Protein AF-0000000080796351 (afdb_homodimer)

Solvent-accessible surface area (backbone atoms only — not comparable to full-atom values): 33230 Å² total; per-residue (Å²): 133,60,68,50,71,65,59,64,61,52,52,50,47,47,69,71,67,59,52,73,26,35,26,33,40,30,39,73,92,37,47,67,60,48,51,49,50,48,68,71,47,96,45,51,55,34,35,42,48,46,90,59,93,48,41,41,56,72,74,74,82,49,80,51,60,25,35,40,36,43,63,26,56,79,32,71,89,37,76,74,90,51,58,66,46,62,38,52,50,53,64,79,61,82,59,53,71,70,65,50,65,87,70,63,47,72,46,41,29,39,40,34,15,30,79,92,43,44,76,52,49,60,57,48,40,54,51,37,43,74,73,66,32,46,62,41,68,31,67,41,94,73,42,53,71,16,33,38,50,78,71,42,54,79,26,65,68,83,92,59,57,29,38,40,30,36,36,77,68,59,64,52,36,50,48,44,9,53,54,68,69,38,61,28,35,27,33,20,52,75,77,40,44,69,46,77,43,68,30,63,67,60,49,52,54,52,53,49,44,28,55,55,51,52,76,53,53,37,34,31,42,35,30,28,45,76,51,21,42,43,68,70,58,50,52,52,50,46,52,53,38,42,75,71,67,30,48,73,46,48,30,36,22,87,63,81,47,70,69,52,63,73,55,46,90,44,52,28,38,31,36,53,38,53,34,49,42,24,57,71,75,39,48,80,50,79,90,44,44,52,27,21,49,15,30,46,51,21,20,72,69,66,48,94,52,90,38,59,44,97,132,59,67,49,71,66,59,65,59,53,52,51,48,45,70,70,68,59,50,72,24,36,26,31,39,31,39,73,94,36,48,66,61,48,49,50,50,46,68,71,45,94,44,51,53,35,35,42,49,47,91,61,92,48,42,40,56,72,74,74,83,48,80,51,61,25,35,40,36,43,62,27,56,78,32,70,90,37,76,74,90,51,58,66,46,62,37,52,50,53,65,81,60,81,60,54,71,69,67,49,65,86,70,63,48,72,47,40,28,38,40,34,15,30,77,93,43,44,77,52,48,60,57,48,40,54,52,36,43,72,74,67,34,46,61,41,68,30,66,40,94,74,40,54,72,17,34,36,49,76,69,43,54,78,27,64,68,83,91,60,58,29,39,40,29,37,35,78,68,59,64,52,37,48,50,44,8,54,54,67,71,39,62,28,37,28,32,19,51,75,77,41,45,70,47,78,43,69,31,63,67,61,49,52,53,51,50,51,45,28,56,55,49,52,76,53,53,37,35,31,42,34,31,27,47,75,50,22,42,44,68,71,59,50,54,52,51,47,52,54,36,43,75,70,66,30,49,74,46,48,30,37,22,87,64,80,47,70,69,51,64,72,55,46,90,43,52,28,37,32,34,53,37,53,35,50,41,24,58,73,76,38,49,80,50,80,90,44,44,51,27,22,49,16,32,46,51,21,19,70,69,66,48,94,53,88,39,58,44,97

Secondary structure (DSSP, 8-state):
--B---HHHHHHHHHHH--SEEEEE--GGGHHHHHHHHHH-SSEEEEE-S----TT---TTSS-SEEEEES-PPPTT---SS-EEEE---B-----GGGGGGG--SSEEEEEE-GGGTHHHHHHHHHHHHTT-EEE----TTS-TTB-BTTB-TTS-SS-SEEEEE-SSSHHHHHHHHHHTS-EEEEETTTTEEEEE--HHHHHHHHHHHHHHHT--EEEEEE-SGGG--HHHHHHHHHHHHHTT-EEEEEE-SS--HHHHHH-SSSEEEE-S-THIIIIISTT-SSSEEE-HHHHHHHHHT-SS-----/--B---HHHHHHHHHHH--SEEEEE--GGGHHHHHHHHHH-SSEEEEE-S----TT---TTSS-SEEEEES-PPPTT---SS-EEEE---B-----GGGGGGG--SSEEEEEE-GGGTTHHHHHHHHHHHTT-EEE----TTS-TTB-BTTB-TTS-SS-SEEEEE-SSSHHHHHHHHHHTS-EEEEETTTTEEEEE--HHHHHHHHHHHHHHTT--EEEEEE-SGGG--HHHHHHHHHHHHHTT-EEEEEE-SS--HHHHHH-SSSEEEE-S-THIIIIISTT-SSSEEE-HHHHHHHHHT-SS-----

Nearest PDB structures (foldseek):
  3lzd-assembly1_A  TM=8.946E-01  e=5.777E-24  Pyrococcus horikoshii
  6bxm-assembly1_B  TM=8.799E-01  e=9.761E-24  Candidatus Methanoperedens nitratireducens
  3lzc-assembly1_B  TM=8.877E-01  e=1.005E-22  Pyrococcus horikoshii
  3lzd-assembly1_B  TM=8.950E-01  e=3.042E-22  Pyrococcus horikoshii
  6bxn-assembly1_A  TM=8.535E-01  e=1.385E-21  Candidatus Methanoperedens nitratireducens

Radius of gyration: 27.87 Å; Cα contacts (8 Å, |Δi|>4): 1299; chains: 2; bounding box: 57×82×61 Å

InterPro domains:
  IPR016435 Diphthamide synthesis DPH1/DPH2 [PF01866] (39-300)
  IPR016435 Diphthamide synthesis DPH1/DPH2 [PTHR10762] (8-299)
  IPR016435 Diphthamide synthesis DPH1/DPH2 [SFLDS00032] (2-300)
  IPR016435 Diphthamide synthesis DPH1/DPH2 [TIGR00322] (3-299)
  IPR035435 Diphthamide synthesis DHP1/DPH2, eukaryotes and archaea [PIRSF004967] (1-307)
  IPR042263 Diphthamide synthesis DPH1/DPH2, domain 1 [G3DSA:3.40.50.11840] (14-89)
  IPR042264 Diphthamide synthesis DPH1/DPH2, domain 2 [G3DSA:3.40.50.11850] (92-197)
  IPR042265 Diphthamide synthesis DPH1/DPH2, domain 3 [G3DSA:3.40.50.11860] (199-296)

pLDDT: mean 93.18, std 5.9, range [47.53, 98.75]

Foldseek 3Di:
DDFDWPLVVLVVLCVVQVWQEEEEEDAPVCVVVQVVSCVSHPHHYDYDPDHDDEQQDDPLVDDIQEYEYEQYDHQLQFDDPRHYHYYNRDDDAAFDQVQCLVVDWDAEEEAAEAPVCPVCVVVNCVVSVVSRHHYDWADDVSDDTRYDDLAGDPRDDADTGAYEYEYADCRRLLQNCLQRVAWHWYAYRRVNDIDIDHCVVVNVLLLVLLQVLLPFAEEEEEAEDGSQGDVVLVVVLCVLNVVLRHHYDYHYDHDDAPVVVLPDPGQEYEYRRRQCCQPPVCVPPPSHRYGASQSNVCSSVVHSDGHPHD/DDFDWPLVVLVVLCVVQVWQEEEEEDAPVCVVVQVVSCVSHPHHYDYDPDHDDEQLDDPLVDDIQEYEYEQYDHQLQFDDPRHYHYYNRDDDAQFDQVQCLVVDWDAEEEAAEAPVCPVCVVVVCVVSVVSRHHYDWADDPSDDTRYDDLAGDPRPDDDTGAYEYEYADCRRLLSNCLQRVAWHWYAYRRVNDIDIDHCVVVNVLLLVLLQVLLPFAEEEEEAEDGSQGDVVLVVVLCVLNVVLRHHYDYHYDHDDAPVVVLPDPGQEYEYRRRQCCQPPVCVPPPSHRYGASQSNVCSSVVHSDGHPHD

Organism: Ignicoccus hospitalis (strain KIN4/I / DSM 18386 / JCM 14125) (NCBI:txid453591)

Sequence (620 aa):
MRYVLDEEKVKAFIKEVKPSKVLVEAPPGLFKPAKRVCELVSVECEISAMPVFGGCLAYEFLEGDAIIHLGHNPYPWWTPKKPTLYLEVPVEVETDVEVVKDKLKGKRVVLGAVVQHLNLLDELKERLRGWGFEPLTFTSKGLKEGQVLGCDYRNLRRGYDDYLIVAGGRFHALGAALYLKRDVLAFDPYSSRVERLDPTKALARRMWLVKEASNTKTVALVDGHEGQARPGLVRALKEMAEKAGMRVRVYKSLILTREFVLNLPEEVVVTLSCPRLALDDFGDVREKVVLAPGEFRAAVLGLDSYAFPFMRYVLDEEKVKAFIKEVKPSKVLVEAPPGLFKPAKRVCELVSVECEISAMPVFGGCLAYEFLEGDAIIHLGHNPYPWWTPKKPTLYLEVPVEVETDVEVVKDKLKGKRVVLGAVVQHLNLLDELKERLRGWGFEPLTFTSKGLKEGQVLGCDYRNLRRGYDDYLIVAGGRFHALGAALYLKRDVLAFDPYSSRVERLDPTKALARRMWLVKEASNTKTVALVDGHEGQARPGLVRALKEMAEKAGMRVRVYKSLILTREFVLNLPEEVVVTLSCPRLALDDFGDVREKVVLAPGEFRAAVLGLDSYAFPF

Structure (mmCIF, N/CA/C/O backbone):
data_AF-0000000080796351-model_v1
#
loop_
_entity.id
_entity.type
_entity.pdbx_description
1 polymer '2-(3-amino-3-carboxypropyl)histidine synthase'
#
loop_
_atom_site.group_PDB
_atom_site.id
_atom_site.type_symbol
_atom_site.label_atom_id
_atom_site.label_alt_id
_atom_site.label_comp_id
_atom_site.label_asym_id
_atom_site.label_entity_id
_atom_site.label_seq_id
_atom_site.pdbx_PDB_ins_code
_atom_site.Cartn_x
_atom_site.Cartn_y
_atom_site.Cartn_z
_atom_site.occupancy
_atom_site.B_iso_or_equiv
_atom_site.auth_seq_id
_atom_site.auth_comp_id
_atom_site.auth_asym_id
_atom_site.auth_atom_id
_atom_site.pdbx_PDB_model_num
ATOM 1 N N . MET A 1 1 ? -21.859 4.863 18.641 1 48.06 1 MET A N 1
ATOM 2 C CA . MET A 1 1 ? -21.406 5.992 17.828 1 48.06 1 MET A CA 1
ATOM 3 C C . MET A 1 1 ? -22.141 6.023 16.484 1 48.06 1 MET A C 1
ATOM 5 O O . MET A 1 1 ? -22.141 5.035 15.758 1 48.06 1 MET A O 1
ATOM 9 N N . ARG A 1 2 ? -23.125 6.895 16.453 1 63.12 2 ARG A N 1
ATOM 10 C CA . ARG A 1 2 ? -23.953 6.918 15.25 1 63.12 2 ARG A CA 1
ATOM 11 C C . ARG A 1 2 ? -23.328 7.797 14.172 1 63.12 2 ARG A C 1
ATOM 13 O O . ARG A 1 2 ? -23.047 8.977 14.406 1 63.12 2 ARG A O 1
ATOM 20 N N . TYR A 1 3 ? -22.797 7.168 13.086 1 72.81 3 TYR A N 1
ATOM 21 C CA . TYR A 1 3 ? -22.281 7.891 11.93 1 72.81 3 TYR A CA 1
ATOM 22 C C . TYR A 1 3 ? -23.422 8.523 11.133 1 72.81 3 TYR A C 1
ATOM 24 O O . TYR A 1 3 ? -24.5 7.926 10.992 1 72.81 3 TYR A O 1
ATOM 32 N N . VAL A 1 4 ? -23.297 9.758 10.852 1 81.62 4 VAL A N 1
ATOM 33 C CA . VAL A 1 4 ? -24.312 10.43 10.031 1 81.62 4 VAL A CA 1
ATOM 34 C C . VAL A 1 4 ? -23.812 10.562 8.602 1 81.62 4 VAL A C 1
ATOM 36 O O . VAL A 1 4 ? -22.953 11.398 8.305 1 81.62 4 VAL A O 1
ATOM 39 N N . LEU A 1 5 ? -24.297 9.648 7.742 1 89.44 5 LEU A N 1
ATOM 40 C CA . LEU A 1 5 ? -23.984 9.703 6.32 1 89.44 5 LEU A CA 1
ATOM 41 C C . LEU A 1 5 ? -24.969 10.602 5.582 1 89.44 5 LEU A C 1
ATOM 43 O O . LEU A 1 5 ? -26.188 10.398 5.664 1 89.44 5 LEU A O 1
ATOM 47 N N . ASP A 1 6 ? -24.531 11.648 4.992 1 93.12 6 ASP A N 1
ATOM 48 C CA . ASP A 1 6 ? -25.391 12.523 4.188 1 93.12 6 ASP A CA 1
ATOM 49 C C . ASP A 1 6 ? -25.797 11.844 2.885 1 93.12 6 ASP A C 1
ATOM 51 O O . ASP A 1 6 ? -25.188 12.078 1.839 1 93.12 6 ASP A O 1
ATOM 55 N N . GLU A 1 7 ? -26.844 11.109 2.945 1 96.19 7 GLU A N 1
ATOM 56 C CA . GLU A 1 7 ? -27.281 10.289 1.821 1 96.19 7 GLU A CA 1
ATOM 57 C C . GLU A 1 7 ? -27.766 11.164 0.664 1 96.19 7 GLU A C 1
ATOM 59 O O . GLU A 1 7 ? -27.625 10.789 -0.502 1 96.19 7 GLU A O 1
ATOM 64 N N . GLU A 1 8 ? -28.312 12.273 0.979 1 96.06 8 GLU A N 1
ATOM 65 C CA . GLU A 1 8 ? -28.812 13.18 -0.052 1 96.06 8 GLU A CA 1
ATOM 66 C C . GLU A 1 8 ? -27.656 13.727 -0.902 1 96.06 8 GLU A C 1
ATOM 68 O O . GLU A 1 8 ? -27.797 13.859 -2.121 1 96.06 8 GLU A O 1
ATOM 73 N N . LYS A 1 9 ? -26.609 14.047 -0.256 1 96.56 9 LYS A N 1
ATOM 74 C CA . LYS A 1 9 ? -25.438 14.523 -0.978 1 96.56 9 LYS A CA 1
ATOM 75 C C . LYS A 1 9 ? -24.891 13.445 -1.906 1 96.56 9 LYS A C 1
ATOM 77 O O . LYS A 1 9 ? -24.422 13.75 -3.004 1 96.56 9 LYS A O 1
ATOM 82 N N . VAL A 1 10 ? -24.938 12.188 -1.458 1 97.75 10 VAL A N 1
ATOM 83 C CA . VAL A 1 10 ? -24.469 11.07 -2.268 1 97.75 10 VAL A CA 1
ATOM 84 C C . VAL A 1 10 ? -25.344 10.938 -3.518 1 97.75 10 VAL A C 1
ATOM 86 O O . VAL A 1 10 ? -24.812 10.852 -4.633 1 97.75 10 VAL A O 1
ATOM 89 N N . LYS A 1 11 ? -26.625 11 -3.303 1 97.56 11 LYS A N 1
ATOM 90 C CA . LYS A 1 11 ? -27.562 10.859 -4.418 1 97.56 11 LYS A CA 1
ATOM 91 C C . LYS A 1 11 ? -27.406 12.016 -5.41 1 97.56 11 LYS A C 1
ATOM 93 O O . LYS A 1 11 ? -27.406 11.797 -6.625 1 97.56 11 LYS A O 1
ATOM 98 N N . ALA A 1 12 ? -27.281 13.188 -4.871 1 97.81 12 ALA A N 1
ATOM 99 C CA . ALA A 1 12 ? -27.109 14.367 -5.719 1 97.81 12 ALA A CA 1
ATOM 100 C C . ALA A 1 12 ? -25.828 14.258 -6.551 1 97.81 12 ALA A C 1
ATOM 102 O O . ALA A 1 12 ? -25.828 14.625 -7.727 1 97.81 12 ALA A O 1
ATOM 103 N N . PHE A 1 13 ? -24.844 13.805 -5.957 1 98.19 13 PHE A N 1
ATOM 104 C CA . PHE A 1 13 ? -23.562 13.633 -6.625 1 98.19 13 PHE A CA 1
ATOM 105 C C . PHE A 1 13 ? -23.688 12.641 -7.781 1 98.19 13 PHE A C 1
ATOM 107 O O . PHE A 1 13 ? -23.172 12.898 -8.875 1 98.19 13 PHE A O 1
ATOM 114 N N . ILE A 1 14 ? -24.312 11.523 -7.559 1 98.19 14 ILE A N 1
ATOM 115 C CA . ILE A 1 14 ? -24.469 10.484 -8.562 1 98.19 14 ILE A CA 1
ATOM 116 C C . ILE A 1 14 ? -25.328 11.008 -9.719 1 98.19 14 ILE A C 1
ATOM 118 O O . ILE A 1 14 ? -25.031 10.734 -10.891 1 98.19 14 ILE A O 1
ATOM 122 N N . LYS A 1 15 ? -26.359 11.742 -9.398 1 97.56 15 LYS A N 1
ATOM 123 C CA . LYS A 1 15 ? -27.25 12.305 -10.406 1 97.56 15 LYS A CA 1
ATOM 124 C C . LYS A 1 15 ? -26.5 13.305 -11.297 1 97.56 15 LYS A C 1
ATOM 126 O O . LYS A 1 15 ? -26.75 13.375 -12.5 1 97.56 15 LYS A O 1
ATOM 131 N N . GLU A 1 16 ? -25.641 14.023 -10.719 1 98.06 16 GLU A N 1
ATOM 132 C CA . GLU A 1 16 ? -24.922 15.07 -11.43 1 98.06 16 GLU A CA 1
ATOM 133 C C . GLU A 1 16 ? -23.812 14.477 -12.297 1 98.06 16 GLU A C 1
ATOM 135 O O . GLU A 1 16 ? -23.688 14.812 -13.477 1 98.06 16 GLU A O 1
ATOM 140 N N . VAL A 1 17 ? -23 13.586 -11.734 1 97.94 17 VAL A N 1
ATOM 141 C CA . VAL A 1 17 ? -21.797 13.07 -12.375 1 97.94 17 VAL A CA 1
ATOM 142 C C . VAL A 1 17 ? -22.156 11.922 -13.312 1 97.94 17 VAL A C 1
ATOM 144 O O . VAL A 1 17 ? -21.5 11.727 -14.344 1 97.94 17 VAL A O 1
ATOM 147 N N . LYS A 1 18 ? -23.156 11.141 -12.984 1 97.75 18 LYS A N 1
ATOM 148 C CA . LYS A 1 18 ? -23.625 9.992 -13.75 1 97.75 18 LYS A CA 1
ATOM 149 C C . LYS A 1 18 ? -22.484 9.039 -14.07 1 97.75 18 LYS A C 1
ATOM 151 O O . LYS A 1 18 ? -22.281 8.68 -15.227 1 97.75 18 LYS A O 1
ATOM 156 N N . PRO A 1 19 ? -21.812 8.578 -13.047 1 97.81 19 PRO A N 1
ATOM 157 C CA . PRO A 1 19 ? -20.703 7.637 -13.273 1 97.81 19 PRO A CA 1
ATOM 158 C C . PRO A 1 19 ? -21.188 6.242 -13.664 1 97.81 19 PRO A C 1
ATOM 160 O O . PRO A 1 19 ? -22.312 5.852 -13.312 1 97.81 19 PRO A O 1
ATOM 163 N N . SER A 1 20 ? -20.391 5.508 -14.391 1 97.56 20 SER A N 1
ATOM 164 C CA . SER A 1 20 ? -20.672 4.102 -14.664 1 97.56 20 SER A CA 1
ATOM 165 C C . SER A 1 20 ? -20.297 3.219 -13.484 1 97.56 20 SER A C 1
ATOM 167 O O . SER A 1 20 ? -20.938 2.195 -13.234 1 97.56 20 SER A O 1
ATOM 169 N N . LYS A 1 21 ? -19.234 3.633 -12.812 1 97.06 21 LYS A N 1
ATOM 170 C CA . LYS A 1 21 ? -18.703 2.91 -11.656 1 97.06 21 LYS A CA 1
ATOM 171 C C . LYS A 1 21 ? -18.125 3.873 -10.625 1 97.06 21 LYS A C 1
ATOM 173 O O . LYS A 1 21 ? -17.422 4.816 -10.984 1 97.06 21 LYS A O 1
ATOM 178 N N . VAL A 1 22 ? -18.438 3.625 -9.344 1 98.06 22 VAL A N 1
ATOM 179 C CA . VAL A 1 22 ? -17.953 4.488 -8.273 1 98.06 22 VAL A CA 1
ATOM 180 C C . VAL A 1 22 ? -17.031 3.703 -7.352 1 98.06 22 VAL A C 1
ATOM 182 O O . VAL A 1 22 ? -17.281 2.539 -7.043 1 98.06 22 VAL A O 1
ATOM 185 N N . LEU A 1 23 ? -15.945 4.328 -7.02 1 98.38 23 LEU A N 1
ATOM 186 C CA . LEU A 1 23 ? -15.062 3.812 -5.984 1 98.38 23 LEU A CA 1
ATOM 187 C C . LEU A 1 23 ? -15.312 4.516 -4.656 1 98.38 23 LEU A C 1
ATOM 189 O O . LEU A 1 23 ? -15.242 5.746 -4.574 1 98.38 23 LEU A O 1
ATOM 193 N N . VAL A 1 24 ? -15.609 3.715 -3.643 1 98.38 24 VAL A N 1
ATOM 194 C CA . VAL A 1 24 ? -15.797 4.285 -2.312 1 98.38 24 VAL A CA 1
ATOM 195 C C . VAL A 1 24 ? -14.539 4.059 -1.471 1 98.38 24 VAL A C 1
ATOM 197 O O . VAL A 1 24 ? -14.031 2.938 -1.398 1 98.38 24 VAL A O 1
ATOM 200 N N . GLU A 1 25 ? -14 5.105 -0.936 1 97.88 25 GLU A N 1
ATOM 201 C CA . GLU A 1 25 ? -12.852 5.047 -0.038 1 97.88 25 GLU A CA 1
ATOM 202 C C . GLU A 1 25 ? -13.25 5.379 1.396 1 97.88 25 GLU A C 1
ATOM 204 O O . GLU A 1 25 ? -14.008 6.324 1.633 1 97.88 25 GLU A O 1
ATOM 209 N N . ALA A 1 26 ? -12.758 4.523 2.309 1 95 26 ALA A N 1
ATOM 210 C CA . ALA A 1 26 ? -13.102 4.742 3.711 1 95 26 ALA A CA 1
ATOM 211 C C . ALA A 1 26 ? -12.031 4.168 4.633 1 95 26 ALA A C 1
ATOM 213 O O . ALA A 1 26 ? -11.453 3.115 4.348 1 95 26 ALA A O 1
ATOM 214 N N . PRO A 1 27 ? -11.734 4.883 5.719 1 89.94 27 PRO A N 1
ATOM 215 C CA . PRO A 1 27 ? -10.953 4.203 6.754 1 89.94 27 PRO A CA 1
ATOM 216 C C . PRO A 1 27 ? -11.695 3.018 7.371 1 89.94 27 PRO A C 1
ATOM 218 O O . PRO A 1 27 ? -12.914 2.91 7.227 1 89.94 27 PRO A O 1
ATOM 221 N N . PRO A 1 28 ? -11 2.094 7.977 1 84.62 28 PRO A N 1
ATOM 222 C CA . PRO A 1 28 ? -11.617 0.873 8.492 1 84.62 28 PRO A CA 1
ATOM 223 C C . PRO A 1 28 ? -12.812 1.158 9.406 1 84.62 28 PRO A C 1
ATOM 225 O O . PRO A 1 28 ? -13.805 0.43 9.375 1 84.62 28 PRO A O 1
ATOM 228 N N . GLY A 1 29 ? -12.836 2.199 10.18 1 84.31 29 GLY A N 1
ATOM 229 C CA . GLY A 1 29 ? -13.93 2.529 11.078 1 84.31 29 GLY A CA 1
ATOM 230 C C . GLY A 1 29 ? -15.188 2.971 10.352 1 84.31 29 GLY A C 1
ATOM 231 O O . GLY A 1 29 ? -16.266 3.02 10.945 1 84.31 29 GLY A O 1
ATOM 232 N N . LEU A 1 30 ? -15.102 3.145 9.023 1 91 30 LEU A N 1
ATOM 233 C CA . LEU A 1 30 ? -16.234 3.672 8.273 1 91 30 LEU A CA 1
ATOM 234 C C . LEU A 1 30 ? -16.641 2.709 7.16 1 91 30 LEU A C 1
ATOM 236 O O . LEU A 1 30 ? -17.203 3.129 6.145 1 91 30 LEU A O 1
ATOM 240 N N . PHE A 1 31 ? -16.391 1.433 7.32 1 90.38 31 PHE A N 1
ATOM 241 C CA . PHE A 1 31 ? -16.734 0.464 6.289 1 90.38 31 PHE A CA 1
ATOM 242 C C . PHE A 1 31 ? -18.25 0.249 6.234 1 90.38 31 PHE A C 1
ATOM 244 O O . PHE A 1 31 ? -18.812 -0.001 5.168 1 90.38 31 PHE A O 1
ATOM 251 N N . LYS A 1 32 ? -18.922 0.386 7.41 1 89.94 32 LYS A N 1
ATOM 252 C CA . LYS A 1 32 ? -20.375 0.255 7.398 1 89.94 32 LYS A CA 1
ATOM 253 C C . LYS A 1 32 ? -21.016 1.37 6.582 1 89.94 32 LYS A C 1
ATOM 255 O O . LYS A 1 32 ? -21.797 1.104 5.66 1 89.94 32 LYS A O 1
ATOM 260 N N . PRO A 1 33 ? -20.625 2.625 6.844 1 93.62 33 PRO A N 1
ATOM 261 C CA . PRO A 1 33 ? -21.125 3.688 5.969 1 93.62 33 PRO A CA 1
ATOM 262 C C . PRO A 1 33 ? -20.75 3.479 4.504 1 93.62 33 PRO A C 1
ATOM 264 O O . PRO A 1 33 ? -21.5 3.836 3.604 1 93.62 33 PRO A O 1
ATOM 267 N N . ALA A 1 34 ? -19.562 2.986 4.27 1 96.19 34 ALA A N 1
ATOM 268 C CA . ALA A 1 34 ? -19.125 2.736 2.898 1 96.19 34 ALA A CA 1
ATOM 269 C C . ALA A 1 34 ? -20.047 1.737 2.203 1 96.19 34 ALA A C 1
ATOM 271 O O . ALA A 1 34 ? -20.406 1.924 1.04 1 96.19 34 ALA A O 1
ATOM 272 N N . LYS A 1 35 ? -20.406 0.708 2.904 1 94.62 35 LYS A N 1
ATOM 273 C CA . LYS A 1 35 ? -21.344 -0.273 2.365 1 94.62 35 LYS A CA 1
ATOM 274 C C . LYS A 1 35 ? -22.688 0.365 2.07 1 94.62 35 LYS A C 1
ATOM 276 O O . LYS A 1 35 ? -23.312 0.068 1.047 1 94.62 35 LYS A O 1
ATOM 281 N N . ARG A 1 36 ? -23.141 1.21 2.996 1 94.94 36 ARG A N 1
ATOM 282 C CA . ARG A 1 36 ? -24.406 1.916 2.809 1 94.94 36 ARG A CA 1
ATOM 283 C C . ARG A 1 36 ? -24.375 2.76 1.54 1 94.94 36 ARG A C 1
ATOM 285 O O . ARG A 1 36 ? -25.359 2.811 0.8 1 94.94 36 ARG A O 1
ATOM 292 N N . VAL A 1 37 ? -23.266 3.398 1.325 1 97.31 37 VAL A N 1
ATOM 293 C CA . VAL A 1 37 ? -23.109 4.188 0.107 1 97.31 37 VAL A CA 1
ATOM 294 C C . VAL A 1 37 ? -23.344 3.303 -1.115 1 97.31 37 VAL A C 1
ATOM 296 O O . VAL A 1 37 ? -24.094 3.664 -2.02 1 97.31 37 VAL A O 1
ATOM 299 N N . CYS A 1 38 ? -22.703 2.115 -1.151 1 96.12 38 CYS A N 1
ATOM 300 C CA . CYS A 1 38 ? -22.828 1.208 -2.289 1 96.12 38 CYS A CA 1
ATOM 301 C C . CYS A 1 38 ? -24.25 0.702 -2.443 1 96.12 38 CYS A C 1
ATOM 303 O O . CYS A 1 38 ? -24.688 0.405 -3.555 1 96.12 38 CYS A O 1
ATOM 305 N N . GLU A 1 39 ? -24.969 0.648 -1.375 1 94.69 39 GLU A N 1
ATOM 306 C CA . GLU A 1 39 ? -26.375 0.25 -1.432 1 94.69 39 GLU A CA 1
ATOM 307 C C . GLU A 1 39 ? -27.25 1.372 -1.99 1 94.69 39 GLU A C 1
ATOM 309 O O . GLU A 1 39 ? -28.281 1.114 -2.607 1 94.69 39 GLU A O 1
ATOM 314 N N . LEU A 1 40 ? -26.828 2.576 -1.742 1 95.44 40 LEU A N 1
ATOM 315 C CA . LEU A 1 40 ? -27.609 3.754 -2.098 1 95.44 40 LEU A CA 1
ATOM 316 C C . LEU A 1 40 ? -27.5 4.051 -3.59 1 95.44 40 LEU A C 1
ATOM 318 O O . LEU A 1 40 ? -28.438 4.582 -4.191 1 95.44 40 LEU A O 1
ATOM 322 N N . VAL A 1 41 ? -26.375 3.695 -4.156 1 95.5 41 VAL A N 1
ATOM 323 C CA . VAL A 1 41 ? -26.141 4.137 -5.527 1 95.5 41 VAL A CA 1
ATOM 324 C C . VAL A 1 41 ? -26.594 3.053 -6.504 1 95.5 41 VAL A C 1
ATOM 326 O O . VAL A 1 41 ? -26.453 1.86 -6.223 1 95.5 41 VAL A O 1
ATOM 329 N N . SER A 1 42 ? -27.094 3.414 -7.707 1 92.06 42 SER A N 1
ATOM 330 C CA . SER A 1 42 ? -27.656 2.498 -8.695 1 92.06 42 SER A CA 1
ATOM 331 C C . SER A 1 42 ? -26.594 2.061 -9.703 1 92.06 42 SER A C 1
ATOM 333 O O . SER A 1 42 ? -26.906 1.344 -10.656 1 92.06 42 SER A O 1
ATOM 335 N N . VAL A 1 43 ? -25.438 2.498 -9.57 1 95.31 43 VAL A N 1
ATOM 336 C CA . VAL A 1 43 ? -24.328 2.17 -10.469 1 95.31 43 VAL A CA 1
ATOM 337 C C . VAL A 1 43 ? -23.406 1.161 -9.805 1 95.31 43 VAL A C 1
ATOM 339 O O . VAL A 1 43 ? -23.5 0.905 -8.602 1 95.31 43 VAL A O 1
ATOM 342 N N . GLU A 1 44 ? -22.484 0.593 -10.609 1 95.56 44 GLU A N 1
ATOM 343 C CA . GLU A 1 44 ? -21.484 -0.303 -10.047 1 95.56 44 GLU A CA 1
ATOM 344 C C . GLU A 1 44 ? -20.672 0.397 -8.961 1 95.56 44 GLU A C 1
ATOM 346 O O . GLU A 1 44 ? -20.312 1.566 -9.109 1 95.56 44 GLU A O 1
ATOM 351 N N . CYS A 1 45 ? -20.516 -0.297 -7.848 1 96.69 45 CYS A N 1
ATOM 352 C CA . CYS A 1 45 ? -19.859 0.303 -6.691 1 96.69 45 CYS A CA 1
ATOM 353 C C . CYS A 1 45 ? -18.875 -0.672 -6.059 1 96.69 45 CYS A C 1
ATOM 355 O O . CYS A 1 45 ? -19.234 -1.817 -5.77 1 96.69 45 CYS A O 1
ATOM 357 N N . GLU A 1 46 ? -17.672 -0.217 -5.918 1 97.44 46 GLU A N 1
ATOM 358 C CA . GLU A 1 46 ? -16.641 -0.98 -5.219 1 97.44 46 GLU A CA 1
ATOM 359 C C . GLU A 1 46 ? -16.031 -0.17 -4.074 1 97.44 46 GLU A C 1
ATOM 361 O O . GLU A 1 46 ? -16.016 1.062 -4.117 1 97.44 46 GLU A O 1
ATOM 366 N N . ILE A 1 47 ? -15.625 -0.872 -3.076 1 97.81 47 ILE A N 1
ATOM 367 C CA . ILE A 1 47 ? -15.008 -0.217 -1.928 1 97.81 47 ILE A CA 1
ATOM 368 C C . ILE A 1 47 ? -13.5 -0.473 -1.938 1 97.81 47 ILE A C 1
ATOM 370 O O . ILE A 1 47 ? -13.062 -1.598 -2.182 1 97.81 47 ILE A O 1
ATOM 374 N N . SER A 1 48 ? -12.75 0.568 -1.742 1 97.12 48 SER A N 1
ATOM 375 C CA . SER A 1 48 ? -11.297 0.419 -1.66 1 97.12 48 SER A CA 1
ATOM 376 C C . SER A 1 48 ? -10.883 -0.239 -0.348 1 97.12 48 SER A C 1
ATOM 378 O O . SER A 1 48 ? -11.344 0.16 0.725 1 97.12 48 SER A O 1
ATOM 380 N N . ALA A 1 49 ? -10.07 -1.229 -0.443 1 95.25 49 ALA A N 1
ATOM 381 C CA . ALA A 1 49 ? -9.461 -1.844 0.735 1 95.25 49 ALA A CA 1
ATO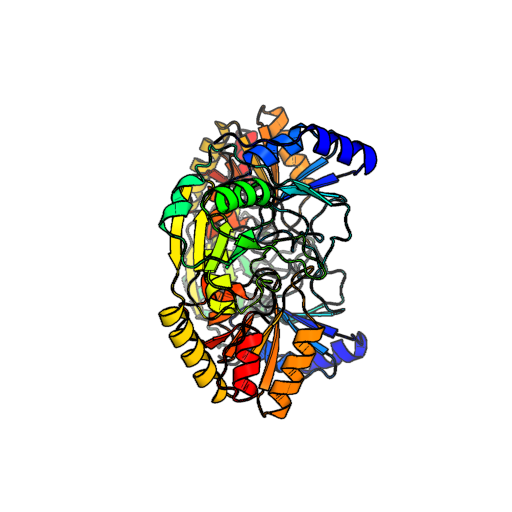M 382 C C . ALA A 1 49 ? -8.031 -1.362 0.929 1 95.25 49 ALA A C 1
ATOM 384 O O . ALA A 1 49 ? -7.117 -2.17 1.114 1 95.25 49 ALA A O 1
ATOM 385 N N . MET A 1 50 ? -7.875 -0.055 0.766 1 94.69 50 MET A N 1
ATOM 386 C CA . MET A 1 50 ? -6.594 0.621 0.946 1 94.69 50 MET A CA 1
ATOM 387 C C . MET A 1 50 ? -6.664 1.621 2.094 1 94.69 50 MET A C 1
ATOM 389 O O . MET A 1 50 ? -7.738 2.129 2.418 1 94.69 50 MET A O 1
ATOM 393 N N . PRO A 1 51 ? -5.516 1.848 2.701 1 92.25 51 PRO A N 1
ATOM 394 C CA . PRO A 1 51 ? -5.535 2.854 3.766 1 92.25 51 PRO A CA 1
ATOM 395 C C . PRO A 1 51 ? -5.902 4.246 3.254 1 92.25 51 PRO A C 1
ATOM 397 O O . PRO A 1 51 ? -5.512 4.625 2.148 1 92.25 51 PRO A O 1
ATOM 400 N N . VAL A 1 52 ? -6.598 4.902 4.09 1 91.44 52 VAL A N 1
ATOM 401 C CA . VAL A 1 52 ? -6.977 6.273 3.777 1 91.44 52 VAL A CA 1
ATOM 402 C C . VAL A 1 52 ? -6.305 7.234 4.758 1 91.44 52 VAL A C 1
ATOM 404 O O . VAL A 1 52 ? -6.492 7.125 5.969 1 91.44 52 VAL A O 1
ATOM 407 N N . PHE A 1 53 ? -5.449 8.172 4.352 1 85.12 53 PHE A N 1
ATOM 408 C CA . PHE A 1 53 ? -4.602 9 5.203 1 85.12 53 PHE A CA 1
ATOM 409 C C . PHE A 1 53 ? -5.121 10.43 5.258 1 85.12 53 PHE A C 1
ATOM 411 O O . PHE A 1 53 ? -4.594 11.258 6 1 85.12 53 PHE A O 1
ATOM 418 N N . GLY A 1 54 ? -6.137 10.766 4.586 1 87.75 54 GLY A N 1
ATOM 419 C CA . GLY A 1 54 ? -6.645 12.125 4.488 1 87.75 54 GLY A CA 1
ATOM 420 C C . GLY A 1 54 ? -7.211 12.453 3.121 1 87.75 54 GLY A C 1
ATOM 421 O O . GLY A 1 54 ? -7.426 11.562 2.299 1 87.75 54 GLY A O 1
ATOM 422 N N . GLY A 1 55 ? -7.414 13.742 2.98 1 91.94 55 GLY A N 1
ATOM 423 C CA . GLY A 1 55 ? -7.977 14.172 1.711 1 91.94 55 GLY A CA 1
ATOM 424 C C . GLY A 1 55 ? -6.93 14.398 0.64 1 91.94 55 GLY A C 1
ATOM 425 O O . GLY A 1 55 ? -7.262 14.672 -0.516 1 91.94 55 GLY A O 1
ATOM 426 N N . CYS A 1 56 ? -5.707 14.227 0.997 1 93.75 56 CYS A N 1
ATOM 427 C CA . CYS A 1 56 ? -4.625 14.562 0.077 1 93.75 56 CYS A CA 1
ATOM 428 C C . CYS A 1 56 ? -4.289 13.383 -0.825 1 93.75 56 CYS A C 1
ATOM 430 O O . CYS A 1 56 ? -3.42 13.484 -1.69 1 93.75 56 CYS A O 1
ATOM 432 N N . LEU A 1 57 ? -4.969 12.289 -0.602 1 94.44 57 LEU A N 1
ATOM 433 C CA . LEU A 1 57 ? -4.758 11.109 -1.434 1 94.44 57 LEU A CA 1
ATOM 434 C C . LEU A 1 57 ? -6.086 10.461 -1.798 1 94.44 57 LEU A C 1
ATOM 436 O O . LEU A 1 57 ? -6.93 10.227 -0.928 1 94.44 57 LEU A O 1
ATOM 440 N N . ALA A 1 58 ? -6.316 10.297 -2.994 1 95.69 58 ALA A N 1
ATOM 441 C CA . ALA A 1 58 ? -7.41 9.516 -3.557 1 95.69 58 ALA A CA 1
ATOM 442 C C . ALA A 1 58 ? -6.895 8.523 -4.598 1 95.69 58 ALA A C 1
ATOM 444 O O . ALA A 1 58 ? -6.035 8.859 -5.414 1 95.69 58 ALA A O 1
ATOM 445 N N . TYR A 1 59 ? -7.305 7.336 -4.555 1 96 59 TYR A N 1
ATOM 446 C CA . TYR A 1 59 ? -6.742 6.297 -5.41 1 96 59 TYR A CA 1
ATOM 447 C C . TYR A 1 59 ? -7.309 6.387 -6.82 1 96 59 TYR A C 1
ATOM 449 O O . TYR A 1 59 ? -8.008 5.48 -7.273 1 96 59 TYR A O 1
ATOM 457 N N . GLU A 1 60 ? -6.852 7.312 -7.531 1 95.44 60 GLU A N 1
ATOM 458 C CA . GLU A 1 60 ? -7.328 7.605 -8.875 1 95.44 60 GLU A CA 1
ATOM 459 C C . GLU A 1 60 ? -7 6.473 -9.844 1 95.44 60 GLU A C 1
ATOM 461 O O . GLU A 1 60 ? -7.68 6.293 -10.852 1 95.44 60 GLU A O 1
ATOM 466 N N . PHE A 1 61 ? -6.004 5.727 -9.508 1 94.44 61 PHE A N 1
ATOM 467 C CA . PHE A 1 61 ? -5.531 4.684 -10.406 1 94.44 61 PHE A CA 1
ATOM 468 C C . PHE A 1 61 ? -6.426 3.451 -10.32 1 94.44 61 PHE A C 1
ATOM 470 O O . PHE A 1 61 ? -6.375 2.582 -11.195 1 94.44 61 PHE A O 1
ATOM 477 N N . LEU A 1 62 ? -7.219 3.303 -9.266 1 95.25 62 LEU A N 1
ATOM 478 C CA . LEU A 1 62 ? -8.148 2.184 -9.164 1 95.25 62 LEU A CA 1
ATOM 479 C C . LEU A 1 62 ? -9.344 2.387 -10.094 1 95.25 62 LEU A C 1
ATOM 481 O O . LEU A 1 62 ? -9.664 3.52 -10.461 1 95.25 62 LEU A O 1
ATOM 485 N N . GLU A 1 63 ? -9.984 1.354 -10.406 1 92.25 63 GLU A N 1
ATOM 486 C CA . GLU A 1 63 ? -11.094 1.404 -11.352 1 92.25 63 GLU A CA 1
ATOM 487 C C . GLU A 1 63 ? -12.242 2.252 -10.812 1 92.25 63 GLU A C 1
ATOM 489 O O . GLU A 1 63 ? -12.461 2.307 -9.602 1 92.25 63 GLU A O 1
ATOM 494 N N . GLY A 1 64 ? -12.961 2.898 -11.742 1 93.56 64 GLY A N 1
ATOM 495 C CA . GLY A 1 64 ? -14.047 3.807 -11.422 1 93.56 64 GLY A CA 1
ATOM 496 C C . GLY A 1 64 ? -13.883 5.184 -12.039 1 93.56 64 GLY A C 1
ATOM 497 O O . GLY A 1 64 ? -12.758 5.645 -12.242 1 93.56 64 GLY A O 1
ATOM 498 N N . ASP A 1 65 ? -15.023 5.754 -12.297 1 96.81 65 ASP A N 1
ATOM 499 C CA . ASP A 1 65 ? -14.914 7.066 -12.93 1 96.81 65 ASP A CA 1
ATOM 500 C C . ASP A 1 65 ? -15.391 8.172 -11.992 1 96.81 65 ASP A C 1
ATOM 502 O O . ASP A 1 65 ? -15.523 9.328 -12.398 1 96.81 65 ASP A O 1
ATOM 506 N N . ALA A 1 66 ? -15.672 7.816 -10.773 1 98.5 66 ALA A N 1
ATOM 507 C CA . ALA A 1 66 ? -15.93 8.758 -9.688 1 98.5 66 ALA A CA 1
ATOM 508 C C . ALA A 1 66 ? -15.539 8.164 -8.336 1 98.5 66 ALA A C 1
ATOM 510 O O . ALA A 1 66 ? -15.469 6.938 -8.188 1 98.5 66 ALA A O 1
ATOM 511 N N . ILE A 1 67 ? -15.281 9.047 -7.398 1 98.62 67 ILE A N 1
ATOM 512 C CA . ILE A 1 67 ? -14.844 8.602 -6.078 1 98.62 67 ILE A CA 1
ATOM 513 C C . ILE A 1 67 ? -15.727 9.234 -5.004 1 98.62 67 ILE A C 1
ATOM 515 O O . ILE A 1 67 ? -16.062 10.422 -5.086 1 98.62 67 ILE A O 1
ATOM 519 N N . ILE A 1 68 ? -16.188 8.477 -4.117 1 98.44 68 ILE A N 1
ATOM 520 C CA . ILE A 1 68 ? -16.766 8.969 -2.877 1 98.44 68 ILE A CA 1
ATOM 521 C C . ILE A 1 68 ? -15.828 8.68 -1.711 1 98.44 68 ILE A C 1
ATOM 523 O O . ILE A 1 68 ? -15.617 7.516 -1.358 1 98.44 68 ILE A O 1
ATOM 527 N N . HIS A 1 69 ? -15.32 9.719 -1.172 1 97.88 69 HIS A N 1
ATOM 528 C CA . HIS A 1 69 ? -14.289 9.641 -0.142 1 97.88 69 HIS A CA 1
ATOM 529 C C . HIS A 1 69 ? -14.859 9.977 1.232 1 97.88 69 HIS A C 1
ATOM 531 O O . HIS A 1 69 ? -15.18 11.141 1.511 1 97.88 69 HIS A O 1
ATOM 537 N N . LEU A 1 70 ? -14.883 8.984 2.102 1 95.62 70 LEU A N 1
ATOM 538 C CA . LEU A 1 70 ? -15.5 9.156 3.41 1 95.62 70 LEU A CA 1
ATOM 539 C C . LEU A 1 70 ? -14.453 9.508 4.461 1 95.62 70 LEU A C 1
ATOM 541 O O . LEU A 1 70 ? -13.336 9 4.422 1 95.62 70 LEU A O 1
ATOM 545 N N . GLY A 1 71 ? -14.781 10.367 5.371 1 89.94 71 GLY A N 1
ATOM 546 C CA . GLY A 1 71 ? -14.008 10.586 6.582 1 89.94 71 GLY A CA 1
ATOM 547 C C . GLY A 1 71 ? -13.156 11.836 6.531 1 89.94 71 GLY A C 1
ATOM 548 O O . GLY A 1 71 ? -12.609 12.258 7.551 1 89.94 71 GLY A O 1
ATOM 549 N N . HIS A 1 72 ? -13.039 12.422 5.367 1 89 72 HIS A N 1
ATOM 550 C CA . HIS A 1 72 ? -12.156 13.578 5.25 1 89 72 HIS A CA 1
ATOM 551 C C . HIS A 1 72 ? -12.781 14.664 4.379 1 89 72 HIS A C 1
ATOM 553 O O . HIS A 1 72 ? -13.727 14.398 3.635 1 89 72 HIS A O 1
ATOM 559 N N . ASN A 1 73 ? -12.203 15.836 4.508 1 89.62 73 ASN A N 1
ATOM 560 C CA . ASN A 1 73 ? -12.555 16.984 3.666 1 89.62 73 ASN A CA 1
ATOM 561 C C . ASN A 1 73 ? -11.547 17.156 2.531 1 89.62 73 ASN A C 1
ATOM 563 O O . ASN A 1 73 ? -10.453 16.609 2.57 1 89.62 73 ASN A O 1
ATOM 567 N N . PRO A 1 74 ? -12.008 17.906 1.585 1 92.44 74 PRO A N 1
ATOM 568 C CA . PRO A 1 74 ? -11.078 18.156 0.483 1 92.44 74 PRO A CA 1
ATOM 569 C C . PRO A 1 74 ? -9.773 18.812 0.948 1 92.44 74 PRO A C 1
ATOM 571 O O . PRO A 1 74 ? -9.781 19.641 1.857 1 92.44 74 PRO A O 1
ATOM 574 N N . TYR A 1 75 ? -8.719 18.391 0.36 1 92.81 75 TYR A N 1
ATOM 575 C CA . TYR A 1 75 ? -7.395 18.969 0.584 1 92.81 75 TYR A CA 1
ATOM 576 C C . TYR A 1 75 ? -7.234 20.281 -0.175 1 92.81 75 TYR A C 1
ATOM 578 O O . TYR A 1 75 ? -7.535 20.359 -1.368 1 92.81 75 TYR A O 1
ATOM 586 N N . PRO A 1 76 ? -6.789 21.266 0.477 1 90.19 76 PRO A N 1
ATOM 587 C CA . PRO A 1 76 ? -6.809 22.594 -0.145 1 90.19 76 PRO A CA 1
ATOM 588 C C . PRO A 1 76 ? -5.824 22.719 -1.306 1 90.19 76 PRO A C 1
ATOM 590 O O . PRO A 1 76 ? -6.023 23.531 -2.209 1 90.19 76 PRO A O 1
ATOM 593 N N . TRP A 1 77 ? -4.785 21.906 -1.371 1 90.19 77 TRP A N 1
ATOM 594 C CA . TRP A 1 77 ? -3.695 22.156 -2.307 1 90.19 77 TRP A CA 1
ATOM 595 C C . TRP A 1 77 ? -3.695 21.141 -3.436 1 90.19 77 TRP A C 1
ATOM 597 O O . TRP A 1 77 ? -2.742 21.062 -4.215 1 90.19 77 TRP A O 1
ATOM 607 N N . TRP A 1 78 ? -4.73 20.297 -3.496 1 93.5 78 TRP A N 1
ATOM 608 C CA . TRP A 1 78 ? -4.805 19.266 -4.527 1 93.5 78 TRP A CA 1
ATOM 609 C C . TRP A 1 78 ? -6.23 18.75 -4.68 1 93.5 78 TRP A C 1
ATOM 611 O O . TRP A 1 78 ? -6.945 18.578 -3.689 1 93.5 78 TRP A O 1
ATOM 621 N N . THR A 1 79 ? -6.633 18.562 -5.863 1 95 79 THR A N 1
ATOM 622 C CA . THR A 1 79 ? -7.926 17.984 -6.184 1 95 79 THR A CA 1
ATOM 623 C C . THR A 1 79 ? -7.762 16.797 -7.141 1 95 79 THR A C 1
ATOM 625 O O . THR A 1 79 ? -7.043 16.906 -8.141 1 95 79 THR A O 1
ATOM 628 N N . PRO A 1 80 ? -8.445 15.664 -6.852 1 96.69 80 PRO A N 1
ATOM 629 C CA . PRO A 1 80 ? -8.375 14.539 -7.781 1 96.69 80 PRO A CA 1
ATOM 630 C C . PRO A 1 80 ? -8.898 14.883 -9.172 1 96.69 80 PRO A C 1
ATOM 632 O O . PRO A 1 80 ? -9.742 15.773 -9.312 1 96.69 80 PRO A O 1
ATOM 635 N N . LYS A 1 81 ? -8.367 14.227 -10.172 1 96.19 81 LYS A N 1
ATOM 636 C CA . LYS A 1 81 ? -8.859 14.391 -11.539 1 96.19 81 LYS A CA 1
ATOM 637 C C . LYS A 1 81 ? -10.266 13.812 -11.68 1 96.19 81 LYS A C 1
ATOM 639 O O . LYS A 1 81 ? -11.125 14.414 -12.336 1 96.19 81 LYS A O 1
ATOM 644 N N . LYS A 1 82 ? -10.516 12.641 -11.078 1 97.69 82 LYS A N 1
ATOM 645 C CA . LYS A 1 82 ? -11.859 12.07 -11.039 1 97.69 82 LYS A CA 1
ATOM 646 C C . LYS A 1 82 ? -12.805 12.922 -10.203 1 97.69 82 LYS A C 1
ATOM 648 O O . LYS A 1 82 ? -12.414 13.438 -9.148 1 97.69 82 LYS A O 1
ATOM 653 N N . PRO A 1 83 ? -14.07 13.086 -10.711 1 98.38 83 PRO A N 1
ATOM 654 C CA . PRO A 1 83 ? -15.047 13.672 -9.797 1 98.38 83 PRO A CA 1
ATOM 655 C C . PRO A 1 83 ? -15.086 12.969 -8.445 1 98.38 83 PRO A C 1
ATOM 657 O O . PRO A 1 83 ? -15.242 11.75 -8.383 1 98.38 83 PRO A O 1
ATOM 660 N N . THR A 1 84 ? -14.891 13.758 -7.387 1 98.31 84 THR A N 1
ATOM 661 C CA . THR A 1 84 ? -14.781 13.164 -6.062 1 98.31 84 THR A CA 1
ATOM 662 C C . THR A 1 84 ? -15.672 13.898 -5.062 1 98.31 84 THR A C 1
ATOM 664 O O . THR A 1 84 ? -15.625 15.125 -4.961 1 98.31 84 THR A O 1
ATOM 667 N N . LEU A 1 85 ? -16.469 13.156 -4.391 1 98.12 85 LEU A N 1
ATOM 668 C CA . LEU A 1 85 ? -17.281 13.68 -3.293 1 98.12 85 LEU A CA 1
ATOM 669 C C . LEU A 1 85 ? -16.656 13.344 -1.945 1 98.12 85 LEU A C 1
ATOM 671 O O . LEU A 1 85 ? -16.516 12.172 -1.59 1 98.12 85 LEU A O 1
ATOM 675 N N . TYR A 1 86 ? -16.297 14.344 -1.223 1 96.38 86 TYR A N 1
ATOM 676 C CA . TYR A 1 86 ? -15.805 14.164 0.137 1 96.38 86 TYR A CA 1
ATOM 677 C C . TYR A 1 86 ? -16.938 14.266 1.149 1 96.38 86 TYR A C 1
ATOM 679 O O . TYR A 1 86 ? -17.719 15.227 1.13 1 96.38 86 TYR A O 1
ATOM 687 N N . LEU A 1 87 ? -16.984 13.18 1.978 1 93.81 87 LEU A N 1
ATOM 688 C CA . LEU A 1 87 ? -17.984 13.164 3.039 1 93.81 87 LEU A CA 1
ATOM 689 C C . LEU A 1 87 ? -17.328 12.945 4.398 1 93.81 87 LEU A C 1
ATOM 691 O O . LEU A 1 87 ? -16.703 11.906 4.629 1 93.81 87 LEU A O 1
ATOM 695 N N . GLU A 1 88 ? -17.438 13.805 5.32 1 83.94 88 GLU A N 1
ATOM 696 C CA . GLU A 1 88 ? -16.797 13.742 6.629 1 83.94 88 GLU A CA 1
ATOM 697 C C . GLU A 1 88 ? -17.422 12.641 7.488 1 83.94 88 GLU A C 1
ATOM 699 O O . GLU A 1 88 ? -16.719 11.945 8.227 1 83.94 88 GLU A O 1
ATOM 704 N N . VAL A 1 89 ? -18.578 12.273 7.449 1 82.88 89 VAL A N 1
ATOM 705 C CA . VAL A 1 89 ? -19.359 11.312 8.234 1 82.88 89 VAL A CA 1
ATOM 706 C C . VAL A 1 89 ? -19.109 11.547 9.727 1 82.88 89 VAL A C 1
ATOM 708 O O . VAL A 1 89 ? -18.516 10.703 10.398 1 82.88 89 VAL A O 1
ATOM 711 N N . PRO A 1 90 ? -19.625 12.648 10.227 1 76.94 90 PRO A N 1
ATOM 712 C CA . PRO A 1 90 ? -19.359 13 11.625 1 76.94 90 PRO A CA 1
ATOM 713 C C . PRO A 1 90 ? -20.094 12.086 12.609 1 76.94 90 PRO A C 1
ATOM 715 O O . PRO A 1 90 ? -21.062 11.414 12.234 1 76.94 90 PRO A O 1
ATO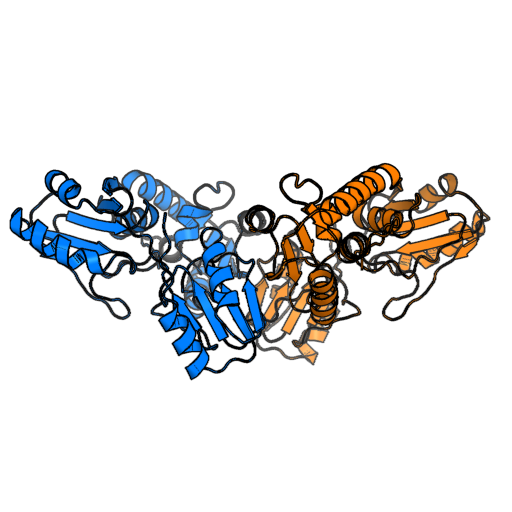M 718 N N . VAL A 1 91 ? -19.422 11.953 13.766 1 72.5 91 VAL A N 1
ATOM 719 C CA . VAL A 1 91 ? -20.109 11.305 14.883 1 72.5 91 VAL A CA 1
ATOM 720 C C . VAL A 1 91 ? -20.75 12.359 15.773 1 72.5 91 VAL A C 1
ATOM 722 O O . VAL A 1 91 ? -20.141 13.391 16.078 1 72.5 91 VAL A O 1
ATOM 725 N N . GLU A 1 92 ? -21.969 12.195 16 1 73.25 92 GLU A N 1
ATOM 726 C CA . GLU A 1 92 ? -22.641 13.148 16.859 1 73.25 92 GLU A CA 1
ATOM 727 C C . GLU A 1 92 ? -22.281 12.922 18.328 1 73.25 92 GLU A C 1
ATOM 729 O O . GLU A 1 92 ? -22.531 11.844 18.875 1 73.25 92 GLU A O 1
ATOM 734 N N . VAL A 1 93 ? -21.531 13.828 18.906 1 76.31 93 VAL A N 1
ATOM 735 C CA . VAL A 1 93 ? -21.203 13.727 20.312 1 76.31 93 VAL A CA 1
ATOM 736 C C . VAL A 1 93 ? -21.5 15.047 21.016 1 76.31 93 VAL A C 1
ATOM 738 O O . VAL A 1 93 ? -21.562 16.094 20.375 1 76.31 93 VAL A O 1
ATOM 741 N N . GLU A 1 94 ? -21.875 14.93 22.25 1 83.31 94 GLU A N 1
ATOM 742 C CA . GLU A 1 94 ? -22.031 16.141 23.062 1 83.31 94 GLU A CA 1
ATOM 743 C C . GLU A 1 94 ? -20.656 16.672 23.516 1 83.31 94 GLU A C 1
ATOM 745 O O . GLU A 1 94 ? -19.891 15.938 24.141 1 83.31 94 GLU A O 1
ATOM 750 N N . THR A 1 95 ? -20.328 17.891 23.125 1 88 95 THR A N 1
ATOM 751 C CA . THR A 1 95 ? -19.031 18.5 23.438 1 88 95 THR A CA 1
ATOM 752 C C . THR A 1 95 ? -19.172 19.531 24.547 1 88 95 THR A C 1
ATOM 754 O O . THR A 1 95 ? -20.016 20.422 24.469 1 88 95 THR A O 1
ATOM 757 N N . ASP A 1 96 ? -18.438 19.312 25.594 1 92.62 96 ASP A N 1
ATOM 758 C CA . ASP A 1 96 ? -18.391 20.297 26.672 1 92.62 96 ASP A CA 1
ATOM 759 C C . ASP A 1 96 ? -17.172 21.203 26.547 1 92.62 96 ASP A C 1
ATOM 761 O O . ASP A 1 96 ? -16.078 20.844 26.984 1 92.62 96 ASP A O 1
ATOM 765 N N . VAL A 1 97 ? -17.453 22.438 26.156 1 93.38 97 VAL A N 1
ATOM 766 C CA . VAL A 1 97 ? -16.359 23.359 25.891 1 93.38 97 VAL A CA 1
ATOM 767 C C . VAL A 1 97 ? -15.922 24.031 27.188 1 93.38 97 VAL A C 1
ATOM 769 O O . VAL A 1 97 ? -14.875 24.672 27.25 1 93.38 97 VAL A O 1
ATOM 772 N N . GLU A 1 98 ? -16.609 23.875 28.297 1 94.06 98 GLU A N 1
ATOM 773 C CA . GLU A 1 98 ? -16.328 24.547 29.562 1 94.06 98 GLU A CA 1
ATOM 774 C C . GLU A 1 98 ? -15.008 24.062 30.172 1 94.06 98 GLU A C 1
ATOM 776 O O . GLU A 1 98 ? -14.367 24.781 30.938 1 94.06 98 GLU A O 1
ATOM 781 N N . VAL A 1 99 ? -14.641 22.938 29.734 1 95.06 99 VAL A N 1
ATOM 782 C CA . VAL A 1 99 ? -13.461 22.297 30.312 1 95.06 99 VAL A CA 1
ATOM 783 C C . VAL A 1 99 ? -12.211 23.109 29.938 1 95.06 99 VAL A C 1
ATOM 785 O O . VAL A 1 99 ? -11.164 22.969 30.594 1 95.06 99 VAL A O 1
ATOM 788 N N . VAL A 1 100 ? -12.344 23.984 28.953 1 95.69 100 VAL A N 1
ATOM 789 C CA . VAL A 1 100 ? -11.195 24.734 28.469 1 95.69 100 VAL A CA 1
ATOM 790 C C . VAL A 1 100 ? -10.953 25.938 29.359 1 95.69 100 VAL A C 1
ATOM 792 O O . VAL A 1 100 ? -9.828 26.453 29.438 1 95.69 100 VAL A O 1
ATOM 795 N N . LYS A 1 101 ? -11.883 26.406 30.016 1 94.62 101 LYS A N 1
ATOM 796 C CA . LYS A 1 101 ? -11.906 27.703 30.688 1 94.62 101 LYS A CA 1
ATOM 797 C C . LYS A 1 101 ? -10.75 27.844 31.672 1 94.62 101 LYS A C 1
ATOM 799 O O . LYS A 1 101 ? -9.961 28.781 31.594 1 94.62 101 LYS A O 1
ATOM 804 N N . ASP A 1 102 ? -10.578 26.875 32.5 1 94 102 ASP A N 1
ATOM 805 C CA . ASP A 1 102 ? -9.633 27.016 33.625 1 94 102 ASP A CA 1
ATOM 806 C C . ASP A 1 102 ? -8.234 26.578 33.188 1 94 102 ASP A C 1
ATOM 808 O O . ASP A 1 102 ? -7.293 26.625 33.969 1 94 102 ASP A O 1
ATOM 812 N N . LYS A 1 103 ? -8.078 26.25 31.953 1 96.38 103 LYS A N 1
ATOM 813 C CA . LYS A 1 103 ? -6.789 25.719 31.5 1 96.38 103 LYS A CA 1
ATOM 814 C C . LYS A 1 103 ? -6.059 26.734 30.625 1 96.38 103 LYS A C 1
ATOM 816 O O . LYS A 1 103 ? -4.871 26.578 30.344 1 96.38 103 LYS A O 1
ATOM 821 N N . LEU A 1 104 ? -6.73 27.766 30.266 1 96.44 104 LEU A N 1
ATOM 822 C CA . LEU A 1 104 ? -6.156 28.766 29.375 1 96.44 104 LEU A CA 1
ATOM 823 C C . LEU A 1 104 ? -5.258 29.734 30.141 1 96.44 104 LEU A C 1
ATOM 825 O O . LEU A 1 104 ? -5.512 30.016 31.312 1 96.44 104 LEU A O 1
ATOM 829 N N . LYS A 1 105 ? -4.234 30.109 29.438 1 92.5 105 LYS A N 1
ATOM 830 C CA . LYS A 1 105 ? -3.279 31.062 29.984 1 92.5 105 LYS A CA 1
ATOM 831 C C . LYS A 1 105 ? -3.287 32.375 29.172 1 92.5 105 LYS A C 1
ATOM 833 O O . LYS A 1 105 ? -3.23 32.344 27.938 1 92.5 105 LYS A O 1
ATOM 838 N N . GLY A 1 106 ? -3.314 33.438 29.859 1 90.12 106 GLY A N 1
ATOM 839 C CA . GLY A 1 106 ? -3.227 34.75 29.203 1 90.12 106 GLY A CA 1
ATOM 840 C C . GLY A 1 106 ? -4.527 35.156 28.547 1 90.12 106 GLY A C 1
ATOM 841 O O . GLY A 1 106 ? -5.492 34.406 28.516 1 90.12 106 GLY A O 1
ATOM 842 N N . LYS A 1 107 ? -4.555 36.375 28.031 1 96.31 107 LYS A N 1
ATOM 843 C CA . LYS A 1 107 ? -5.785 36.969 27.547 1 96.31 107 LYS A CA 1
ATOM 844 C C . LYS A 1 107 ? -5.988 36.688 26.062 1 96.31 107 LYS A C 1
ATOM 846 O O . LYS A 1 107 ? -7.094 36.344 25.641 1 96.31 107 LYS A O 1
ATOM 851 N N . ARG A 1 108 ? -4.977 36.906 25.188 1 98.31 108 ARG A N 1
ATOM 852 C CA . ARG A 1 108 ? -5.062 36.688 23.75 1 98.31 108 ARG A CA 1
ATOM 853 C C . ARG A 1 108 ? -4.824 35.219 23.391 1 98.31 108 ARG A C 1
ATOM 855 O O . ARG A 1 108 ? -3.699 34.75 23.469 1 98.31 108 ARG A O 1
ATOM 862 N N . VAL A 1 109 ? -5.887 34.562 22.969 1 98.38 109 VAL A N 1
ATOM 863 C CA . VAL A 1 109 ? -5.824 33.125 22.703 1 98.38 109 VAL A CA 1
ATOM 864 C C . VAL A 1 109 ? -6.086 32.875 21.219 1 98.38 109 VAL A C 1
ATOM 866 O O . VAL A 1 109 ? -7.152 33.219 20.703 1 98.38 109 VAL A O 1
ATOM 869 N N . VAL A 1 110 ? -5.137 32.281 20.516 1 98.75 110 VAL A N 1
ATOM 870 C CA . VAL A 1 110 ? -5.324 31.906 19.125 1 98.75 110 VAL A CA 1
ATOM 871 C C . VAL A 1 110 ? -5.992 30.531 19.031 1 98.75 110 VAL A C 1
ATOM 873 O O . VAL A 1 110 ? -5.562 29.578 19.688 1 98.75 110 VAL A O 1
ATOM 876 N N . LEU A 1 111 ? -7.008 30.469 18.234 1 98.62 111 LEU A N 1
ATOM 877 C CA . LEU A 1 111 ? -7.754 29.234 18.062 1 98.62 111 LEU A CA 1
ATOM 878 C C . LEU A 1 111 ? -7.426 28.578 16.719 1 98.62 111 LEU A C 1
ATOM 880 O O . LEU A 1 111 ? -7.293 29.266 15.711 1 98.62 111 LEU A O 1
ATOM 884 N N . GLY A 1 112 ? -7.207 27.297 16.75 1 98.19 112 GLY A N 1
ATOM 885 C CA . GLY A 1 112 ? -7.082 26.453 15.57 1 98.19 112 GLY A CA 1
ATOM 886 C C . GLY A 1 112 ? -7.914 25.188 15.656 1 98.19 112 GLY A C 1
ATOM 887 O O . GLY A 1 112 ? -8.094 24.625 16.734 1 98.19 112 GLY A O 1
ATOM 888 N N . ALA A 1 113 ? -8.391 24.734 14.5 1 96.5 113 ALA A N 1
ATOM 889 C CA . ALA A 1 113 ? -9.195 23.516 14.484 1 96.5 113 ALA A CA 1
ATOM 890 C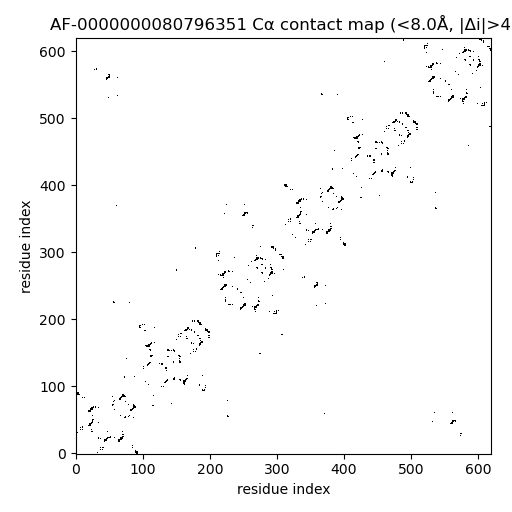 C . ALA A 1 113 ? -9.016 22.766 13.172 1 96.5 113 ALA A C 1
ATOM 892 O O . ALA A 1 113 ? -8.68 23.359 12.148 1 96.5 113 ALA A O 1
ATOM 893 N N . VAL A 1 114 ? -9.18 21.422 13.266 1 91.94 114 VAL A N 1
ATOM 894 C CA . VAL A 1 114 ? -9.281 20.656 12.031 1 91.94 114 VAL A CA 1
ATOM 895 C C . VAL A 1 114 ? -10.625 20.922 11.359 1 91.94 114 VAL A C 1
ATOM 897 O O . VAL A 1 114 ? -11.562 21.406 12 1 91.94 114 VAL A O 1
ATOM 900 N N . VAL A 1 115 ? -10.711 20.656 10.156 1 86.81 115 VAL A N 1
ATOM 901 C CA . VAL A 1 115 ? -11.844 21.047 9.328 1 86.81 115 VAL A CA 1
ATOM 902 C C . VAL A 1 115 ? -13.141 20.5 9.922 1 86.81 115 VAL A C 1
ATOM 904 O O . VAL A 1 115 ? -14.195 21.125 9.82 1 86.81 115 VAL A O 1
ATOM 907 N N . GLN A 1 116 ? -13.086 19.344 10.523 1 83.62 116 GLN A N 1
ATOM 908 C CA . GLN A 1 116 ? -14.266 18.672 11.078 1 83.62 116 GLN A CA 1
ATOM 909 C C . GLN A 1 116 ? -14.852 19.484 12.242 1 83.62 116 GLN A C 1
ATOM 911 O O . GLN A 1 116 ? -16.047 19.375 12.539 1 83.62 116 GLN A O 1
ATOM 916 N N . HIS A 1 117 ? -14 20.344 12.82 1 89.75 117 HIS A N 1
ATOM 917 C CA . HIS A 1 117 ? -14.43 20.984 14.047 1 89.75 117 HIS A CA 1
ATOM 918 C C . HIS A 1 117 ? -14.391 22.516 13.906 1 89.75 117 HIS A C 1
ATOM 920 O O . HIS A 1 117 ? -14.43 23.234 14.906 1 89.75 117 HIS A O 1
ATOM 926 N N . LEU A 1 118 ? -14.344 22.984 12.719 1 90.19 118 LEU A N 1
ATOM 927 C CA . LEU A 1 118 ? -14.266 24.422 12.484 1 90.19 118 LEU A CA 1
ATOM 928 C C . LEU A 1 118 ? -15.516 25.125 12.992 1 90.19 118 LEU A C 1
ATOM 930 O O . LEU A 1 118 ? -15.445 26.25 13.484 1 90.19 118 LEU A O 1
ATOM 934 N N . ASN A 1 119 ? -16.578 24.438 12.914 1 87.12 119 ASN A N 1
ATOM 935 C CA . ASN A 1 119 ? -17.859 25.031 13.328 1 87.12 119 ASN A CA 1
ATOM 936 C C . ASN A 1 119 ? -17.891 25.297 14.828 1 87.12 119 ASN A C 1
ATOM 938 O O . ASN A 1 119 ? -18.688 26.109 15.305 1 87.12 119 ASN A O 1
ATOM 942 N N . LEU A 1 120 ? -17.109 24.625 15.539 1 91.56 120 LEU A N 1
ATOM 943 C CA . LEU A 1 120 ? -17.062 24.766 17 1 91.56 120 LEU A CA 1
ATOM 944 C C . LEU A 1 120 ? -16.359 26.062 17.391 1 91.56 120 LEU A C 1
ATOM 946 O O . LEU A 1 120 ? -16.453 26.516 18.531 1 91.56 120 LEU A O 1
ATOM 950 N N . LEU A 1 121 ? -15.586 26.594 16.469 1 94.81 121 LEU A N 1
ATOM 951 C CA . LEU A 1 121 ? -14.75 27.75 16.797 1 94.81 121 LEU A CA 1
ATOM 952 C C . LEU A 1 121 ? -15.609 28.969 17.125 1 94.81 121 LEU A C 1
ATOM 954 O O . LEU A 1 121 ? -15.258 29.75 18.016 1 94.81 121 LEU A O 1
ATOM 958 N N . ASP A 1 122 ? -16.734 29.062 16.469 1 93.44 122 ASP A N 1
ATOM 959 C CA . ASP A 1 122 ? -17.609 30.203 16.734 1 93.44 122 ASP A CA 1
ATOM 960 C C . ASP A 1 122 ? -18.156 30.141 18.156 1 93.44 122 ASP A C 1
ATOM 962 O O . ASP A 1 122 ? -18.156 31.156 18.875 1 93.44 122 ASP A O 1
ATOM 966 N N . GLU A 1 123 ? -18.594 29.031 18.484 1 93.31 123 GLU A N 1
ATOM 967 C CA . GLU A 1 123 ? -19.078 28.844 19.844 1 93.31 123 GLU A CA 1
ATOM 968 C C . GLU A 1 123 ? -17.969 29.109 20.859 1 93.31 123 GLU A C 1
ATOM 970 O O . GLU A 1 123 ? -18.203 29.734 21.891 1 93.31 123 GLU A O 1
ATOM 975 N N . LEU A 1 124 ? -16.859 28.625 20.594 1 96.38 124 LEU A N 1
ATOM 976 C CA . LEU A 1 124 ? -15.711 28.797 21.484 1 96.38 124 LEU A CA 1
ATOM 977 C C . LEU A 1 124 ? -15.336 30.266 21.625 1 96.38 124 LEU A C 1
ATOM 979 O O . LEU A 1 124 ? -15.023 30.734 22.719 1 96.38 124 LEU A O 1
ATOM 983 N N . LYS A 1 125 ? -15.359 30.984 20.516 1 97.38 125 LYS A N 1
ATOM 984 C CA . LYS A 1 125 ? -15.07 32.406 20.547 1 97.38 125 LYS A CA 1
ATOM 985 C C . LYS A 1 125 ? -16.016 33.156 21.484 1 97.38 125 LYS A C 1
ATOM 987 O O . LYS A 1 125 ? -15.594 33.938 22.312 1 97.38 125 LYS A O 1
ATOM 992 N N . GLU A 1 126 ? -17.25 32.812 21.328 1 97.12 126 GLU A N 1
ATOM 993 C CA . GLU A 1 126 ? -18.266 33.469 22.172 1 97.12 126 GLU A CA 1
ATOM 994 C C . GLU A 1 126 ? -18.047 33.156 23.641 1 97.12 126 GLU A C 1
ATOM 996 O O . GLU A 1 126 ? -18.078 34.031 24.484 1 97.12 126 GLU A O 1
ATOM 1001 N N . ARG A 1 127 ? -17.844 31.922 23.938 1 96.81 127 ARG A N 1
ATOM 1002 C CA . ARG A 1 127 ? -17.641 31.5 25.328 1 96.81 127 ARG A CA 1
ATOM 1003 C C . ARG A 1 127 ? -16.391 32.125 25.906 1 96.81 127 ARG A C 1
ATOM 1005 O O . ARG A 1 127 ? -16.391 32.562 27.062 1 96.81 127 ARG A O 1
ATOM 1012 N N . LEU A 1 128 ? -15.344 32.125 25.203 1 97.56 128 LEU A N 1
ATOM 1013 C CA . LEU A 1 128 ? -14.07 32.656 25.672 1 97.56 128 LEU A CA 1
ATOM 1014 C C . LEU A 1 128 ? -14.188 34.156 25.953 1 97.56 128 LEU A C 1
ATOM 1016 O O . LEU A 1 128 ? -13.672 34.656 26.969 1 97.56 128 LEU A O 1
ATOM 1020 N N . ARG A 1 129 ? -14.859 34.875 25.062 1 97.69 129 ARG A N 1
ATOM 1021 C CA . ARG A 1 129 ? -15.094 36.281 25.312 1 97.69 129 ARG A CA 1
ATOM 1022 C C . ARG A 1 129 ? -15.859 36.5 26.609 1 97.69 129 ARG A C 1
ATOM 1024 O O . ARG A 1 129 ? -15.531 37.406 27.391 1 97.69 129 ARG A O 1
ATOM 1031 N N . GLY A 1 130 ? -16.812 35.656 26.797 1 97.19 130 GLY A N 1
ATOM 1032 C CA . GLY A 1 130 ? -17.578 35.719 28.031 1 97.19 130 GLY A CA 1
ATOM 1033 C C . GLY A 1 130 ? -16.75 35.469 29.266 1 97.19 130 GLY A C 1
ATOM 1034 O O . GLY A 1 130 ? -17.031 36 30.344 1 97.19 130 GLY A O 1
ATOM 1035 N N . TRP A 1 131 ? -15.727 34.656 29.141 1 96.81 131 TRP A N 1
ATOM 1036 C CA . TRP A 1 131 ? -14.859 34.312 30.25 1 96.81 131 TRP A CA 1
ATOM 1037 C C . TRP A 1 131 ? -13.75 35.344 30.422 1 96.81 131 TRP A C 1
ATOM 1039 O O . TRP A 1 131 ? -12.906 35.219 31.312 1 96.81 131 TRP A O 1
ATOM 1049 N N . GLY A 1 132 ? -13.727 36.375 29.547 1 96.31 132 GLY A N 1
ATOM 1050 C CA . GLY A 1 132 ? -12.766 37.438 29.688 1 96.31 132 GLY A CA 1
ATOM 1051 C C . GLY A 1 132 ? -11.539 37.281 28.828 1 96.31 132 GLY A C 1
ATOM 1052 O O . GLY A 1 132 ? -10.555 38 28.984 1 96.31 132 GLY A O 1
ATOM 1053 N N . PHE A 1 133 ? -11.547 36.344 27.922 1 97.94 133 PHE A N 1
ATOM 1054 C CA . PHE A 1 133 ? -10.43 36.125 27 1 97.94 133 PHE A CA 1
ATOM 1055 C C . PHE A 1 133 ? -10.672 36.844 25.688 1 97.94 133 PHE A C 1
ATOM 1057 O O . PHE A 1 133 ? -11.766 37.375 25.453 1 97.94 133 PHE A O 1
ATOM 1064 N N . GLU A 1 134 ? -9.664 37 24.906 1 98.25 134 GLU A N 1
ATOM 1065 C CA . GLU A 1 134 ? -9.711 37.562 23.562 1 98.25 134 GLU A CA 1
ATOM 1066 C C . GLU A 1 134 ? -9.344 36.5 22.531 1 98.25 134 GLU A C 1
ATOM 1068 O O . GLU A 1 134 ? -8.172 36.375 22.141 1 98.25 134 GLU A O 1
ATOM 1073 N N . PRO A 1 135 ? -10.32 35.75 22.047 1 98.31 135 PRO A N 1
ATOM 1074 C CA . PRO A 1 135 ? -10.039 34.719 21.062 1 98.31 135 PRO A CA 1
ATOM 1075 C C . PRO A 1 135 ? -9.727 35.281 19.688 1 98.31 135 PRO A C 1
ATOM 1077 O O . PRO A 1 135 ? -10.383 36.219 19.234 1 98.31 135 PRO A O 1
ATOM 1080 N N . LEU A 1 136 ? -8.734 34.719 19.047 1 98.38 136 LEU A N 1
ATOM 1081 C CA . LEU A 1 136 ? -8.32 35.156 17.703 1 98.38 136 LEU A CA 1
ATOM 1082 C C . LEU A 1 136 ? -8.242 33.969 16.766 1 98.38 136 LEU A C 1
ATOM 1084 O O . LEU A 1 136 ? -7.855 32.875 17.172 1 98.38 136 LEU A O 1
ATOM 1088 N N . THR A 1 137 ? -8.648 34.156 15.547 1 98.31 137 THR A N 1
ATOM 1089 C CA . THR A 1 137 ? -8.453 33.219 14.445 1 98.31 137 THR A CA 1
ATOM 1090 C C . THR A 1 137 ? -7.871 33.938 13.234 1 98.31 137 THR A C 1
ATOM 1092 O O . THR A 1 137 ? -8.109 35.125 13.023 1 98.31 137 THR A O 1
ATOM 1095 N N . PHE A 1 138 ? -7.113 33.219 12.539 1 98.06 138 PHE A N 1
ATOM 1096 C CA . PHE A 1 138 ? -6.461 33.781 11.359 1 98.06 138 PHE A CA 1
ATOM 1097 C C . PHE A 1 138 ? -6.734 32.938 10.125 1 98.06 138 PHE A C 1
ATOM 1099 O O . PHE A 1 138 ? -7.281 31.844 10.227 1 98.06 138 PHE A O 1
ATOM 1106 N N . THR A 1 139 ? -6.484 33.531 8.969 1 95.88 139 THR A N 1
ATOM 1107 C CA . THR A 1 139 ? -6.641 32.844 7.695 1 95.88 139 THR A CA 1
ATOM 1108 C C . THR A 1 139 ? -5.379 32.969 6.844 1 95.88 139 THR A C 1
ATOM 1110 O O . THR A 1 139 ? -4.641 33.938 6.969 1 95.88 139 THR A O 1
ATOM 1113 N N . SER A 1 140 ? -5.098 31.906 6.191 1 94 140 SER A N 1
ATOM 1114 C CA . SER A 1 140 ? -4.004 31.859 5.227 1 94 140 SER A CA 1
ATOM 1115 C C . SER A 1 140 ? -4.461 31.281 3.896 1 94 140 SER A C 1
ATOM 1117 O O . SER A 1 140 ? -5.531 30.672 3.814 1 94 140 SER A O 1
ATOM 1119 N N . LYS A 1 141 ? -3.701 31.578 2.916 1 92.25 141 LYS A N 1
ATOM 1120 C CA . LYS A 1 141 ? -4.039 31.078 1.587 1 92.25 141 LYS A CA 1
ATOM 1121 C C . LYS A 1 141 ? -4.277 29.578 1.608 1 92.25 141 LYS A C 1
ATOM 1123 O O . LYS A 1 141 ? -3.432 28.812 2.088 1 92.25 141 LYS A O 1
ATOM 1128 N N . GLY A 1 142 ? -5.48 29.219 1.175 1 90.38 142 GLY A N 1
ATOM 1129 C CA . GLY A 1 142 ? -5.781 27.797 1.038 1 90.38 142 GLY A CA 1
ATOM 1130 C C . GLY A 1 142 ? -6.449 27.203 2.266 1 90.38 142 GLY A C 1
ATOM 1131 O O . GLY A 1 142 ? -6.977 26.094 2.219 1 90.38 142 GLY A O 1
ATOM 1132 N N . LEU A 1 143 ? -6.445 28 3.303 1 93.44 143 LEU A N 1
ATOM 1133 C CA . LEU A 1 143 ? -7.035 27.5 4.547 1 93.44 143 LEU A CA 1
ATOM 1134 C C . LEU A 1 143 ? -8.227 28.359 4.957 1 93.44 143 LEU A C 1
ATOM 1136 O O . LEU A 1 143 ? -8.219 29.578 4.773 1 93.44 143 LEU A O 1
ATOM 1140 N N . LYS A 1 144 ? -9.125 27.672 5.496 1 93.19 144 LYS A N 1
ATOM 1141 C CA . LYS A 1 144 ? -10.227 28.406 6.125 1 93.19 144 LYS A CA 1
ATOM 1142 C C . LYS A 1 144 ? -9.773 29.078 7.418 1 93.19 144 LYS A C 1
ATOM 1144 O O . LYS A 1 144 ? -8.719 28.734 7.961 1 93.19 144 LYS A O 1
ATOM 1149 N N . GLU A 1 145 ? -10.617 29.953 7.773 1 96.38 145 GLU A N 1
ATOM 1150 C CA . GLU A 1 145 ? -10.289 30.656 9.016 1 96.38 145 GLU A CA 1
ATOM 1151 C C . GLU A 1 145 ? -10.156 29.688 10.18 1 96.38 145 GLU A C 1
ATOM 1153 O O . GLU A 1 145 ? -11.055 28.875 10.43 1 96.38 145 GLU A O 1
ATOM 1158 N N . GLY A 1 146 ? -9.062 29.719 10.828 1 97.44 146 GLY A N 1
ATOM 1159 C CA . GLY A 1 146 ? -8.812 28.906 12 1 97.44 146 GLY A CA 1
ATOM 1160 C C . GLY A 1 146 ? -8.422 27.484 11.664 1 97.44 146 GLY A C 1
ATOM 1161 O O . GLY A 1 146 ? -8.094 26.688 12.555 1 97.44 146 GLY A O 1
ATOM 1162 N N . GLN A 1 147 ? -8.328 27.172 10.422 1 95.62 147 GLN A N 1
ATOM 1163 C CA . GLN A 1 147 ? -8.086 25.781 10.023 1 95.62 147 GLN A CA 1
ATOM 1164 C C . GLN A 1 147 ? -6.621 25.406 10.195 1 95.62 147 GLN A C 1
ATOM 1166 O O . GLN A 1 147 ? -5.73 26.203 9.875 1 95.62 147 GLN A O 1
ATOM 1171 N N . VAL A 1 148 ? -6.43 24.219 10.789 1 95.06 148 VAL A N 1
ATOM 1172 C CA . VAL A 1 148 ? -5.09 23.656 10.836 1 95.06 148 VAL A CA 1
ATOM 1173 C C . VAL A 1 148 ? -5.098 22.266 10.195 1 95.06 148 VAL A C 1
ATOM 1175 O O . VAL A 1 148 ? -6.125 21.594 10.18 1 95.06 148 VAL A O 1
ATOM 1178 N N . LEU A 1 149 ? -4.016 21.922 9.586 1 91.38 149 LEU A N 1
ATOM 1179 C CA . LEU A 1 149 ? -3.76 20.594 9.055 1 91.38 149 LEU A CA 1
ATOM 1180 C C . LEU A 1 149 ? -2.527 19.984 9.703 1 91.38 149 LEU A C 1
ATOM 1182 O O . LEU A 1 149 ? -1.744 20.672 10.352 1 91.38 149 LEU A O 1
ATOM 1186 N N . GLY A 1 150 ? -2.438 18.688 9.555 1 89 150 GLY A N 1
ATOM 1187 C CA . GLY A 1 150 ? -1.233 18.031 10.047 1 89 150 GLY A CA 1
ATOM 1188 C C . GLY A 1 150 ? 0.032 18.547 9.383 1 89 150 GLY A C 1
ATOM 1189 O O . GLY A 1 150 ? 1.123 18.438 9.945 1 89 150 GLY A O 1
ATOM 1190 N N . CYS A 1 151 ? -0.164 19.203 8.258 1 90.88 151 CYS A N 1
ATOM 1191 C CA . CYS A 1 151 ? 1.003 19.625 7.488 1 90.88 151 CYS A CA 1
ATOM 1192 C C . CYS A 1 151 ? 1.023 21.125 7.312 1 90.88 151 CYS A C 1
ATOM 1194 O O . CYS A 1 151 ? 1.891 21.672 6.621 1 90.88 151 CYS A O 1
ATOM 1196 N N . ASP A 1 152 ? 0.102 21.859 7.914 1 92.12 152 ASP A N 1
ATOM 1197 C CA . ASP A 1 152 ? 0.014 23.297 7.707 1 92.12 152 ASP A CA 1
ATOM 1198 C C . ASP A 1 152 ? -0.568 24 8.938 1 92.12 152 ASP A C 1
ATOM 1200 O O . ASP A 1 152 ? -1.752 23.844 9.242 1 92.12 152 ASP A O 1
ATOM 1204 N N . TYR A 1 153 ? 0.243 24.766 9.57 1 94.75 153 TYR A N 1
ATOM 1205 C CA . TYR A 1 153 ? -0.144 25.422 10.812 1 94.75 153 TYR A CA 1
ATOM 1206 C C . TYR A 1 153 ? -0.044 26.938 10.68 1 94.75 153 TYR A C 1
ATOM 1208 O O . TYR A 1 153 ? -0.024 27.656 11.68 1 94.75 153 TYR A O 1
ATOM 1216 N N . ARG A 1 154 ? -0.031 27.547 9.477 1 94.94 154 ARG A N 1
ATOM 1217 C CA . ARG A 1 154 ? 0.272 28.953 9.195 1 94.94 154 ARG A CA 1
ATOM 1218 C C . ARG A 1 154 ? -0.77 29.875 9.82 1 94.94 154 ARG A C 1
ATOM 1220 O O . ARG A 1 154 ? -0.497 31.047 10.07 1 94.94 154 ARG A O 1
ATOM 1227 N N . ASN A 1 155 ? -1.955 29.25 10.086 1 97.69 155 ASN A N 1
ATOM 1228 C CA . ASN A 1 155 ? -3 30.047 10.719 1 97.69 155 ASN A CA 1
ATOM 1229 C C . ASN A 1 155 ? -2.693 30.297 12.188 1 97.69 155 ASN A C 1
ATOM 1231 O O . ASN A 1 155 ? -3.342 31.141 12.828 1 97.69 155 ASN A O 1
ATOM 1235 N N . LEU A 1 156 ? -1.78 29.625 12.75 1 97.88 156 LEU A N 1
ATOM 1236 C CA . LEU A 1 156 ? -1.369 29.859 14.133 1 97.88 156 LEU A CA 1
ATOM 1237 C C . LEU A 1 156 ? -0.242 30.891 14.203 1 97.88 156 LEU A C 1
ATOM 1239 O O . LEU A 1 156 ? 0.921 30.516 14.391 1 97.88 156 LEU A O 1
ATOM 1243 N N . ARG A 1 157 ? -0.651 32.094 14.18 1 97.31 157 ARG A N 1
ATOM 1244 C CA . ARG A 1 157 ? 0.325 33.156 14.211 1 97.31 157 ARG A CA 1
ATOM 1245 C C . ARG A 1 157 ? 1.017 33.25 15.57 1 97.31 157 ARG A C 1
ATOM 1247 O O . ARG A 1 157 ? 0.389 33 16.609 1 97.31 157 ARG A O 1
ATOM 1254 N N . ARG A 1 158 ? 2.266 33.625 15.531 1 96 158 ARG A N 1
ATOM 1255 C CA . ARG A 1 158 ? 3.062 33.688 16.75 1 96 158 ARG A CA 1
ATOM 1256 C C . ARG A 1 158 ? 2.836 35 17.484 1 96 158 ARG A C 1
ATOM 1258 O O . ARG A 1 158 ? 2.361 35.969 16.891 1 96 158 ARG A O 1
ATOM 1265 N N . GLY A 1 159 ? 3.148 35 18.75 1 95.75 159 GLY A N 1
ATOM 1266 C CA . GLY A 1 159 ? 3.168 36.25 19.469 1 95.75 159 GLY A CA 1
ATOM 1267 C C . GLY A 1 159 ? 1.935 36.469 20.328 1 95.75 159 GLY A C 1
ATOM 1268 O O . GLY A 1 159 ? 1.643 37.594 20.734 1 95.75 159 GLY A O 1
ATOM 1269 N N . TYR A 1 160 ? 1.233 35.469 20.578 1 97.88 160 TYR A N 1
ATOM 1270 C CA . TYR A 1 160 ? 0.033 35.562 21.406 1 97.88 160 TYR A CA 1
ATOM 1271 C C . TYR A 1 160 ? 0.198 34.812 22.703 1 97.88 160 TYR A C 1
ATOM 1273 O O . TYR A 1 160 ? 1.202 34.125 22.906 1 97.88 160 TYR A O 1
ATOM 1281 N N . ASP A 1 161 ? -0.745 35 23.609 1 97.88 161 ASP A N 1
ATOM 1282 C CA . ASP A 1 161 ? -0.565 34.5 24.969 1 97.88 161 ASP A CA 1
ATOM 1283 C C . ASP A 1 161 ? -0.763 33 25.062 1 97.88 161 ASP A C 1
ATOM 1285 O O . ASP A 1 161 ? -0.107 32.312 25.859 1 97.88 161 ASP A O 1
ATOM 1289 N N . ASP A 1 162 ? -1.714 32.5 24.328 1 98.44 162 ASP A N 1
ATOM 1290 C CA . ASP A 1 162 ? -2.02 31.078 24.391 1 98.44 162 ASP A CA 1
ATOM 1291 C C . ASP A 1 162 ? -2.605 30.594 23.062 1 98.44 162 ASP A C 1
ATOM 1293 O O . ASP A 1 162 ? -2.932 31.391 22.188 1 98.44 162 ASP A O 1
ATOM 1297 N N . TYR A 1 163 ? -2.607 29.266 22.938 1 98.62 163 TYR A N 1
ATOM 1298 C CA . TYR A 1 163 ? -3.119 28.625 21.734 1 98.62 163 TYR A CA 1
ATOM 1299 C C . TYR A 1 163 ? -4.016 27.438 22.094 1 98.62 163 TYR A C 1
ATOM 1301 O O . TYR A 1 163 ? -3.668 26.625 22.953 1 98.62 163 TYR A O 1
ATOM 1309 N N . LEU A 1 164 ? -5.141 27.375 21.5 1 98.5 164 LEU A N 1
ATOM 1310 C CA . LEU A 1 164 ? -6.094 26.281 21.703 1 98.5 164 LEU A CA 1
ATOM 1311 C C . LEU A 1 164 ? -6.344 25.547 20.391 1 98.5 164 LEU A C 1
ATOM 1313 O O . LEU A 1 164 ? -6.836 26.141 19.422 1 98.5 164 LEU A O 1
ATOM 1317 N N . ILE A 1 165 ? -5.996 24.281 20.359 1 98.44 165 ILE A N 1
ATOM 1318 C CA . ILE A 1 165 ? -6.172 23.453 19.172 1 98.44 165 ILE A CA 1
ATOM 1319 C C . ILE A 1 165 ? -7.324 22.484 19.391 1 98.44 165 ILE A C 1
ATOM 1321 O O . ILE A 1 165 ? -7.277 21.656 20.297 1 98.44 165 ILE A O 1
ATOM 1325 N N . VAL A 1 166 ? -8.266 22.594 18.516 1 96.81 166 VAL A N 1
ATOM 1326 C CA . VAL A 1 166 ? -9.445 21.734 18.594 1 96.81 166 VAL A CA 1
ATOM 1327 C C . VAL A 1 166 ? -9.344 20.609 17.578 1 96.81 166 VAL A C 1
ATOM 1329 O O . VAL A 1 166 ? -9.523 20.828 16.375 1 96.81 166 VAL A O 1
ATOM 1332 N N . ALA A 1 167 ? -9.086 19.438 18.016 1 94.12 167 ALA A N 1
ATOM 1333 C CA . ALA A 1 167 ? -8.93 18.266 17.156 1 94.12 167 ALA A CA 1
ATOM 1334 C C . ALA A 1 167 ? -9.078 16.984 17.953 1 94.12 167 ALA A C 1
ATOM 1336 O O . ALA A 1 167 ? -8.883 16.969 19.172 1 94.12 167 ALA A O 1
ATOM 1337 N N . GLY A 1 168 ? -9.453 16 17.25 1 87.88 168 GLY A N 1
ATOM 1338 C CA . GLY A 1 168 ? -9.398 14.695 17.891 1 87.88 168 GLY A CA 1
ATOM 1339 C C . GLY A 1 168 ? -7.984 14.18 18.078 1 87.88 168 GLY A C 1
ATOM 1340 O O . GLY A 1 168 ? -7.191 14.164 17.125 1 87.88 168 GLY A O 1
ATOM 1341 N N . GLY A 1 169 ? -7.641 13.773 19.359 1 85.12 169 GLY A N 1
ATOM 1342 C CA . GLY A 1 169 ? -6.32 13.211 19.609 1 85.12 169 GLY A CA 1
ATOM 1343 C C . GLY A 1 169 ? -5.246 14.266 19.797 1 85.12 169 GLY A C 1
ATOM 1344 O O . GLY A 1 169 ? -5.547 15.461 19.859 1 85.12 169 GLY A O 1
ATOM 1345 N N . ARG A 1 170 ? -4.039 13.852 19.844 1 89.31 170 ARG A N 1
ATOM 1346 C CA . ARG A 1 170 ? -2.92 14.727 20.188 1 89.31 170 ARG A CA 1
ATOM 1347 C C . ARG A 1 170 ? -2.131 15.117 18.938 1 89.31 170 ARG A C 1
ATOM 1349 O O . ARG A 1 170 ? -1.321 16.047 18.969 1 89.31 170 ARG A O 1
ATOM 1356 N N . PHE A 1 171 ? -2.416 14.492 17.828 1 88.31 171 PHE A N 1
ATOM 1357 C CA . PHE A 1 171 ? -1.601 14.57 16.609 1 88.31 171 PHE A CA 1
ATOM 1358 C C . PHE A 1 171 ? -1.476 16 16.141 1 88.31 171 PHE A C 1
ATOM 1360 O O . PHE A 1 171 ? -0.366 16.531 15.992 1 88.31 171 PHE A O 1
ATOM 1367 N N . HIS A 1 172 ? -2.568 16.656 15.953 1 92.62 172 HIS A N 1
ATOM 1368 C CA . HIS A 1 172 ? -2.576 18.016 15.406 1 92.62 172 HIS A CA 1
ATOM 1369 C C . HIS A 1 172 ? -2.025 19.016 16.406 1 92.62 172 HIS A C 1
ATOM 1371 O O . HIS A 1 172 ? -1.265 19.906 16.047 1 92.62 172 HIS A O 1
ATOM 1377 N N . ALA A 1 173 ? -2.35 18.766 17.641 1 95.44 173 ALA A N 1
ATOM 1378 C CA . ALA A 1 173 ? -1.898 19.688 18.672 1 95.44 173 ALA A CA 1
ATOM 1379 C C . ALA A 1 173 ? -0.39 19.578 18.891 1 95.44 173 ALA A C 1
ATOM 1381 O O . ALA A 1 173 ? 0.285 20.594 19.109 1 95.44 173 ALA A O 1
ATOM 1382 N N . LEU A 1 174 ? 0.105 18.422 18.812 1 92.94 174 LEU A N 1
ATOM 1383 C CA . LEU A 1 174 ? 1.547 18.25 18.953 1 92.94 174 LEU A CA 1
ATOM 1384 C C . LEU A 1 174 ? 2.285 18.906 17.781 1 92.94 174 LEU A C 1
ATOM 1386 O O . LEU A 1 174 ? 3.314 19.547 17.984 1 92.94 174 LEU A O 1
ATOM 1390 N N . GLY A 1 175 ? 1.755 18.688 16.641 1 92.94 175 GLY A N 1
ATOM 1391 C CA . GLY A 1 175 ? 2.33 19.375 15.492 1 92.94 175 GLY A CA 1
ATOM 1392 C C . GLY A 1 175 ? 2.33 20.891 15.641 1 92.94 175 GLY A C 1
ATOM 1393 O O . GLY A 1 175 ? 3.309 21.562 15.297 1 92.94 175 GLY A O 1
ATOM 1394 N N . ALA A 1 176 ? 1.247 21.406 16.172 1 95.94 176 ALA A N 1
ATOM 1395 C CA . ALA A 1 176 ? 1.139 22.844 16.422 1 95.94 176 ALA A CA 1
ATOM 1396 C C . ALA A 1 176 ? 2.178 23.297 17.438 1 95.94 176 ALA A C 1
ATOM 1398 O O . ALA A 1 176 ? 2.807 24.344 17.25 1 95.94 176 ALA A O 1
ATOM 1399 N N . ALA A 1 177 ? 2.34 22.531 18.469 1 95.81 177 ALA A N 1
ATOM 1400 C CA . ALA A 1 177 ? 3.32 22.859 19.5 1 95.81 177 ALA A CA 1
ATOM 1401 C C . ALA A 1 177 ? 4.73 22.891 18.922 1 95.81 177 ALA A C 1
ATOM 1403 O O . ALA A 1 177 ? 5.52 23.781 19.25 1 95.81 177 ALA A O 1
ATOM 1404 N N . LEU A 1 178 ? 5.02 21.969 18.125 1 92 178 LEU A N 1
ATOM 1405 C CA . LEU A 1 178 ? 6.328 21.922 17.484 1 92 178 LEU A CA 1
ATOM 1406 C C . LEU A 1 178 ? 6.516 23.109 16.531 1 92 178 LEU A C 1
ATOM 1408 O O . LEU A 1 178 ? 7.582 23.719 16.516 1 92 178 LEU A O 1
ATOM 1412 N N . TYR A 1 179 ? 5.516 23.391 15.82 1 92.94 179 TYR A N 1
ATOM 1413 C CA . TYR A 1 179 ? 5.539 24.516 14.898 1 92.94 179 TYR A CA 1
ATOM 1414 C C . TYR A 1 179 ? 5.777 25.828 15.633 1 92.94 179 TYR A C 1
ATOM 1416 O O . TYR A 1 179 ? 6.594 26.641 15.203 1 92.94 179 TYR A O 1
ATOM 1424 N N . LEU A 1 180 ? 5.113 25.969 16.75 1 95 180 LEU A N 1
ATOM 1425 C CA . LEU A 1 180 ? 5.16 27.203 17.516 1 95 180 LEU A CA 1
ATOM 1426 C C . LEU A 1 180 ? 6.344 27.203 18.484 1 95 180 LEU A C 1
ATOM 1428 O O . LEU A 1 180 ? 6.715 28.25 19.016 1 95 180 LEU A O 1
ATOM 1432 N N . LYS A 1 181 ? 6.875 26.078 18.734 1 92.88 181 LYS A N 1
ATOM 1433 C CA . LYS A 1 181 ? 7.953 25.891 19.703 1 92.88 181 LYS A CA 1
ATOM 1434 C C . LYS A 1 181 ? 7.523 26.344 21.094 1 92.88 181 LYS A C 1
ATOM 1436 O O . LYS A 1 181 ? 8.266 27.047 21.781 1 92.88 181 LYS A O 1
ATOM 1441 N N . ARG A 1 182 ? 6.367 26.031 21.484 1 94.94 182 ARG A N 1
ATOM 1442 C CA . ARG A 1 182 ? 5.812 26.328 22.797 1 94.94 182 ARG A CA 1
ATOM 1443 C C . ARG A 1 182 ? 4.629 25.422 23.109 1 94.94 182 ARG A C 1
ATOM 1445 O O . ARG A 1 182 ? 4.117 24.734 22.219 1 94.94 182 ARG A O 1
ATOM 1452 N N . ASP A 1 183 ? 4.234 25.391 24.312 1 97.12 183 ASP A N 1
ATOM 1453 C CA . ASP A 1 183 ? 3.109 24.547 24.688 1 97.12 183 ASP A CA 1
ATOM 1454 C C . ASP A 1 183 ? 1.803 25.078 24.094 1 97.12 183 ASP A C 1
ATOM 1456 O O . ASP A 1 183 ? 1.649 26.281 23.906 1 97.12 183 ASP A O 1
ATOM 1460 N N . VAL A 1 184 ? 0.926 24.219 23.844 1 98.12 184 VAL A N 1
ATOM 1461 C CA . VAL A 1 184 ? -0.412 24.562 23.375 1 98.12 184 VAL A CA 1
ATOM 1462 C C . VAL A 1 184 ? -1.454 23.75 24.141 1 98.12 184 VAL A C 1
ATOM 1464 O O . VAL A 1 184 ? -1.125 22.734 24.766 1 98.12 184 VAL A O 1
ATOM 1467 N N . LEU A 1 185 ? -2.67 24.266 24.172 1 98.19 185 LEU A N 1
ATOM 1468 C CA . LEU A 1 185 ? -3.783 23.531 24.766 1 98.19 185 LEU A CA 1
ATOM 1469 C C . LEU A 1 185 ? -4.535 22.734 23.719 1 98.19 185 LEU A C 1
ATOM 1471 O O . LEU A 1 185 ? -5.004 23.297 22.719 1 98.19 185 LEU A O 1
ATOM 1475 N N . ALA A 1 186 ? -4.566 21.406 23.922 1 98 186 ALA A N 1
ATOM 1476 C CA . ALA A 1 186 ? -5.309 20.516 23.031 1 98 186 ALA A CA 1
ATOM 1477 C C . ALA A 1 186 ? -6.699 20.219 23.578 1 98 186 ALA A C 1
ATOM 1479 O O . ALA A 1 186 ? -6.84 19.844 24.75 1 98 186 ALA A O 1
ATOM 1480 N N . PHE A 1 187 ? -7.707 20.453 22.781 1 97.38 187 PHE A N 1
ATOM 1481 C CA . PHE A 1 187 ? -9.086 20.141 23.156 1 97.38 187 PHE A CA 1
ATOM 1482 C C . PHE A 1 187 ? -9.68 19.109 22.219 1 97.38 187 PHE A C 1
ATOM 1484 O O . PHE A 1 187 ? -9.789 19.359 21 1 97.38 187 PHE A O 1
ATOM 1491 N N . ASP A 1 188 ? -10.062 17.938 22.719 1 95.06 188 ASP A N 1
ATOM 1492 C CA . ASP A 1 188 ? -10.734 16.891 21.969 1 95.06 188 ASP A CA 1
ATOM 1493 C C . ASP A 1 188 ? -12.25 16.969 22.141 1 95.06 188 ASP A C 1
ATOM 1495 O O . ASP A 1 188 ? -12.781 16.594 23.188 1 95.06 188 ASP A O 1
ATOM 1499 N N . PRO A 1 189 ? -12.922 17.375 21.109 1 91.62 189 PRO A N 1
ATOM 1500 C CA . PRO A 1 189 ? -14.367 17.578 21.25 1 91.62 189 PRO A CA 1
ATOM 1501 C C . PRO A 1 189 ? -15.125 16.266 21.453 1 91.62 189 PRO A C 1
ATOM 1503 O O . PRO A 1 189 ? -16.25 16.266 21.953 1 91.62 189 PRO A O 1
ATOM 1506 N N . TYR A 1 190 ? -14.586 15.148 21.047 1 87.62 190 TYR A N 1
ATOM 1507 C CA . TYR A 1 190 ? -15.266 13.867 21.172 1 87.62 190 TYR A CA 1
ATOM 1508 C C . TYR A 1 190 ? -15.289 13.406 22.625 1 87.62 190 TYR A C 1
ATOM 1510 O O . TYR A 1 190 ? -16.297 12.859 23.094 1 87.62 190 TYR A O 1
ATOM 1518 N N . SER A 1 191 ? -14.234 13.609 23.312 1 90 191 SER A N 1
ATOM 1519 C CA . SER A 1 191 ? -14.133 13.172 24.703 1 90 191 SER A CA 1
ATOM 1520 C C . SER A 1 191 ? -14.32 14.352 25.656 1 90 191 SER A C 1
ATOM 1522 O O . SER A 1 191 ? -14.453 14.156 26.875 1 90 191 SER A O 1
ATOM 1524 N N . SER A 1 192 ? -14.305 15.523 25.141 1 93.12 192 SER A N 1
ATOM 1525 C CA . SER A 1 192 ? -14.352 16.75 25.922 1 93.12 192 SER A CA 1
ATOM 1526 C C . SER A 1 192 ? -13.195 16.812 26.922 1 93.12 192 SER A C 1
ATOM 1528 O O . SER A 1 192 ? -13.383 17.203 28.078 1 93.12 192 SER A O 1
ATOM 1530 N N . ARG A 1 193 ? -12.125 16.344 26.484 1 94.31 193 ARG A N 1
ATOM 1531 C CA . ARG A 1 193 ? -10.922 16.391 27.312 1 94.31 193 ARG A CA 1
ATOM 1532 C C . ARG A 1 193 ? -9.953 17.453 26.812 1 94.31 193 ARG A C 1
ATOM 1534 O O . ARG A 1 193 ? -9.922 17.766 25.609 1 94.31 193 ARG A O 1
ATOM 1541 N N . VAL A 1 194 ? -9.234 18.062 27.75 1 96.31 194 VAL A N 1
ATOM 1542 C CA . VAL A 1 194 ? -8.258 19.094 27.438 1 96.31 194 VAL A CA 1
ATOM 1543 C C . VAL A 1 194 ? -6.898 18.719 28.016 1 96.31 194 VAL A C 1
ATOM 1545 O O . VAL A 1 194 ? -6.824 18.156 29.125 1 96.31 194 VAL A O 1
ATOM 1548 N N . GLU A 1 195 ? -5.852 18.922 27.234 1 96.88 195 GLU A N 1
ATOM 1549 C CA . GLU A 1 195 ? -4.492 18.609 27.672 1 96.88 195 GLU A CA 1
ATOM 1550 C C . GLU A 1 195 ? -3.496 19.641 27.156 1 96.88 195 GLU A C 1
ATOM 1552 O O . GLU A 1 195 ? -3.58 20.078 26.016 1 96.88 195 GLU A O 1
ATOM 1557 N N . ARG A 1 196 ? -2.646 20.062 28.094 1 97.25 196 ARG A N 1
ATOM 1558 C CA . ARG A 1 196 ? -1.56 20.938 27.656 1 97.25 196 ARG A CA 1
ATOM 1559 C C . ARG A 1 196 ? -0.389 20.125 27.109 1 97.25 196 ARG A C 1
ATOM 1561 O O . ARG A 1 196 ? 0.122 19.234 27.781 1 97.25 196 ARG A O 1
ATOM 1568 N N . LEU A 1 197 ? 0.024 20.391 25.922 1 96.94 197 LEU A N 1
ATOM 1569 C CA . LEU A 1 197 ? 1.107 19.641 25.281 1 96.94 197 LEU A CA 1
ATOM 1570 C C . LEU A 1 197 ? 2.379 20.484 25.219 1 96.94 197 LEU A C 1
ATOM 1572 O O . LEU A 1 197 ? 2.396 21.547 24.594 1 96.94 197 LEU A O 1
ATOM 1576 N N . ASP A 1 198 ? 3.367 20.031 25.875 1 95.69 198 ASP A N 1
ATOM 1577 C CA . ASP A 1 198 ? 4.691 20.641 25.875 1 95.69 198 ASP A CA 1
ATOM 1578 C C . ASP A 1 198 ? 5.617 19.953 24.875 1 95.69 198 ASP A C 1
ATOM 1580 O O . ASP A 1 198 ? 5.922 18.766 25.016 1 95.69 198 ASP A O 1
ATOM 1584 N N . PRO A 1 199 ? 6.102 20.719 23.922 1 94.31 199 PRO A N 1
ATOM 1585 C CA . PRO A 1 199 ? 6.902 20.094 22.875 1 94.31 199 PRO A CA 1
ATOM 1586 C C . PRO A 1 199 ? 8.375 19.969 23.234 1 94.31 199 PRO A C 1
ATOM 1588 O O . PRO A 1 199 ? 9.18 19.469 22.453 1 94.31 199 PRO A O 1
ATOM 1591 N N . THR A 1 200 ? 8.82 20.359 24.391 1 94.81 200 THR A N 1
ATOM 1592 C CA . THR A 1 200 ? 10.234 20.5 24.75 1 94.81 200 THR A CA 1
ATOM 1593 C C . THR A 1 200 ? 10.992 19.203 24.5 1 94.81 200 THR A C 1
ATOM 1595 O O . THR A 1 200 ? 12.016 19.203 23.812 1 94.81 200 THR A O 1
ATOM 1598 N N . LYS A 1 201 ? 10.508 18.109 25.078 1 92.88 201 LYS A N 1
ATOM 1599 C CA . LYS A 1 201 ? 11.188 16.828 24.906 1 92.88 201 LYS A CA 1
ATOM 1600 C C . LYS A 1 201 ? 11.242 16.422 23.438 1 92.88 201 LYS A C 1
ATOM 1602 O O . LYS A 1 201 ? 12.289 16 22.953 1 92.88 201 LYS A O 1
ATOM 1607 N N . ALA A 1 202 ? 10.102 16.547 22.812 1 91.44 202 ALA A N 1
ATOM 1608 C CA . ALA A 1 202 ? 10.031 16.203 21.391 1 91.44 202 ALA A CA 1
ATOM 1609 C C . ALA A 1 202 ? 10.969 17.078 20.562 1 91.44 202 ALA A C 1
ATOM 1611 O O . ALA A 1 202 ? 11.656 16.594 19.672 1 91.44 202 ALA A O 1
ATOM 1612 N N . LEU A 1 203 ? 11.023 18.328 20.875 1 92.12 203 LEU A N 1
ATOM 1613 C CA . LEU A 1 203 ? 11.875 19.266 20.156 1 92.12 203 LEU A CA 1
ATOM 1614 C C . LEU A 1 203 ? 13.352 18.922 20.344 1 92.12 203 LEU A C 1
ATOM 1616 O O . LEU A 1 203 ? 14.133 19 19.391 1 92.12 203 LEU A O 1
ATOM 1620 N N . ALA A 1 204 ? 13.719 18.594 21.531 1 92.69 204 ALA A N 1
ATOM 1621 C CA . ALA A 1 204 ? 15.102 18.219 21.812 1 92.69 204 ALA A CA 1
ATOM 1622 C C . ALA A 1 204 ? 15.523 17.016 20.984 1 92.69 204 ALA A C 1
ATOM 1624 O O . ALA A 1 204 ? 16.609 16.984 20.422 1 92.69 204 ALA A O 1
ATOM 1625 N N . ARG A 1 205 ? 14.68 16.078 21 1 92.44 205 ARG A N 1
ATOM 1626 C CA . ARG A 1 205 ? 14.961 14.875 20.234 1 92.44 205 ARG A CA 1
ATOM 1627 C C . ARG A 1 205 ? 15.086 15.195 18.734 1 92.44 205 ARG A C 1
ATOM 1629 O O . ARG A 1 205 ? 16 14.703 18.062 1 92.44 205 ARG A O 1
ATOM 1636 N N . ARG A 1 206 ? 14.172 15.961 18.266 1 92.69 206 ARG A N 1
ATOM 1637 C CA . ARG A 1 206 ? 14.195 16.328 16.859 1 92.69 206 ARG A CA 1
ATOM 1638 C C . ARG A 1 206 ? 15.453 17.109 16.516 1 92.69 206 ARG A C 1
ATOM 1640 O O . ARG A 1 206 ? 16.062 16.891 15.453 1 92.69 206 ARG A O 1
ATOM 1647 N N . MET A 1 207 ? 15.891 17.969 17.359 1 91.81 207 MET A N 1
ATOM 1648 C CA . MET A 1 207 ? 17.109 18.75 17.125 1 91.81 207 MET A CA 1
ATOM 1649 C C . MET A 1 207 ? 18.344 17.844 17.125 1 91.81 207 MET A C 1
ATOM 1651 O O . MET A 1 207 ? 19.281 18.094 16.359 1 91.81 207 MET A O 1
ATOM 1655 N N . TRP A 1 208 ? 18.297 16.922 17.953 1 92.88 208 TRP A N 1
ATOM 1656 C CA . TRP A 1 208 ? 19.391 15.953 17.953 1 92.88 208 TRP A CA 1
ATOM 1657 C C . TRP A 1 208 ? 19.469 15.227 16.609 1 92.88 208 TRP A C 1
ATOM 1659 O O . TRP A 1 208 ? 20.562 15.039 16.062 1 92.88 208 TRP A O 1
ATOM 1669 N N . LEU A 1 209 ? 18.375 14.836 16.062 1 93.5 209 LEU A N 1
ATOM 1670 C CA . LEU A 1 209 ? 18.344 14.156 14.766 1 93.5 209 LEU A CA 1
ATOM 1671 C C . LEU A 1 209 ? 18.828 15.07 13.648 1 93.5 209 LEU A C 1
ATOM 1673 O O . LEU A 1 209 ? 19.531 14.625 12.742 1 93.5 209 LEU A O 1
ATOM 1677 N N . VAL A 1 210 ? 18.422 16.281 13.758 1 93.5 210 VAL A N 1
ATOM 1678 C CA . VAL A 1 210 ? 18.875 17.266 12.781 1 93.5 210 VAL A CA 1
ATOM 1679 C C . VAL A 1 210 ? 20.391 17.375 12.812 1 93.5 210 VAL A C 1
ATOM 1681 O O . VAL A 1 210 ? 21.047 17.391 11.758 1 93.5 210 VAL A O 1
ATOM 1684 N N . LYS A 1 211 ? 20.953 17.406 13.938 1 92.69 211 LYS A N 1
ATOM 1685 C CA . LYS A 1 211 ? 22.406 17.484 14.086 1 92.69 211 LYS A CA 1
ATOM 1686 C C . LYS A 1 211 ? 23.078 16.234 13.547 1 92.69 211 LYS A C 1
ATOM 1688 O O . LYS A 1 211 ? 24.125 16.312 12.883 1 92.69 211 LYS A O 1
ATOM 1693 N N . GLU A 1 212 ? 22.531 15.18 13.828 1 92.5 212 GLU A N 1
ATOM 1694 C CA . GLU A 1 212 ? 23.078 13.922 13.328 1 92.5 212 GLU A CA 1
ATOM 1695 C C . GLU A 1 212 ? 23.094 13.898 11.805 1 92.5 212 GLU A C 1
ATOM 1697 O O . GLU A 1 212 ? 24.031 13.383 11.195 1 92.5 212 GLU A O 1
ATOM 1702 N N . ALA A 1 213 ? 22.094 14.391 11.234 1 93.75 213 ALA A N 1
ATOM 1703 C CA . ALA A 1 213 ? 21.969 14.391 9.781 1 93.75 213 ALA A CA 1
ATOM 1704 C C . ALA A 1 213 ? 23.031 15.273 9.141 1 93.75 213 ALA A C 1
ATOM 1706 O O . ALA A 1 213 ? 23.484 15 8.016 1 93.75 213 ALA A O 1
ATOM 1707 N N . SER A 1 214 ? 23.453 16.25 9.812 1 90.19 214 SER A N 1
ATOM 1708 C CA . SER A 1 214 ? 24.438 17.188 9.289 1 90.19 214 SER A CA 1
ATOM 1709 C C . SER A 1 214 ? 25.797 16.5 9.086 1 90.19 214 SER A C 1
ATOM 1711 O O . SER A 1 214 ? 26.625 16.984 8.32 1 90.19 214 SER A O 1
ATOM 1713 N N . ASN A 1 215 ? 26 15.398 9.641 1 87.5 215 ASN A N 1
ATOM 1714 C CA . ASN A 1 215 ? 27.266 14.688 9.578 1 87.5 215 ASN A CA 1
ATOM 1715 C C . ASN A 1 215 ? 27.203 13.516 8.602 1 87.5 215 ASN A C 1
ATOM 1717 O O . ASN A 1 215 ? 28.141 12.711 8.531 1 87.5 215 ASN A O 1
ATOM 1721 N N . THR A 1 216 ? 26.109 13.438 7.934 1 85.88 216 THR A N 1
ATOM 1722 C CA . THR A 1 216 ? 25.938 12.258 7.094 1 85.88 216 THR A CA 1
ATOM 1723 C C . THR A 1 216 ? 26.125 12.609 5.621 1 85.88 216 THR A C 1
ATOM 1725 O O . THR A 1 216 ? 26 13.773 5.234 1 85.88 216 THR A O 1
ATOM 1728 N N . LYS A 1 217 ? 26.297 11.43 4.832 1 89.81 217 LYS A N 1
ATOM 1729 C CA . LYS A 1 217 ? 26.688 11.672 3.445 1 89.81 217 LYS A CA 1
ATOM 1730 C C . LYS A 1 217 ? 25.625 11.156 2.479 1 89.81 217 LYS A C 1
ATOM 1732 O O . LYS A 1 217 ? 25.578 11.562 1.312 1 89.81 217 LYS A O 1
ATOM 1737 N N . THR A 1 218 ? 24.703 10.305 2.918 1 95.88 218 THR A N 1
ATOM 1738 C CA . THR A 1 218 ? 23.75 9.719 1.99 1 95.88 218 THR A CA 1
ATOM 1739 C C . THR A 1 218 ? 22.312 10 2.436 1 95.88 218 THR A C 1
ATOM 1741 O O . THR A 1 218 ? 21.984 9.836 3.611 1 95.88 218 THR A O 1
ATOM 1744 N N . VAL A 1 219 ? 21.531 10.492 1.481 1 97.88 219 VAL A N 1
ATOM 1745 C CA . VAL A 1 219 ? 20.172 10.953 1.807 1 97.88 219 VAL A CA 1
ATOM 1746 C C . VAL A 1 219 ? 19.172 10.336 0.835 1 97.88 219 VAL A C 1
ATOM 1748 O O . VAL A 1 219 ? 19.391 10.344 -0.378 1 97.88 219 VAL A O 1
ATOM 1751 N N . ALA A 1 220 ? 18.172 9.773 1.367 1 97.75 220 ALA A N 1
ATOM 1752 C CA . ALA A 1 220 ? 17.016 9.359 0.589 1 97.75 220 ALA A CA 1
ATOM 1753 C C . ALA A 1 220 ? 15.883 10.383 0.706 1 97.75 220 ALA A C 1
ATOM 1755 O O . ALA A 1 220 ? 15.367 10.625 1.8 1 97.75 220 ALA A O 1
ATOM 1756 N N . LEU A 1 221 ? 15.539 11.023 -0.365 1 98 221 LEU A N 1
ATOM 1757 C CA . LEU A 1 221 ? 14.312 11.82 -0.435 1 98 221 LEU A CA 1
ATOM 1758 C C . LEU A 1 221 ? 13.133 10.961 -0.883 1 98 221 LEU A C 1
ATOM 1760 O O . LEU A 1 221 ? 13.125 10.453 -2.008 1 98 221 LEU A O 1
ATOM 1764 N N . VAL A 1 222 ? 12.125 10.805 -0.04 1 97.5 222 VAL A N 1
ATOM 1765 C CA . VAL A 1 222 ? 10.992 9.953 -0.37 1 97.5 222 VAL A CA 1
ATOM 1766 C C . VAL A 1 222 ? 9.766 10.82 -0.649 1 97.5 222 VAL A C 1
ATOM 1768 O O . VAL A 1 222 ? 9.156 11.359 0.276 1 97.5 222 VAL A O 1
ATOM 1771 N N . ASP A 1 223 ? 9.422 10.914 -1.862 1 97.12 223 ASP A N 1
ATOM 1772 C CA . ASP A 1 223 ? 8.273 11.695 -2.301 1 97.12 223 ASP A CA 1
ATOM 1773 C C . ASP A 1 223 ? 7.012 10.836 -2.381 1 97.12 223 ASP A C 1
ATOM 1775 O O . ASP A 1 223 ? 7.098 9.602 -2.373 1 97.12 223 ASP A O 1
ATOM 1779 N N . GLY A 1 224 ? 5.902 11.508 -2.309 1 95.62 224 GLY A N 1
ATOM 1780 C CA . GLY A 1 224 ? 4.637 10.797 -2.342 1 95.62 224 GLY A CA 1
ATOM 1781 C C . GLY A 1 224 ? 3.965 10.828 -3.703 1 95.62 224 GLY A C 1
ATOM 1782 O O . GLY A 1 224 ? 4.641 10.93 -4.73 1 95.62 224 GLY A O 1
ATOM 1783 N N . HIS A 1 225 ? 2.725 10.594 -3.703 1 94.5 225 HIS A N 1
ATOM 1784 C CA . HIS A 1 225 ? 1.894 10.539 -4.902 1 94.5 225 HIS A CA 1
ATOM 1785 C C . HIS A 1 225 ? 0.656 11.414 -4.758 1 94.5 225 HIS A C 1
ATOM 1787 O O . HIS A 1 225 ? 0.231 11.719 -3.639 1 94.5 225 HIS A O 1
ATOM 1793 N N . GLU A 1 226 ? 0.144 12 -5.922 1 94 226 GLU A N 1
ATOM 1794 C CA . GLU A 1 226 ? -1.055 12.836 -5.953 1 94 226 GLU A CA 1
ATOM 1795 C C . GLU A 1 226 ? -0.897 14.062 -5.059 1 94 226 GLU A C 1
ATOM 1797 O O . GLU A 1 226 ? 0.055 14.828 -5.207 1 94 226 GLU A O 1
ATOM 1802 N N . GLY A 1 227 ? -1.761 14.273 -4.121 1 92.88 227 GLY A N 1
ATOM 1803 C CA . GLY A 1 227 ? -1.67 15.453 -3.273 1 92.88 227 GLY A CA 1
ATOM 1804 C C . GLY A 1 227 ? -0.462 15.438 -2.355 1 92.88 227 GLY A C 1
ATOM 1805 O O . GLY A 1 227 ? -0.086 16.469 -1.798 1 92.88 227 GLY A O 1
ATOM 1806 N N . GLN A 1 228 ? 0.198 14.312 -2.275 1 93.5 228 GLN A N 1
ATOM 1807 C CA . GLN A 1 228 ? 1.362 14.172 -1.406 1 93.5 228 GLN A CA 1
ATOM 1808 C C . GLN A 1 228 ? 2.66 14.305 -2.199 1 93.5 228 GLN A C 1
ATOM 1810 O O . GLN A 1 228 ? 3.75 14.242 -1.63 1 93.5 228 GLN A O 1
ATOM 1815 N N . ALA A 1 229 ? 2.598 14.422 -3.475 1 94.44 229 ALA A N 1
ATOM 1816 C CA . ALA A 1 229 ? 3.775 14.617 -4.316 1 94.44 229 ALA A CA 1
ATOM 1817 C C . ALA A 1 229 ? 4.258 16.062 -4.25 1 94.44 229 ALA A C 1
ATOM 1819 O O . ALA A 1 229 ? 3.453 17 -4.328 1 94.44 229 ALA A O 1
ATOM 1820 N N . ARG A 1 230 ? 5.543 16.188 -4.055 1 93.69 230 ARG A N 1
ATOM 1821 C CA . ARG A 1 230 ? 6.145 17.516 -3.959 1 93.69 230 ARG A CA 1
ATOM 1822 C C . ARG A 1 230 ? 7.387 17.625 -4.84 1 93.69 230 ARG A C 1
ATOM 1824 O O . ARG A 1 230 ? 8.492 17.828 -4.336 1 93.69 230 ARG A O 1
ATOM 1831 N N . PRO A 1 231 ? 7.191 17.625 -6.172 1 93.69 231 PRO A N 1
ATOM 1832 C CA . PRO A 1 231 ? 8.352 17.609 -7.07 1 93.69 231 PRO A CA 1
ATOM 1833 C C . PRO A 1 231 ? 9.234 18.844 -6.93 1 93.69 231 PRO A C 1
ATOM 1835 O O . PRO A 1 231 ? 10.461 18.734 -7.02 1 93.69 231 PRO A O 1
ATOM 1838 N N . GLY A 1 232 ? 8.594 20.031 -6.73 1 94.94 232 GLY A N 1
ATOM 1839 C CA . GLY A 1 232 ? 9.391 21.234 -6.52 1 94.94 232 GLY A CA 1
ATOM 1840 C C . GLY A 1 232 ? 10.266 21.156 -5.285 1 94.94 232 GLY A C 1
ATOM 1841 O O . GLY A 1 232 ? 11.438 21.562 -5.32 1 94.94 232 GLY A O 1
ATOM 1842 N N . LEU A 1 233 ? 9.719 20.625 -4.27 1 95.44 233 LEU A N 1
ATOM 1843 C CA . LEU A 1 233 ? 10.469 20.484 -3.027 1 95.44 233 LEU A CA 1
ATOM 1844 C C . LEU A 1 233 ? 11.594 19.469 -3.186 1 95.44 233 LEU A C 1
ATOM 1846 O O . LEU A 1 233 ? 12.688 19.656 -2.648 1 95.44 233 LEU A O 1
ATOM 1850 N N . VAL A 1 234 ? 11.336 18.375 -3.922 1 96.69 234 VAL A N 1
ATOM 1851 C CA . VAL A 1 234 ? 12.352 17.359 -4.195 1 96.69 234 VAL A CA 1
ATOM 1852 C C . VAL A 1 234 ? 13.547 18 -4.891 1 96.69 234 VAL A C 1
ATOM 1854 O O . VAL A 1 234 ? 14.688 17.812 -4.461 1 96.69 234 VAL A O 1
ATOM 1857 N N . ARG A 1 235 ? 13.266 18.766 -5.898 1 96.31 235 ARG A N 1
ATOM 1858 C CA . ARG A 1 235 ? 14.336 19.406 -6.664 1 96.31 235 ARG A CA 1
ATOM 1859 C C . ARG A 1 235 ? 15.141 20.359 -5.789 1 96.31 235 ARG A C 1
ATOM 1861 O O . ARG A 1 235 ? 16.375 20.328 -5.809 1 96.31 235 ARG A O 1
ATOM 1868 N N . ALA A 1 236 ? 14.469 21.125 -5.02 1 96.69 236 ALA A N 1
ATOM 1869 C CA . ALA A 1 236 ? 15.125 22.125 -4.18 1 96.69 236 ALA A CA 1
ATOM 1870 C C . ALA A 1 236 ? 16.016 21.469 -3.133 1 96.69 236 ALA A C 1
ATOM 1872 O O . ALA A 1 236 ? 17.172 21.875 -2.955 1 96.69 236 ALA A O 1
ATOM 1873 N N . LEU A 1 237 ? 15.508 20.484 -2.506 1 96.88 237 LEU A N 1
ATOM 1874 C CA . LEU A 1 237 ? 16.25 19.828 -1.44 1 96.88 237 LEU A CA 1
ATOM 1875 C C . LEU A 1 237 ? 17.422 19.031 -2.012 1 96.88 237 LEU A C 1
ATOM 1877 O O . LEU A 1 237 ? 18.5 18.969 -1.408 1 96.88 237 LEU A O 1
ATOM 1881 N N . LYS A 1 238 ? 17.125 18.359 -3.135 1 97 238 LYS A N 1
ATOM 1882 C CA . LYS A 1 238 ? 18.188 17.609 -3.789 1 97 238 LYS A CA 1
ATOM 1883 C C . LYS A 1 238 ? 19.359 18.5 -4.156 1 97 238 LYS A C 1
ATOM 1885 O O . LYS A 1 238 ? 20.516 18.188 -3.854 1 97 238 LYS A O 1
ATOM 1890 N N . GLU A 1 239 ? 19.078 19.625 -4.777 1 97.06 239 GLU A N 1
ATOM 1891 C CA . GLU A 1 239 ? 20.109 20.578 -5.18 1 97.06 239 GLU A CA 1
ATOM 1892 C C . GLU A 1 239 ? 20.891 21.094 -3.969 1 97.06 239 GLU A C 1
ATOM 1894 O O . GLU A 1 239 ? 22.109 21.156 -3.988 1 97.06 239 GLU A O 1
ATOM 1899 N N . MET A 1 240 ? 20.156 21.453 -2.979 1 95.75 240 MET A N 1
ATOM 1900 C CA . MET A 1 240 ? 20.766 21.969 -1.76 1 95.75 240 MET A CA 1
ATOM 1901 C C . MET A 1 240 ? 21.703 20.953 -1.134 1 95.75 240 MET A C 1
ATOM 1903 O O . MET A 1 240 ? 22.812 21.281 -0.752 1 95.75 240 MET A O 1
ATOM 1907 N N . ALA A 1 241 ? 21.25 19.75 -1.035 1 96.5 241 ALA A N 1
ATOM 1908 C CA . ALA A 1 241 ? 22.016 18.672 -0.405 1 96.5 241 ALA A CA 1
ATOM 1909 C C . ALA A 1 241 ? 23.266 18.344 -1.227 1 96.5 241 ALA A C 1
ATOM 1911 O O . ALA A 1 241 ? 24.344 18.172 -0.674 1 96.5 241 ALA A O 1
ATOM 1912 N N . GLU A 1 242 ? 23.062 18.25 -2.514 1 96.31 242 GLU A N 1
ATOM 1913 C CA . GLU A 1 242 ? 24.188 17.938 -3.389 1 96.31 242 GLU A CA 1
ATOM 1914 C C . GLU A 1 242 ? 25.25 19.031 -3.359 1 96.31 242 GLU A C 1
ATOM 1916 O O . GLU A 1 242 ? 26.453 18.766 -3.393 1 96.31 242 GLU A O 1
ATOM 1921 N N . LYS A 1 243 ? 24.844 20.281 -3.297 1 95.75 243 LYS A N 1
ATOM 1922 C CA . LYS A 1 243 ? 25.766 21.391 -3.154 1 95.75 243 LYS A CA 1
ATOM 1923 C C . LYS A 1 243 ? 26.562 21.297 -1.854 1 95.75 243 LYS A C 1
ATOM 1925 O O . LYS A 1 243 ? 27.703 21.734 -1.786 1 95.75 243 LYS A O 1
ATOM 1930 N N . ALA A 1 244 ? 25.953 20.703 -0.899 1 94.5 244 ALA A N 1
ATOM 1931 C CA . ALA A 1 244 ? 26.609 20.547 0.396 1 94.5 244 ALA A CA 1
ATOM 1932 C C . ALA A 1 244 ? 27.469 19.281 0.422 1 94.5 244 ALA A C 1
ATOM 1934 O O . ALA A 1 244 ? 28.031 18.938 1.456 1 94.5 244 ALA A O 1
ATOM 1935 N N . GLY A 1 245 ? 27.5 18.531 -0.686 1 94.25 245 GLY A N 1
ATOM 1936 C CA . GLY A 1 245 ? 28.375 17.391 -0.798 1 94.25 245 GLY A CA 1
ATOM 1937 C C . GLY A 1 245 ? 27.703 16.078 -0.436 1 94.25 245 GLY A C 1
ATOM 1938 O O . GLY A 1 245 ? 28.375 15.047 -0.283 1 94.25 245 GLY A O 1
ATOM 1939 N N . MET A 1 246 ? 26.422 16.078 -0.277 1 95.44 246 MET A N 1
ATOM 1940 C CA . MET A 1 246 ? 25.688 14.859 0.044 1 95.44 246 MET A CA 1
ATOM 1941 C C . MET A 1 246 ? 25.281 14.125 -1.226 1 95.44 246 MET A C 1
ATOM 1943 O O . MET A 1 246 ? 25.078 14.742 -2.271 1 95.44 246 MET A O 1
ATOM 1947 N N . ARG A 1 247 ? 25.25 12.789 -1.188 1 95.38 247 ARG A N 1
ATOM 1948 C CA . ARG A 1 247 ? 24.688 11.961 -2.256 1 95.38 247 ARG A CA 1
ATOM 1949 C C . ARG A 1 247 ? 23.203 11.703 -2.039 1 95.38 247 ARG A C 1
ATOM 1951 O O . ARG A 1 247 ? 22.812 11.164 -1.006 1 95.38 247 ARG A O 1
ATOM 1958 N N . VAL A 1 248 ? 22.391 12.109 -3.014 1 96.81 248 VAL A N 1
ATOM 1959 C CA . VAL A 1 248 ? 20.938 12.062 -2.824 1 96.81 248 VAL A CA 1
ATOM 1960 C C . VAL A 1 248 ? 20.328 11.047 -3.785 1 96.81 248 VAL A C 1
ATOM 1962 O O . VAL A 1 248 ? 20.688 11 -4.961 1 96.81 248 VAL A O 1
ATOM 1965 N N . ARG A 1 249 ? 19.516 10.227 -3.271 1 96.5 249 ARG A N 1
ATOM 1966 C CA . ARG A 1 249 ? 18.656 9.359 -4.074 1 96.5 249 ARG A CA 1
ATOM 1967 C C . ARG A 1 249 ? 17.188 9.672 -3.826 1 96.5 249 ARG A C 1
ATOM 1969 O O . ARG A 1 249 ? 16.766 9.867 -2.682 1 96.5 249 ARG A O 1
ATOM 1976 N N . VAL A 1 250 ? 16.438 9.75 -4.91 1 97.25 250 VAL A N 1
ATOM 1977 C CA . VAL A 1 250 ? 15.016 10.07 -4.797 1 97.25 250 VAL A CA 1
ATOM 1978 C C . VAL A 1 250 ? 14.188 8.797 -4.91 1 97.25 250 VAL A C 1
ATOM 1980 O O . VAL A 1 250 ? 14.406 7.984 -5.809 1 97.25 250 VAL A O 1
ATOM 1983 N N . TYR A 1 251 ? 13.289 8.633 -4.016 1 97.25 251 TYR A N 1
ATOM 1984 C CA . TYR A 1 251 ? 12.352 7.523 -3.98 1 97.25 251 TYR A CA 1
ATOM 1985 C C . TYR A 1 251 ? 10.914 8.023 -4.105 1 97.25 251 TYR A C 1
ATOM 1987 O O . TYR A 1 251 ? 10.617 9.172 -3.77 1 97.25 251 TYR A O 1
ATOM 1995 N N . LYS A 1 252 ? 10.047 7.223 -4.617 1 96.94 252 LYS A N 1
ATOM 1996 C CA . LYS A 1 252 ? 8.609 7.473 -4.703 1 96.94 252 LYS A CA 1
ATOM 1997 C C . LYS A 1 252 ? 7.82 6.395 -3.971 1 96.94 252 LYS A C 1
ATOM 1999 O O . LYS A 1 252 ? 8.133 5.207 -4.078 1 96.94 252 LYS A O 1
ATOM 2004 N N . SER A 1 253 ? 6.879 6.82 -3.219 1 95.69 253 SER A N 1
ATOM 2005 C CA . SER A 1 253 ? 6.074 5.852 -2.484 1 95.69 253 SER A CA 1
ATOM 2006 C C . SER A 1 253 ? 4.625 6.312 -2.363 1 95.69 253 SER A C 1
ATOM 2008 O O . SER A 1 253 ? 4.363 7.469 -2.027 1 95.69 253 SER A O 1
ATOM 2010 N N . LEU A 1 254 ? 3.695 5.434 -2.65 1 95.19 254 LEU A N 1
ATOM 2011 C CA . LEU A 1 254 ? 2.291 5.688 -2.35 1 95.19 254 LEU A CA 1
ATOM 2012 C C . LEU A 1 254 ? 2.023 5.555 -0.854 1 95.19 254 LEU A C 1
ATOM 2014 O O . LEU A 1 254 ? 1.354 6.402 -0.26 1 95.19 254 LEU A O 1
ATOM 2018 N N . ILE A 1 255 ? 2.518 4.496 -0.325 1 92.69 255 ILE A N 1
ATOM 2019 C CA . ILE A 1 255 ? 2.447 4.199 1.102 1 92.69 255 ILE A CA 1
ATOM 2020 C C . ILE A 1 255 ? 3.834 3.836 1.624 1 92.69 255 ILE A C 1
ATOM 2022 O O . ILE A 1 255 ? 4.383 2.789 1.273 1 92.69 255 ILE A O 1
ATOM 2026 N N . LEU A 1 256 ? 4.395 4.668 2.469 1 93.19 256 LEU A N 1
ATOM 2027 C CA . LEU A 1 256 ? 5.719 4.41 3.029 1 93.19 256 LEU A CA 1
ATOM 2028 C C . LEU A 1 256 ? 5.613 3.611 4.324 1 93.19 256 LEU A C 1
ATOM 2030 O O . LEU A 1 256 ? 4.941 4.035 5.27 1 93.19 256 LEU A O 1
ATOM 2034 N N . THR A 1 257 ? 6.285 2.496 4.359 1 91.12 257 THR A N 1
ATOM 2035 C CA . THR A 1 257 ? 6.219 1.633 5.535 1 91.12 257 THR A CA 1
ATOM 2036 C C . THR A 1 257 ? 7.539 1.655 6.297 1 91.12 257 THR A C 1
ATOM 2038 O O . THR A 1 257 ? 8.57 2.07 5.758 1 91.12 257 THR A O 1
ATOM 2041 N N . ARG A 1 258 ? 7.422 1.241 7.516 1 92.81 258 ARG A N 1
ATOM 2042 C CA . ARG A 1 258 ? 8.617 1.126 8.344 1 92.81 258 ARG A CA 1
ATOM 2043 C C . ARG A 1 258 ? 9.633 0.18 7.719 1 92.81 258 ARG A C 1
ATOM 2045 O O . ARG A 1 258 ? 10.836 0.457 7.727 1 92.81 258 ARG A O 1
ATOM 2052 N N . GLU A 1 259 ? 9.148 -0.88 7.188 1 89.81 259 GLU A N 1
ATOM 2053 C CA . GLU A 1 259 ? 10.016 -1.862 6.543 1 89.81 259 GLU A CA 1
ATOM 2054 C C . GLU A 1 259 ? 10.844 -1.223 5.434 1 89.81 259 GLU A C 1
ATOM 2056 O O . GLU A 1 259 ? 12.055 -1.46 5.336 1 89.81 259 GLU A O 1
ATOM 2061 N N . PHE A 1 260 ? 10.273 -0.415 4.688 1 91.62 260 PHE A N 1
ATOM 2062 C CA . PHE A 1 260 ? 10.992 0.218 3.588 1 91.62 260 PHE A CA 1
ATOM 2063 C C . PHE A 1 260 ? 12.008 1.225 4.117 1 91.62 260 PHE A C 1
ATOM 2065 O O . PHE A 1 260 ? 13.148 1.267 3.65 1 91.62 260 PHE A O 1
ATOM 2072 N N . VAL A 1 261 ? 11.586 1.978 5.055 1 94.75 261 VAL A N 1
ATOM 2073 C CA . VAL A 1 261 ? 12.477 2.984 5.629 1 94.75 261 VAL A CA 1
ATOM 2074 C C . VAL A 1 261 ? 13.734 2.312 6.172 1 94.75 261 VAL A C 1
ATOM 2076 O O . VAL A 1 261 ? 14.852 2.762 5.898 1 94.75 261 VAL A O 1
ATOM 2079 N N . LEU A 1 262 ? 13.555 1.192 6.824 1 94.44 262 LEU A N 1
ATOM 2080 C CA . LEU A 1 262 ? 14.664 0.506 7.48 1 94.44 262 LEU A CA 1
ATOM 2081 C C . LEU A 1 262 ? 15.578 -0.152 6.457 1 94.44 262 LEU A C 1
ATOM 2083 O O . LEU A 1 262 ? 16.766 -0.359 6.727 1 94.44 262 LEU A O 1
ATOM 2087 N N . ASN A 1 263 ? 15.078 -0.416 5.266 1 92.5 263 ASN A N 1
ATOM 2088 C CA . ASN A 1 263 ? 15.859 -1.168 4.289 1 92.5 263 ASN A CA 1
ATOM 2089 C C . ASN A 1 263 ? 16.516 -0.245 3.268 1 92.5 263 ASN A C 1
ATOM 2091 O O . ASN A 1 263 ? 17.281 -0.701 2.41 1 92.5 263 ASN A O 1
ATOM 2095 N N . LEU A 1 264 ? 16.203 1.005 3.32 1 93.5 264 LEU A N 1
ATOM 2096 C CA . LEU A 1 264 ? 16.875 1.938 2.426 1 93.5 264 LEU A CA 1
ATOM 2097 C C . LEU A 1 264 ? 18.359 1.992 2.727 1 93.5 264 LEU A C 1
ATOM 2099 O O . LEU A 1 264 ? 18.766 1.947 3.891 1 93.5 264 LEU A O 1
ATOM 2103 N N . PRO A 1 265 ? 19.188 2.047 1.717 1 92.38 265 PRO A N 1
ATOM 2104 C CA . PRO A 1 265 ? 20.641 2.039 1.938 1 92.38 265 PRO A CA 1
ATOM 2105 C C . PRO A 1 265 ? 21.141 3.346 2.543 1 92.38 265 PRO A C 1
ATOM 2107 O O . PRO A 1 265 ? 22.234 3.383 3.107 1 92.38 265 PRO A O 1
ATOM 2110 N N . GLU A 1 266 ? 20.391 4.422 2.43 1 95.81 266 GLU A N 1
ATOM 2111 C CA . GLU A 1 266 ? 20.828 5.734 2.902 1 95.81 266 GLU A CA 1
ATOM 2112 C C . GLU A 1 266 ? 20.688 5.848 4.418 1 95.81 266 GLU A C 1
ATOM 2114 O O . GLU A 1 266 ? 19.812 5.219 5.016 1 95.81 266 GLU A O 1
ATOM 2119 N N . GLU A 1 267 ? 21.453 6.707 5.008 1 95.19 267 GLU A N 1
ATOM 2120 C CA . GLU A 1 267 ? 21.453 6.906 6.453 1 95.19 267 GLU A CA 1
ATOM 2121 C C . GLU A 1 267 ? 20.359 7.887 6.875 1 95.19 267 GLU A C 1
ATOM 2123 O O . GLU A 1 267 ? 19.781 7.75 7.957 1 95.19 267 GLU A O 1
ATOM 2128 N N . VAL A 1 268 ? 20.141 8.828 6.059 1 97.25 268 VAL A N 1
ATOM 2129 C CA . VAL A 1 268 ? 19.125 9.836 6.328 1 97.25 268 VAL A CA 1
ATOM 2130 C C . VAL A 1 268 ? 17.953 9.648 5.371 1 97.25 268 VAL A C 1
ATOM 2132 O O . VAL A 1 268 ? 18.141 9.469 4.168 1 97.25 268 VAL A O 1
ATOM 2135 N N . VAL A 1 269 ? 16.812 9.672 5.93 1 97.69 269 VAL A N 1
ATOM 2136 C CA . VAL A 1 269 ? 15.578 9.562 5.148 1 97.69 269 VAL A CA 1
ATOM 2137 C C . VAL A 1 269 ? 14.711 10.797 5.383 1 97.69 269 VAL A C 1
ATOM 2139 O O . VAL A 1 269 ? 14.391 11.125 6.527 1 97.69 269 VAL A O 1
ATOM 2142 N N . VAL A 1 270 ? 14.352 11.469 4.324 1 97.31 270 VAL A N 1
ATOM 2143 C CA . VAL A 1 270 ? 13.477 12.633 4.414 1 97.31 270 VAL A CA 1
ATOM 2144 C C . VAL A 1 270 ? 12.125 12.312 3.789 1 97.31 270 VAL A C 1
ATOM 2146 O O . VAL A 1 270 ? 12.039 12 2.598 1 97.31 270 VAL A O 1
ATOM 2149 N N . THR A 1 271 ? 11.117 12.375 4.559 1 96.44 271 THR A N 1
ATOM 2150 C CA . THR A 1 271 ? 9.773 12.117 4.059 1 96.44 271 THR A CA 1
ATOM 2151 C C . THR A 1 271 ? 9.125 13.406 3.555 1 96.44 271 THR A C 1
ATOM 2153 O O . THR A 1 271 ? 8.898 14.336 4.328 1 96.44 271 THR A O 1
ATOM 2156 N N . LEU A 1 272 ? 8.711 13.43 2.303 1 95.69 272 LEU A N 1
ATOM 2157 C CA . LEU A 1 272 ? 8.188 14.656 1.71 1 95.69 272 LEU A CA 1
ATOM 2158 C C . LEU A 1 272 ? 6.672 14.586 1.568 1 95.69 272 LEU A C 1
ATOM 2160 O O . LEU A 1 272 ? 6.016 15.602 1.335 1 95.69 272 LEU A O 1
ATOM 2164 N N . SER A 1 273 ? 6.074 13.367 1.635 1 92.44 273 SER A N 1
ATOM 2165 C CA . SER A 1 273 ? 4.633 13.211 1.49 1 92.44 273 SER A CA 1
ATOM 2166 C C . SER A 1 273 ? 3.887 13.852 2.656 1 92.44 273 SER A C 1
ATOM 2168 O O . SER A 1 273 ? 3.238 14.891 2.494 1 92.44 273 SER A O 1
ATOM 2170 N N . CYS A 1 274 ? 3.838 13.297 3.742 1 89.31 274 CYS A N 1
ATOM 2171 C CA . CYS A 1 274 ? 3.33 13.859 4.984 1 89.31 274 CYS A CA 1
ATOM 2172 C C . CYS A 1 274 ? 4.457 14.078 5.988 1 89.31 274 CYS A C 1
ATOM 2174 O O . CYS A 1 274 ? 5.09 13.117 6.434 1 89.31 274 CYS A O 1
ATOM 2176 N N . PRO A 1 275 ? 4.684 15.297 6.336 1 85.81 275 PRO A N 1
ATOM 2177 C CA . PRO A 1 275 ? 5.781 15.586 7.262 1 85.81 275 PRO A CA 1
ATOM 2178 C C . PRO A 1 275 ? 5.605 14.906 8.617 1 85.81 275 PRO A C 1
ATOM 2180 O O . PRO A 1 275 ? 6.59 14.641 9.312 1 85.81 275 PRO A O 1
ATOM 2183 N N . ARG A 1 276 ? 4.43 14.57 8.891 1 87.62 276 ARG A N 1
ATOM 2184 C CA . ARG A 1 276 ? 4.148 13.969 10.188 1 87.62 276 ARG A CA 1
ATOM 2185 C C . ARG A 1 276 ? 4.676 12.539 10.266 1 87.62 276 ARG A C 1
ATOM 2187 O O . ARG A 1 276 ? 4.793 11.977 11.352 1 87.62 276 ARG A O 1
ATOM 2194 N N . LEU A 1 277 ? 4.961 12 9.156 1 91.12 277 LEU A N 1
ATOM 2195 C CA . LEU A 1 277 ? 5.48 10.633 9.141 1 91.12 277 LEU A CA 1
ATOM 2196 C C . LEU A 1 277 ? 6.785 10.547 9.922 1 91.12 277 LEU A C 1
ATOM 2198 O O . LEU A 1 277 ? 7.023 9.562 10.633 1 91.12 277 LEU A O 1
ATOM 2202 N N . ALA A 1 278 ? 7.609 11.562 9.781 1 91.62 278 ALA A N 1
ATOM 2203 C CA . ALA A 1 278 ? 8.906 11.586 10.453 1 91.62 278 ALA A CA 1
ATOM 2204 C C . ALA A 1 278 ? 8.727 11.555 11.969 1 91.62 278 ALA A C 1
ATOM 2206 O O . ALA A 1 278 ? 9.562 11 12.688 1 91.62 278 ALA A O 1
ATOM 2207 N N . LEU A 1 279 ? 7.625 12.125 12.391 1 88.12 279 LEU A N 1
ATOM 2208 C CA . LEU A 1 279 ? 7.387 12.258 13.828 1 88.12 279 LEU A CA 1
ATOM 2209 C C . LEU A 1 279 ? 6.57 11.086 14.352 1 88.12 279 LEU A C 1
ATOM 2211 O O . LEU A 1 279 ? 6.949 10.461 15.344 1 88.12 279 LEU A O 1
ATOM 2215 N N . ASP A 1 280 ? 5.52 10.797 13.719 1 86.5 280 ASP A N 1
ATOM 2216 C CA . ASP A 1 280 ? 4.512 9.898 14.266 1 86.5 280 ASP A CA 1
ATOM 2217 C C . ASP A 1 280 ? 4.809 8.445 13.891 1 86.5 280 ASP A C 1
ATOM 2219 O O . ASP A 1 280 ? 4.805 7.562 14.75 1 86.5 280 ASP A O 1
ATOM 2223 N N . ASP A 1 281 ? 5.086 8.227 12.672 1 88.69 281 ASP A N 1
ATOM 2224 C CA . ASP A 1 281 ? 5.211 6.855 12.203 1 88.69 281 ASP A CA 1
ATOM 2225 C C . ASP A 1 281 ? 6.652 6.359 12.336 1 88.69 281 ASP A C 1
ATOM 2227 O O . ASP A 1 281 ? 6.887 5.18 12.586 1 88.69 281 ASP A O 1
ATOM 2231 N N . PHE A 1 282 ? 7.613 7.305 12.148 1 93 282 PHE A N 1
ATOM 2232 C CA . PHE A 1 282 ? 9 6.871 12.086 1 93 282 PHE A CA 1
ATOM 2233 C C . PHE A 1 282 ? 9.828 7.531 13.18 1 93 282 PHE A C 1
ATOM 2235 O O . PHE A 1 282 ? 11.062 7.484 13.156 1 93 282 PHE A O 1
ATOM 2242 N N . GLY A 1 283 ? 9.172 8.125 14.102 1 89.12 283 GLY A N 1
ATOM 2243 C CA . GLY A 1 283 ? 9.859 8.836 15.164 1 89.12 283 GLY A CA 1
ATOM 2244 C C . GLY A 1 283 ? 10.672 7.926 16.062 1 89.12 283 GLY A C 1
ATOM 2245 O O . GLY A 1 283 ? 11.617 8.367 16.719 1 89.12 283 GLY A O 1
ATOM 2246 N N . ASP A 1 284 ? 10.336 6.715 16.078 1 89.44 284 ASP A N 1
ATOM 2247 C CA . ASP A 1 284 ? 10.984 5.781 17 1 89.44 284 ASP A CA 1
ATOM 2248 C C . ASP A 1 284 ? 12.039 4.945 16.266 1 89.44 284 ASP A C 1
ATOM 2250 O O . ASP A 1 284 ? 12.648 4.051 16.859 1 89.44 284 ASP A O 1
ATOM 2254 N N . VAL A 1 285 ? 12.172 5.203 15.031 1 92.12 285 VAL A N 1
ATOM 2255 C CA . VAL A 1 285 ? 13.211 4.512 14.273 1 92.12 285 VAL A CA 1
ATOM 2256 C C . VAL A 1 285 ? 14.586 4.957 14.758 1 92.12 285 VAL A C 1
ATOM 2258 O O . VAL A 1 285 ? 14.875 6.156 14.82 1 92.12 285 VAL A O 1
ATOM 2261 N N . ARG A 1 286 ? 15.453 3.963 15.156 1 92.75 286 ARG A N 1
ATOM 2262 C CA . ARG A 1 286 ? 16.766 4.289 15.711 1 92.75 286 ARG A CA 1
ATOM 2263 C C . ARG A 1 286 ? 17.875 3.984 14.703 1 92.75 286 ARG A C 1
ATOM 2265 O O . ARG A 1 286 ? 18.969 4.516 14.812 1 92.75 286 ARG A O 1
ATOM 2272 N N . GLU A 1 287 ? 17.516 3.184 13.719 1 94.12 287 GLU A N 1
ATOM 2273 C CA . GLU A 1 287 ? 18.516 2.715 12.773 1 94.12 287 GLU A CA 1
ATOM 2274 C C . GLU A 1 287 ? 18.781 3.762 11.695 1 94.12 287 GLU A C 1
ATOM 2276 O O . GLU A 1 287 ? 19.781 3.688 10.984 1 94.12 287 GLU A O 1
ATOM 2281 N N . LYS A 1 288 ? 17.828 4.703 11.539 1 94.88 288 LYS A N 1
ATOM 2282 C CA . LYS A 1 288 ? 17.891 5.766 10.539 1 94.88 288 LYS A CA 1
ATOM 2283 C C . LYS A 1 288 ? 17.609 7.129 11.164 1 94.88 288 LYS A C 1
ATOM 2285 O O . LYS A 1 288 ? 16.938 7.211 12.203 1 94.88 288 LYS A O 1
ATOM 2290 N N . VAL A 1 289 ? 18.125 8.125 10.523 1 96.38 289 VAL A N 1
ATOM 2291 C CA . VAL A 1 289 ? 17.688 9.477 10.844 1 96.38 289 VAL A CA 1
ATOM 2292 C C . VAL A 1 289 ? 16.562 9.891 9.891 1 96.38 289 VAL A C 1
ATOM 2294 O O . VAL A 1 289 ? 16.812 10.141 8.703 1 96.38 289 VAL A O 1
ATOM 2297 N N . VAL A 1 290 ? 15.367 9.945 10.383 1 97.12 290 VAL A N 1
ATOM 2298 C CA . VAL A 1 290 ? 14.219 10.289 9.562 1 97.12 290 VAL A CA 1
ATOM 2299 C C . VAL A 1 290 ? 13.781 11.727 9.852 1 97.12 290 VAL A C 1
ATOM 2301 O O . VAL A 1 290 ? 13.5 12.07 11.008 1 97.12 290 VAL A O 1
ATOM 2304 N N . LEU A 1 291 ? 13.68 12.531 8.812 1 96.25 291 LEU A N 1
ATOM 2305 C CA . LEU A 1 291 ? 13.422 13.953 9.008 1 96.25 291 LEU A CA 1
ATOM 2306 C C . LEU A 1 291 ? 12.266 14.43 8.148 1 96.25 291 LEU A C 1
ATOM 2308 O O . LEU A 1 291 ? 12 13.859 7.082 1 96.25 291 LEU A O 1
ATOM 2312 N N . ALA A 1 292 ? 11.594 15.477 8.656 1 95 292 ALA A N 1
ATOM 2313 C CA . ALA A 1 292 ? 10.711 16.281 7.816 1 95 292 ALA A CA 1
ATOM 2314 C C . ALA A 1 292 ? 11.508 17.234 6.941 1 95 292 ALA A C 1
ATOM 2316 O O . ALA A 1 292 ? 12.688 17.5 7.203 1 95 292 ALA A O 1
ATOM 2317 N N . PRO A 1 293 ? 10.914 17.75 5.887 1 94.88 293 PRO A N 1
ATOM 2318 C CA . PRO A 1 293 ? 11.648 18.609 4.953 1 94.88 293 PRO A CA 1
ATOM 2319 C C . PRO A 1 293 ? 12.266 19.828 5.637 1 94.88 293 PRO A C 1
ATOM 2321 O O . PRO A 1 293 ? 13.422 20.156 5.367 1 94.88 293 PRO A O 1
ATOM 2324 N N . GLY A 1 294 ? 11.492 20.438 6.484 1 92.75 294 GLY A N 1
ATOM 2325 C CA . GLY A 1 294 ? 12.031 21.578 7.191 1 92.75 294 GLY A CA 1
ATOM 2326 C C . GLY A 1 294 ? 13.227 21.234 8.062 1 92.75 294 GLY A C 1
ATOM 2327 O O . GLY A 1 294 ? 14.188 22.016 8.148 1 92.75 294 GLY A O 1
ATOM 2328 N N . GLU A 1 295 ? 13.164 20.109 8.688 1 93.5 295 GLU A N 1
ATOM 2329 C CA . GLU A 1 295 ? 14.266 19.641 9.523 1 93.5 295 GLU A CA 1
ATOM 2330 C C . GLU A 1 295 ? 15.508 19.359 8.68 1 93.5 295 GLU A C 1
ATOM 2332 O O . GLU A 1 295 ? 16.625 19.703 9.078 1 93.5 295 GLU A O 1
ATOM 2337 N N . PHE A 1 296 ? 15.344 18.75 7.566 1 95.81 296 PHE A N 1
ATOM 2338 C CA . PHE A 1 296 ? 16.453 18.422 6.68 1 95.81 296 PHE A CA 1
ATOM 2339 C C . PHE A 1 296 ? 17.125 19.688 6.156 1 95.81 296 PHE A C 1
ATOM 2341 O O . PHE A 1 296 ? 18.359 19.75 6.082 1 95.81 296 PHE A O 1
ATOM 2348 N N . ARG A 1 297 ? 16.297 20.625 5.793 1 93.5 297 ARG A N 1
ATOM 2349 C CA . ARG A 1 297 ? 16.844 21.906 5.359 1 93.5 297 ARG A CA 1
ATOM 2350 C C . ARG A 1 297 ? 17.719 22.516 6.441 1 93.5 297 ARG A C 1
ATOM 2352 O O . ARG A 1 297 ? 18.812 23.016 6.148 1 93.5 297 ARG A O 1
ATOM 2359 N N . ALA A 1 298 ? 17.234 22.453 7.633 1 92.5 298 ALA A N 1
ATOM 2360 C CA . ALA A 1 298 ? 18.016 22.984 8.75 1 92.5 298 ALA A CA 1
ATOM 2361 C C . ALA A 1 298 ? 19.344 22.234 8.891 1 92.5 298 ALA A C 1
ATOM 2363 O O . ALA A 1 298 ? 20.375 22.844 9.164 1 92.5 298 ALA A O 1
ATOM 2364 N N . ALA A 1 299 ? 19.312 20.984 8.695 1 93.31 299 ALA A N 1
ATOM 2365 C CA . ALA A 1 299 ? 20.516 20.156 8.812 1 93.31 299 ALA A CA 1
ATOM 2366 C C . ALA A 1 299 ? 21.547 20.516 7.746 1 93.31 299 ALA A C 1
ATOM 2368 O O . ALA A 1 299 ? 22.734 20.641 8.039 1 93.31 299 ALA A O 1
ATOM 2369 N N . VAL A 1 300 ? 21.062 20.672 6.57 1 93.62 300 VAL A N 1
ATOM 2370 C CA . VAL A 1 300 ? 21.969 20.953 5.449 1 93.62 300 VAL A CA 1
ATOM 2371 C C . VAL A 1 300 ? 22.594 22.328 5.605 1 93.62 300 VAL A C 1
ATOM 2373 O O . VAL A 1 300 ? 23.781 22.516 5.34 1 93.62 300 VAL A O 1
ATOM 2376 N N . LEU A 1 301 ? 21.766 23.25 6.098 1 89.5 301 LEU A N 1
ATOM 2377 C CA . LEU A 1 301 ? 22.219 24.625 6.199 1 89.5 301 LEU A CA 1
ATOM 2378 C C . LEU A 1 301 ? 22.938 24.875 7.523 1 89.5 301 LEU A C 1
ATOM 2380 O O . LEU A 1 301 ? 23.5 25.953 7.734 1 89.5 301 LEU A O 1
ATOM 2384 N N . GLY A 1 302 ? 22.891 23.953 8.359 1 84.12 302 GLY A N 1
ATOM 2385 C CA . GLY A 1 302 ? 23.531 24.109 9.648 1 84.12 302 GLY A CA 1
ATOM 2386 C C . GLY A 1 302 ? 22.859 25.125 10.539 1 84.12 302 GLY A C 1
ATOM 2387 O O . GLY A 1 302 ? 23.516 25.906 11.219 1 84.12 302 GLY A O 1
ATOM 2388 N N . LEU A 1 303 ? 21.562 25.172 10.422 1 78.06 303 LEU A N 1
ATOM 2389 C CA . LEU A 1 303 ? 20.797 26.141 11.211 1 78.06 303 LEU A CA 1
ATOM 2390 C C . LEU A 1 303 ? 20.531 25.609 12.609 1 78.06 303 LEU A C 1
ATOM 2392 O O . LEU A 1 303 ? 20.328 24.406 12.797 1 78.06 303 LEU A O 1
ATOM 2396 N N . ASP A 1 304 ? 20.578 26.484 13.57 1 73.56 304 ASP A N 1
ATOM 2397 C CA . ASP A 1 304 ? 20.266 26.125 14.953 1 73.56 304 ASP A CA 1
ATOM 2398 C C . ASP A 1 304 ? 18.766 26.219 15.227 1 73.56 304 ASP A C 1
ATOM 2400 O O . ASP A 1 304 ? 18.344 26.156 16.391 1 73.56 304 ASP A O 1
ATOM 2404 N N . SER A 1 305 ? 18.141 26.297 14.133 1 72.75 305 SER A N 1
ATOM 2405 C CA . SER A 1 305 ? 16.703 26.453 14.391 1 72.75 305 SER A CA 1
ATOM 2406 C C . SER A 1 305 ? 15.898 25.312 13.789 1 72.75 305 SER A C 1
ATOM 2408 O O . SER A 1 305 ? 16.266 24.766 12.742 1 72.75 305 SER A O 1
ATOM 2410 N N . TYR A 1 306 ? 14.883 24.969 14.586 1 76.44 306 TYR A N 1
ATOM 2411 C CA . TYR A 1 306 ? 13.938 23.922 14.18 1 76.44 306 TYR A CA 1
ATOM 2412 C C . TYR A 1 306 ? 12.859 24.5 13.266 1 76.44 306 TYR A C 1
ATOM 2414 O O . TYR A 1 306 ? 12.391 25.625 13.477 1 76.44 306 TYR A O 1
ATOM 2422 N N . ALA A 1 307 ? 12.734 23.844 12.141 1 79.06 307 ALA A N 1
ATOM 2423 C CA . ALA A 1 307 ? 11.641 24.219 11.25 1 79.06 307 ALA A CA 1
ATOM 2424 C C . ALA A 1 307 ? 10.75 23.031 10.93 1 79.06 307 ALA A C 1
ATOM 2426 O O . ALA A 1 307 ? 11.242 21.953 10.609 1 79.06 307 ALA A O 1
ATOM 2427 N N . PHE A 1 308 ? 9.555 23.203 11.172 1 80.25 308 PHE A N 1
ATOM 2428 C CA . PHE A 1 308 ? 8.492 22.25 10.867 1 80.25 308 PHE A CA 1
ATOM 2429 C C . PHE A 1 308 ? 7.281 22.953 10.281 1 80.25 308 PHE A C 1
ATOM 2431 O O . PHE A 1 308 ? 6.969 24.094 10.664 1 80.25 308 PHE A O 1
ATOM 2438 N N . PRO A 1 309 ? 6.625 22.344 9.266 1 80.25 309 PRO A N 1
ATOM 2439 C CA . PRO A 1 309 ? 6.793 21.047 8.625 1 80.25 309 PRO A CA 1
ATOM 2440 C C . PRO A 1 309 ? 7.699 21.094 7.395 1 80.25 309 PRO A C 1
ATOM 2442 O O . PRO A 1 309 ? 8.352 20.109 7.062 1 80.25 309 PRO A O 1
ATOM 2445 N N . PHE A 1 310 ? 7.559 22.25 6.703 1 80.88 310 PHE A N 1
ATOM 2446 C CA . PHE A 1 310 ? 8.328 22.344 5.469 1 80.88 310 PHE A CA 1
ATOM 2447 C C . PHE A 1 310 ? 9.359 23.469 5.57 1 80.88 310 PHE A C 1
ATOM 2449 O O . PHE A 1 310 ? 9.133 24.469 6.246 1 80.88 310 PHE A O 1
ATOM 2456 N N . MET B 1 1 ? 26.859 -12.562 -2.004 1 47.53 1 MET B N 1
ATOM 2457 C CA . MET B 1 1 ? 25.891 -12.805 -3.068 1 47.53 1 MET B CA 1
ATOM 2458 C C . MET B 1 1 ? 25.984 -11.727 -4.148 1 47.53 1 MET B C 1
ATOM 2460 O O . MET B 1 1 ? 25.875 -10.539 -3.852 1 47.53 1 MET B O 1
ATOM 2464 N N . ARG B 1 2 ? 26.688 -12.102 -5.195 1 62.94 2 ARG B N 1
ATOM 2465 C CA . ARG B 1 2 ? 26.938 -11.102 -6.23 1 62.94 2 ARG B CA 1
ATOM 2466 C C . ARG B 1 2 ? 25.766 -11.047 -7.219 1 62.94 2 ARG B C 1
ATOM 2468 O O . ARG B 1 2 ? 25.422 -12.062 -7.824 1 62.94 2 ARG B O 1
ATOM 2475 N N . TYR B 1 3 ? 24.953 -9.969 -7.152 1 72.44 3 TYR B N 1
ATOM 2476 C CA . TYR B 1 3 ? 23.891 -9.727 -8.117 1 72.44 3 TYR B CA 1
ATOM 2477 C C . TYR B 1 3 ? 24.469 -9.367 -9.484 1 72.44 3 TYR B C 1
ATOM 2479 O O . TYR B 1 3 ? 25.469 -8.664 -9.578 1 72.44 3 TYR B O 1
ATOM 2487 N N . VAL B 1 4 ? 24.016 -10.023 -10.477 1 81.56 4 VAL B N 1
ATOM 2488 C CA . VAL B 1 4 ? 24.469 -9.711 -11.828 1 81.56 4 VAL B CA 1
ATOM 2489 C C . VAL B 1 4 ? 23.406 -8.867 -12.539 1 81.56 4 VAL B C 1
ATOM 2491 O O . VAL B 1 4 ? 22.375 -9.383 -12.961 1 81.56 4 VAL B O 1
ATOM 2494 N N . LEU B 1 5 ? 23.656 -7.551 -12.57 1 89.38 5 LEU B N 1
ATOM 2495 C CA . LEU B 1 5 ? 22.781 -6.637 -13.289 1 89.38 5 LEU B CA 1
ATOM 2496 C C . LEU B 1 5 ? 23.203 -6.527 -14.758 1 89.38 5 LEU B C 1
ATOM 2498 O O . LEU B 1 5 ? 24.359 -6.223 -15.055 1 89.38 5 LEU B O 1
ATOM 2502 N N . ASP B 1 6 ? 22.375 -6.887 -15.656 1 93.06 6 ASP B N 1
ATOM 2503 C CA . ASP B 1 6 ? 22.641 -6.746 -17.094 1 93.06 6 ASP B CA 1
ATOM 2504 C C . ASP B 1 6 ? 22.609 -5.281 -17.516 1 93.06 6 ASP B C 1
ATOM 2506 O O . ASP B 1 6 ? 21.594 -4.801 -18.016 1 93.06 6 ASP B O 1
ATOM 2510 N N . GLU B 1 7 ? 23.703 -4.645 -17.375 1 96.19 7 GLU B N 1
ATOM 2511 C CA . GLU B 1 7 ? 23.797 -3.207 -17.625 1 96.19 7 GLU B CA 1
ATOM 2512 C C . GLU B 1 7 ? 23.594 -2.879 -19.094 1 96.19 7 GLU B C 1
ATOM 2514 O O . GLU B 1 7 ? 23.062 -1.817 -19.438 1 96.19 7 GLU B O 1
ATOM 2519 N N . GLU B 1 8 ? 24 -3.748 -19.922 1 96.06 8 GLU B N 1
ATOM 2520 C CA . GLU B 1 8 ? 23.859 -3.533 -21.359 1 96.06 8 GLU B CA 1
ATOM 2521 C C . GLU B 1 8 ? 22.391 -3.506 -21.766 1 96.06 8 GLU B C 1
ATOM 2523 O O . GLU B 1 8 ? 21.984 -2.701 -22.625 1 96.06 8 GLU B O 1
ATOM 2528 N N . LYS B 1 9 ? 21.656 -4.371 -21.203 1 96.56 9 LYS B N 1
ATOM 2529 C CA . LYS B 1 9 ? 20.219 -4.395 -21.484 1 96.56 9 LYS B CA 1
ATOM 2530 C C . LYS B 1 9 ? 19.547 -3.107 -21.016 1 96.56 9 LYS B C 1
ATOM 2532 O O . LYS B 1 9 ? 18.625 -2.611 -21.656 1 96.56 9 LYS B O 1
ATOM 2537 N N . VAL B 1 10 ? 20.016 -2.584 -19.875 1 97.75 10 VAL B N 1
ATOM 2538 C CA . VAL B 1 10 ? 19.484 -1.334 -19.344 1 97.75 10 VAL B CA 1
ATOM 2539 C C . VAL B 1 10 ? 19.766 -0.193 -20.328 1 97.75 10 VAL B C 1
ATOM 2541 O O . VAL B 1 10 ? 18.859 0.565 -20.688 1 97.75 10 VAL B O 1
ATOM 2544 N N . LYS B 1 11 ? 21 -0.143 -20.781 1 97.56 11 LYS B N 1
ATOM 2545 C CA . LYS B 1 11 ? 21.391 0.92 -21.688 1 97.56 11 LYS B CA 1
ATOM 2546 C C . LYS B 1 11 ? 20.641 0.823 -23.016 1 97.56 11 LYS B C 1
ATOM 2548 O O . LYS B 1 11 ? 20.188 1.836 -23.547 1 97.56 11 LYS B O 1
ATOM 2553 N N . ALA B 1 12 ? 20.531 -0.38 -23.5 1 9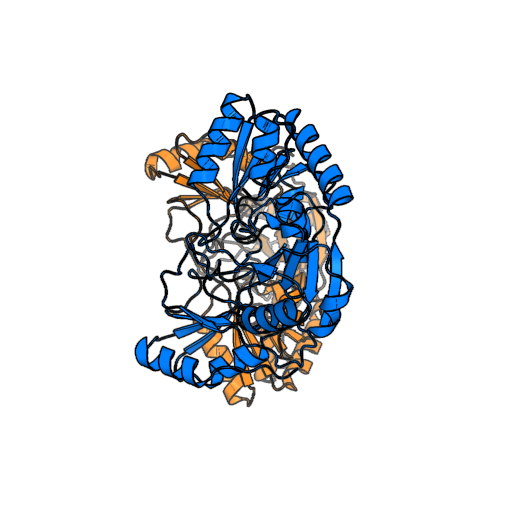7.81 12 ALA B N 1
ATOM 2554 C CA . ALA B 1 12 ? 19.812 -0.602 -24.75 1 97.81 12 ALA B CA 1
ATOM 2555 C C . ALA B 1 12 ? 18.359 -0.171 -24.609 1 97.81 12 ALA B C 1
ATOM 2557 O O . ALA B 1 12 ? 17.797 0.418 -25.547 1 97.81 12 ALA B O 1
ATOM 2558 N N . PHE B 1 13 ? 17.797 -0.462 -23.547 1 98.12 13 PHE B N 1
ATOM 2559 C CA . PHE B 1 13 ? 16.406 -0.11 -23.281 1 98.12 13 PHE B CA 1
ATOM 2560 C C . PHE B 1 13 ? 16.219 1.402 -23.281 1 98.12 13 PHE B C 1
ATOM 2562 O O . PHE B 1 13 ? 15.266 1.919 -23.875 1 98.12 13 PHE B O 1
ATOM 2569 N N . ILE B 1 14 ? 17.078 2.1 -22.625 1 98.12 14 ILE B N 1
ATOM 2570 C CA . ILE B 1 14 ? 17.016 3.553 -22.516 1 98.12 14 ILE B CA 1
ATOM 2571 C C . ILE B 1 14 ? 17.203 4.18 -23.891 1 98.12 14 ILE B C 1
ATOM 2573 O O . ILE B 1 14 ? 16.516 5.145 -24.25 1 98.12 14 ILE B O 1
ATOM 2577 N N . LYS B 1 15 ? 18.125 3.648 -24.656 1 97.56 15 LYS B N 1
ATOM 2578 C CA . LYS B 1 15 ? 18.391 4.156 -26 1 97.56 15 LYS B CA 1
ATOM 2579 C C . LYS B 1 15 ? 17.188 3.975 -26.906 1 97.56 15 LYS B C 1
ATOM 2581 O O . LYS B 1 15 ? 16.906 4.832 -27.75 1 97.56 15 LYS B O 1
ATOM 2586 N N . GLU B 1 16 ? 16.531 2.92 -26.75 1 98.06 16 GLU B N 1
ATOM 2587 C CA . GLU B 1 16 ? 15.391 2.586 -27.609 1 98.06 16 GLU B CA 1
ATOM 2588 C C . GLU B 1 16 ? 14.164 3.402 -27.219 1 98.06 16 GLU B C 1
ATOM 2590 O O . GLU B 1 16 ? 13.508 3.996 -28.078 1 98.06 16 GLU B O 1
ATOM 2595 N N . VAL B 1 17 ? 13.844 3.455 -25.938 1 97.94 17 VAL B N 1
ATOM 2596 C CA . VAL B 1 17 ? 12.602 4.035 -25.438 1 97.94 17 VAL B CA 1
ATOM 2597 C C . VAL B 1 17 ? 12.758 5.547 -25.297 1 97.94 17 VAL B C 1
ATOM 2599 O O . VAL B 1 17 ? 11.789 6.293 -25.484 1 97.94 17 VAL B O 1
ATOM 2602 N N . LYS B 1 18 ? 13.922 6.02 -24.969 1 97.69 18 LYS B N 1
ATOM 2603 C CA . LYS B 1 18 ? 14.25 7.43 -24.781 1 97.69 18 LYS B CA 1
ATOM 2604 C C . LYS B 1 18 ? 13.273 8.094 -23.812 1 97.69 18 LYS B C 1
ATOM 2606 O O . LYS B 1 18 ? 12.68 9.125 -24.125 1 97.69 18 LYS B O 1
ATOM 2611 N N . PRO B 1 19 ? 13.18 7.559 -22.625 1 97.81 19 PRO B N 1
ATOM 2612 C CA . PRO B 1 19 ? 12.281 8.148 -21.625 1 97.81 19 PRO B CA 1
ATOM 2613 C C . PRO B 1 19 ? 12.812 9.461 -21.047 1 97.81 19 PRO B C 1
ATOM 2615 O O . PRO B 1 19 ? 14.031 9.68 -21.031 1 97.81 19 PRO B O 1
ATOM 2618 N N . SER B 1 20 ? 11.945 10.336 -20.609 1 97.56 20 SER B N 1
ATOM 2619 C CA . SER B 1 20 ? 12.352 11.531 -19.875 1 97.56 20 SER B CA 1
ATOM 2620 C C . SER B 1 20 ? 12.648 11.211 -18.422 1 97.56 20 SER B C 1
ATOM 2622 O O . SER B 1 20 ? 13.508 11.844 -17.797 1 97.56 20 SER B O 1
ATOM 2624 N N . LYS B 1 21 ? 11.898 10.242 -17.906 1 97.06 21 LYS B N 1
ATOM 2625 C CA . LYS B 1 21 ? 12.031 9.812 -16.516 1 97.06 21 LYS B CA 1
ATOM 2626 C C . LYS B 1 21 ? 11.75 8.32 -16.375 1 97.06 21 LYS B C 1
ATOM 2628 O O . LYS B 1 21 ? 10.797 7.801 -16.969 1 97.06 21 LYS B O 1
ATOM 2633 N N . VAL B 1 22 ? 12.586 7.641 -15.602 1 98.06 22 VAL B N 1
ATOM 2634 C CA . VAL B 1 22 ? 12.438 6.203 -15.414 1 98.06 22 VAL B CA 1
ATOM 2635 C C . VAL B 1 22 ? 12.125 5.902 -13.953 1 98.06 22 VAL B C 1
ATOM 2637 O O . VAL B 1 22 ? 12.703 6.516 -13.055 1 98.06 22 VAL B O 1
ATOM 2640 N N . LEU B 1 23 ? 11.18 5.043 -13.766 1 98.38 23 LEU B N 1
ATOM 2641 C CA . LEU B 1 23 ? 10.914 4.488 -12.445 1 98.38 23 LEU B CA 1
ATOM 2642 C C . LEU B 1 23 ? 11.547 3.107 -12.289 1 98.38 23 LEU B C 1
ATOM 2644 O O . LEU B 1 23 ? 11.289 2.211 -13.094 1 98.38 23 LEU B O 1
ATOM 2648 N N . VAL B 1 24 ? 12.367 2.99 -11.266 1 98.38 24 VAL B N 1
ATOM 2649 C CA . VAL B 1 24 ? 12.977 1.689 -11 1 98.38 24 VAL B CA 1
ATOM 2650 C C . VAL B 1 24 ? 12.242 1.009 -9.844 1 98.38 24 VAL B C 1
ATOM 2652 O O . VAL B 1 24 ? 12.031 1.615 -8.789 1 98.38 24 VAL B O 1
ATOM 2655 N N . GLU B 1 25 ? 11.773 -0.186 -10.062 1 97.81 25 GLU B N 1
ATOM 2656 C CA . GLU B 1 25 ? 11.125 -1.001 -9.047 1 97.81 25 GLU B CA 1
ATOM 2657 C C . GLU B 1 25 ? 12.008 -2.176 -8.633 1 97.81 25 GLU B C 1
ATOM 2659 O O . GLU B 1 25 ? 12.602 -2.842 -9.477 1 97.81 25 GLU B O 1
ATOM 2664 N N . ALA B 1 26 ? 12.094 -2.342 -7.301 1 94.88 26 ALA B N 1
ATOM 2665 C CA . ALA B 1 26 ? 12.93 -3.43 -6.801 1 94.88 26 ALA B CA 1
ATOM 2666 C C . ALA B 1 26 ? 12.453 -3.904 -5.434 1 94.88 26 ALA B C 1
ATOM 2668 O O . ALA B 1 26 ? 12.016 -3.1 -4.609 1 94.88 26 ALA B O 1
ATOM 2669 N N . PRO B 1 27 ? 12.5 -5.223 -5.199 1 89.94 27 PRO B N 1
ATOM 2670 C CA . PRO B 1 27 ? 12.352 -5.652 -3.807 1 89.94 27 PRO B CA 1
ATOM 2671 C C . PRO B 1 27 ? 13.484 -5.148 -2.91 1 89.94 27 PRO B C 1
ATOM 2673 O O . PRO B 1 27 ? 14.539 -4.738 -3.408 1 89.94 27 PRO B O 1
ATOM 2676 N N . PRO B 1 28 ? 13.281 -5.094 -1.621 1 84.19 28 PRO B N 1
ATOM 2677 C CA . PRO B 1 28 ? 14.266 -4.52 -0.702 1 84.19 28 PRO B CA 1
ATOM 2678 C C . PRO B 1 28 ? 15.656 -5.133 -0.871 1 84.19 28 PRO B C 1
ATOM 2680 O O . PRO B 1 28 ? 16.656 -4.426 -0.769 1 84.19 28 PRO B O 1
ATOM 2683 N N . GLY B 1 29 ? 15.805 -6.375 -1.182 1 84.12 29 GLY B N 1
ATOM 2684 C CA . GLY B 1 29 ? 17.094 -7.027 -1.347 1 84.12 29 GLY B CA 1
ATOM 2685 C C . GLY B 1 29 ? 17.828 -6.57 -2.586 1 84.12 29 GLY B C 1
ATOM 2686 O O . GLY B 1 29 ? 19.031 -6.82 -2.723 1 84.12 29 GLY B O 1
ATOM 2687 N N . LEU B 1 30 ? 17.188 -5.758 -3.434 1 90.94 30 LEU B N 1
ATOM 2688 C CA . LEU B 1 30 ? 17.797 -5.367 -4.699 1 90.94 30 LEU B CA 1
ATOM 2689 C C . LEU B 1 30 ? 17.891 -3.85 -4.816 1 90.94 30 LEU B C 1
ATOM 2691 O O . LEU B 1 30 ? 17.891 -3.305 -5.922 1 90.94 30 LEU B O 1
ATOM 2695 N N . PHE B 1 31 ? 17.953 -3.15 -3.713 1 90.19 31 PHE B N 1
ATOM 2696 C CA . PHE B 1 31 ? 18.031 -1.694 -3.758 1 90.19 31 PHE B CA 1
ATOM 2697 C C . PHE B 1 31 ? 19.391 -1.231 -4.246 1 90.19 31 PHE B C 1
ATOM 2699 O O . PHE B 1 31 ? 19.5 -0.192 -4.898 1 90.19 31 PHE B O 1
ATOM 2706 N N . LYS B 1 32 ? 20.453 -2.047 -3.953 1 89.81 32 LYS B N 1
ATOM 2707 C CA . LYS B 1 32 ? 21.766 -1.682 -4.457 1 89.81 32 LYS B CA 1
ATOM 2708 C C . LYS B 1 32 ? 21.812 -1.732 -5.984 1 89.81 32 LYS B C 1
ATOM 2710 O O . LYS B 1 32 ? 22.172 -0.752 -6.633 1 89.81 32 LYS B O 1
ATOM 2715 N N . PRO B 1 33 ? 21.328 -2.842 -6.57 1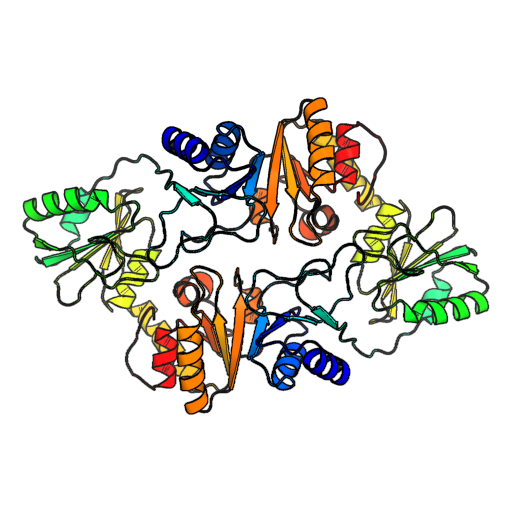 93.56 33 PRO B N 1
ATOM 2716 C CA . PRO B 1 33 ? 21.219 -2.84 -8.031 1 93.56 33 PRO B CA 1
ATOM 2717 C C . PRO B 1 33 ? 20.328 -1.724 -8.555 1 93.56 33 PRO B C 1
ATOM 2719 O O . PRO B 1 33 ? 20.578 -1.18 -9.633 1 93.56 33 PRO B O 1
ATOM 2722 N N . ALA B 1 34 ? 19.281 -1.444 -7.859 1 96.12 34 ALA B N 1
ATOM 2723 C CA . ALA B 1 34 ? 18.375 -0.377 -8.281 1 96.12 34 ALA B CA 1
ATOM 2724 C C . ALA B 1 34 ? 19.094 0.964 -8.344 1 96.12 34 ALA B C 1
ATOM 2726 O O . ALA B 1 34 ? 18.906 1.734 -9.289 1 96.12 34 ALA B O 1
ATOM 2727 N N . LYS B 1 35 ? 19.875 1.224 -7.348 1 94.62 35 LYS B N 1
ATOM 2728 C CA . LYS B 1 35 ? 20.672 2.445 -7.336 1 94.62 35 LYS B CA 1
ATOM 2729 C C . LYS B 1 35 ? 21.656 2.475 -8.516 1 94.62 35 LYS B C 1
ATOM 2731 O O . LYS B 1 35 ? 21.844 3.52 -9.141 1 94.62 35 LYS B O 1
ATOM 2736 N N . ARG B 1 36 ? 22.281 1.327 -8.773 1 94.94 36 ARG B N 1
ATOM 2737 C CA . ARG B 1 36 ? 23.203 1.216 -9.898 1 94.94 36 ARG B CA 1
ATOM 2738 C C . ARG B 1 36 ? 22.5 1.545 -11.211 1 94.94 36 ARG B C 1
ATOM 2740 O O . ARG B 1 36 ? 23.078 2.215 -12.078 1 94.94 36 ARG B O 1
ATOM 2747 N N . VAL B 1 37 ? 21.297 1.064 -11.328 1 97.31 37 VAL B N 1
ATOM 2748 C CA . VAL B 1 37 ? 20.516 1.373 -12.531 1 97.31 37 VAL B CA 1
ATOM 2749 C C . VAL B 1 37 ? 20.391 2.887 -12.688 1 97.31 37 VAL B C 1
ATOM 2751 O O . VAL B 1 37 ? 20.625 3.428 -13.766 1 97.31 37 VAL B O 1
ATOM 2754 N N . CYS B 1 38 ? 20.031 3.592 -11.602 1 96.12 38 CYS B N 1
ATOM 2755 C CA . CYS B 1 38 ? 19.828 5.035 -11.648 1 96.12 38 CYS B CA 1
ATOM 2756 C C . CYS B 1 38 ? 21.141 5.754 -11.961 1 96.12 38 CYS B C 1
ATOM 2758 O O . CYS B 1 38 ? 21.141 6.828 -12.562 1 96.12 38 CYS B O 1
ATOM 2760 N N . GLU B 1 39 ? 22.234 5.156 -11.617 1 94.69 39 GLU B N 1
ATOM 2761 C CA . GLU B 1 39 ? 23.531 5.727 -11.938 1 94.69 39 GLU B CA 1
ATOM 2762 C C . GLU B 1 39 ? 23.875 5.527 -13.414 1 94.69 39 GLU B C 1
ATOM 2764 O O . GLU B 1 39 ? 24.594 6.336 -14 1 94.69 39 GLU B O 1
ATOM 2769 N N . LEU B 1 40 ? 23.391 4.461 -13.953 1 95.5 40 LEU B N 1
ATOM 2770 C CA . LEU B 1 40 ? 23.719 4.07 -15.312 1 95.5 40 LEU B CA 1
ATOM 2771 C C . LEU B 1 40 ? 22.969 4.914 -16.328 1 95.5 40 LEU B C 1
ATOM 2773 O O . LEU B 1 40 ? 23.453 5.156 -17.438 1 95.5 40 LEU B O 1
ATOM 2777 N N . VAL B 1 41 ? 21.797 5.352 -15.938 1 95.56 41 VAL B N 1
ATOM 2778 C CA . VAL B 1 41 ? 20.938 5.992 -16.938 1 95.56 41 VAL B CA 1
ATOM 2779 C C . VAL B 1 41 ? 21.141 7.504 -16.906 1 95.56 41 VAL B C 1
ATOM 2781 O O . VAL B 1 41 ? 21.359 8.078 -15.836 1 95.56 41 VAL B O 1
ATOM 2784 N N . SER B 1 42 ? 21.047 8.211 -18.047 1 92.06 42 SER B N 1
ATOM 2785 C CA . SER B 1 42 ? 21.312 9.633 -18.188 1 92.06 42 SER B CA 1
ATOM 2786 C C . SER B 1 42 ? 20.047 10.461 -18.016 1 92.06 42 SER B C 1
ATOM 2788 O O . SER B 1 42 ? 20.062 11.68 -18.172 1 92.06 42 SER B O 1
ATOM 2790 N N . VAL B 1 43 ? 18.969 9.852 -17.781 1 95.38 43 VAL B N 1
ATOM 2791 C CA . VAL B 1 43 ? 17.672 10.516 -17.609 1 95.38 43 VAL B CA 1
ATOM 2792 C C . VAL B 1 43 ? 17.297 10.547 -16.125 1 95.38 43 VAL B C 1
ATOM 2794 O O . VAL B 1 43 ? 17.938 9.883 -15.305 1 95.38 43 VAL B O 1
ATOM 2797 N N . GLU B 1 44 ? 16.266 11.344 -15.82 1 95.56 44 GLU B N 1
ATOM 2798 C CA . GLU B 1 44 ? 15.773 11.359 -14.445 1 95.56 44 GLU B CA 1
ATOM 2799 C C . GLU B 1 44 ? 15.352 9.961 -13.992 1 95.56 44 GLU B C 1
ATOM 2801 O O . GLU B 1 44 ? 14.75 9.211 -14.766 1 95.56 44 GLU B O 1
ATOM 2806 N N . CYS B 1 45 ? 15.797 9.609 -12.805 1 96.69 45 CYS B N 1
ATOM 2807 C CA . CYS B 1 45 ? 15.57 8.258 -12.305 1 96.69 45 CYS B CA 1
ATOM 2808 C C . CYS B 1 45 ? 15.125 8.281 -10.844 1 96.69 45 CYS B C 1
ATOM 2810 O O . CYS B 1 45 ? 15.773 8.906 -10.008 1 96.69 45 CYS B O 1
ATOM 2812 N N . GLU B 1 46 ? 14.023 7.648 -10.594 1 97.38 46 GLU B N 1
ATOM 2813 C CA . GLU B 1 46 ? 13.531 7.473 -9.227 1 97.38 46 GLU B CA 1
ATOM 2814 C C . GLU B 1 46 ? 13.305 5.996 -8.914 1 97.38 46 GLU B C 1
ATOM 2816 O O . GLU B 1 46 ? 13.047 5.195 -9.812 1 97.38 46 GLU B O 1
ATOM 2821 N N . ILE B 1 47 ? 13.477 5.691 -7.684 1 97.81 47 ILE B N 1
ATOM 2822 C CA . ILE B 1 47 ? 13.266 4.316 -7.242 1 97.81 47 ILE B CA 1
ATOM 2823 C C . ILE B 1 47 ? 11.961 4.215 -6.457 1 97.81 47 ILE B C 1
ATOM 2825 O O . ILE B 1 47 ? 11.672 5.07 -5.613 1 97.81 47 ILE B O 1
ATOM 2829 N N . SER B 1 48 ? 11.172 3.23 -6.777 1 97.06 48 SER B N 1
ATOM 2830 C CA . SER B 1 48 ? 9.938 3.002 -6.035 1 97.06 48 SER B CA 1
ATOM 2831 C C . SER B 1 48 ? 10.219 2.438 -4.648 1 97.06 48 SER B C 1
ATOM 2833 O O . SER B 1 48 ? 11 1.492 -4.504 1 97.06 48 SER B O 1
ATOM 2835 N N . ALA B 1 49 ? 9.633 3.021 -3.656 1 95.12 49 ALA B N 1
ATOM 2836 C CA . ALA B 1 49 ? 9.688 2.488 -2.297 1 95.12 49 ALA B CA 1
ATOM 2837 C C . ALA B 1 49 ? 8.406 1.746 -1.945 1 95.12 49 ALA B C 1
ATOM 2839 O O . ALA B 1 49 ? 7.816 1.975 -0.885 1 95.12 49 ALA B O 1
ATOM 2840 N N . MET B 1 50 ? 7.945 0.978 -2.928 1 94.5 50 MET B N 1
ATOM 2841 C CA . MET B 1 50 ? 6.75 0.15 -2.781 1 94.5 50 MET B CA 1
ATOM 2842 C C . MET B 1 50 ? 7.102 -1.332 -2.863 1 94.5 50 MET B C 1
ATOM 2844 O O . MET B 1 50 ? 8.102 -1.704 -3.482 1 94.5 50 MET B O 1
ATOM 2848 N N . PRO B 1 51 ? 6.281 -2.127 -2.193 1 92 51 PRO B N 1
ATOM 2849 C CA . PRO B 1 51 ? 6.551 -3.562 -2.309 1 92 51 PRO B CA 1
ATOM 2850 C C . PRO B 1 51 ? 6.406 -4.078 -3.738 1 92 51 PRO B C 1
ATOM 2852 O O . PRO B 1 51 ? 5.531 -3.619 -4.48 1 92 51 PRO B O 1
ATOM 2855 N N . VAL B 1 52 ? 7.25 -4.996 -4.02 1 91.31 52 VAL B N 1
ATOM 2856 C CA . VAL B 1 52 ? 7.203 -5.629 -5.336 1 91.31 52 VAL B CA 1
ATOM 2857 C C . VAL B 1 52 ? 6.824 -7.102 -5.188 1 91.31 52 VAL B C 1
ATOM 2859 O O . VAL B 1 52 ? 7.512 -7.859 -4.496 1 91.31 52 VAL B O 1
ATOM 2862 N N . PHE B 1 53 ? 5.715 -7.613 -5.734 1 85 53 PHE B N 1
ATOM 2863 C CA . PHE B 1 53 ? 5.148 -8.938 -5.496 1 85 53 PHE B CA 1
ATOM 2864 C C . PHE B 1 53 ? 5.359 -9.836 -6.707 1 85 53 PHE B C 1
ATOM 2866 O O . PHE B 1 53 ? 5.008 -11.016 -6.676 1 85 53 PHE B O 1
ATOM 2873 N N . GLY B 1 54 ? 5.957 -9.398 -7.734 1 87.62 54 GLY B N 1
ATOM 2874 C CA . GLY B 1 54 ? 6.109 -10.156 -8.969 1 87.62 54 GLY B CA 1
ATOM 2875 C C . GLY B 1 54 ? 6 -9.297 -10.211 1 87.62 54 GLY B C 1
ATOM 2876 O O . GLY B 1 54 ? 6.027 -8.062 -10.125 1 87.62 54 GLY B O 1
ATOM 2877 N N . GLY B 1 55 ? 5.879 -10.023 -11.297 1 92 55 GLY B N 1
ATOM 2878 C CA . GLY B 1 55 ? 5.785 -9.305 -12.555 1 92 55 GLY B CA 1
ATOM 2879 C C . GLY B 1 55 ? 4.367 -8.891 -12.906 1 92 55 GLY B C 1
ATOM 2880 O O . GLY B 1 55 ? 4.145 -8.18 -13.891 1 92 55 GLY B O 1
ATOM 2881 N N . CYS B 1 56 ? 3.453 -9.258 -12.078 1 93.81 56 CYS B N 1
ATOM 2882 C CA . CYS B 1 56 ? 2.049 -9.031 -12.398 1 93.81 56 CYS B CA 1
ATOM 2883 C C . CYS B 1 56 ? 1.604 -7.648 -11.938 1 93.81 56 CYS B C 1
ATOM 2885 O O . CYS B 1 56 ? 0.454 -7.258 -12.148 1 93.81 56 CYS B O 1
ATOM 2887 N N . LEU B 1 57 ? 2.496 -6.953 -11.297 1 94.44 57 LEU B N 1
ATOM 2888 C CA . LEU B 1 57 ? 2.186 -5.602 -10.844 1 94.44 57 LEU B CA 1
ATOM 2889 C C . LEU B 1 57 ? 3.346 -4.652 -11.117 1 94.44 57 LEU B C 1
ATOM 2891 O O . LEU B 1 57 ? 4.496 -4.961 -10.797 1 94.44 57 LEU B O 1
ATOM 2895 N N . ALA B 1 58 ? 3.105 -3.643 -11.789 1 95.75 58 ALA B N 1
ATOM 2896 C CA . ALA B 1 58 ? 4 -2.508 -11.992 1 95.75 58 ALA B CA 1
ATOM 2897 C C . ALA B 1 58 ? 3.301 -1.191 -11.664 1 95.75 58 ALA B C 1
ATOM 2899 O O . ALA B 1 58 ? 2.133 -0.999 -12.008 1 95.75 58 ALA B O 1
ATOM 2900 N N . TYR B 1 59 ? 3.904 -0.347 -10.969 1 96 59 TYR B N 1
ATOM 2901 C CA . TYR B 1 59 ? 3.242 0.861 -10.484 1 96 59 TYR B CA 1
ATOM 2902 C C . TYR B 1 59 ? 3.158 1.911 -11.586 1 96 59 TYR B C 1
ATOM 2904 O O . TYR B 1 59 ? 3.77 2.977 -11.484 1 96 59 TYR B O 1
ATOM 2912 N N . GLU B 1 60 ? 2.289 1.721 -12.461 1 95.5 60 GLU B N 1
ATOM 2913 C CA . GLU B 1 60 ? 2.113 2.572 -13.641 1 95.5 60 GLU B CA 1
ATOM 2914 C C . GLU B 1 60 ? 1.64 3.967 -13.242 1 95.5 60 GLU B C 1
ATOM 2916 O O . GLU B 1 60 ? 1.869 4.938 -13.969 1 95.5 60 GLU B O 1
ATOM 2921 N N . PHE B 1 61 ? 1.023 4.043 -12.109 1 94.5 61 PHE B N 1
ATOM 2922 C CA . PHE B 1 61 ? 0.429 5.305 -11.68 1 94.5 61 PHE B CA 1
ATOM 2923 C C . PHE B 1 61 ? 1.492 6.242 -11.117 1 94.5 61 PHE B C 1
ATOM 2925 O O . PHE B 1 61 ? 1.256 7.441 -10.977 1 94.5 61 PHE B O 1
ATOM 2932 N N . LEU B 1 62 ? 2.654 5.73 -10.742 1 95.25 62 LEU B N 1
ATOM 2933 C CA . LEU B 1 62 ? 3.738 6.582 -10.266 1 95.25 62 LEU B CA 1
ATOM 2934 C C . LEU B 1 62 ? 4.391 7.328 -11.422 1 95.25 62 LEU B C 1
ATOM 2936 O O . LEU B 1 62 ? 4.32 6.887 -12.57 1 95.25 62 LEU B O 1
ATOM 2940 N N . GLU B 1 63 ? 5.016 8.375 -11.117 1 92.31 63 GLU B N 1
ATOM 2941 C CA . GLU B 1 63 ? 5.613 9.227 -12.148 1 92.31 63 GLU B CA 1
ATOM 2942 C C . GLU B 1 63 ? 6.703 8.484 -12.914 1 92.31 63 GLU B C 1
ATOM 2944 O O . GLU B 1 63 ? 7.387 7.625 -12.352 1 92.31 63 GLU B O 1
ATOM 2949 N N . GLY B 1 64 ? 6.844 8.836 -14.203 1 93.56 64 GLY B N 1
ATOM 2950 C CA . GLY B 1 64 ? 7.781 8.203 -15.117 1 93.56 64 GLY B CA 1
ATOM 2951 C C . GLY B 1 64 ? 7.125 7.676 -16.375 1 93.56 64 GLY B C 1
ATOM 2952 O O . GLY B 1 64 ? 5.949 7.305 -16.359 1 93.56 64 GLY B O 1
ATOM 2953 N N . ASP B 1 65 ? 7.941 7.68 -17.391 1 96.81 65 ASP B N 1
ATOM 2954 C CA . ASP B 1 65 ? 7.344 7.227 -18.656 1 96.81 65 ASP B CA 1
ATOM 2955 C C . ASP B 1 65 ? 7.941 5.895 -19.094 1 96.81 65 ASP B C 1
ATOM 2957 O O . ASP B 1 65 ? 7.668 5.426 -20.203 1 96.81 65 ASP B O 1
ATOM 2961 N N . ALA B 1 66 ? 8.758 5.32 -18.266 1 98.5 66 ALA B N 1
ATOM 2962 C CA . ALA B 1 66 ? 9.25 3.957 -18.422 1 98.5 66 ALA B CA 1
ATOM 2963 C C . ALA B 1 66 ? 9.562 3.322 -17.078 1 98.5 66 ALA B C 1
ATOM 2965 O O . ALA B 1 66 ? 9.781 4.027 -16.094 1 98.5 66 ALA B O 1
ATOM 2966 N N . ILE B 1 67 ? 9.547 2.006 -17.078 1 98.62 67 ILE B N 1
ATOM 2967 C CA . ILE B 1 67 ? 9.781 1.281 -15.828 1 98.62 67 ILE B CA 1
ATOM 2968 C C . ILE B 1 67 ? 10.891 0.25 -16.031 1 98.62 67 ILE B C 1
ATOM 2970 O O . ILE B 1 67 ? 10.938 -0.43 -17.062 1 98.62 67 ILE B O 1
ATOM 2974 N N . ILE B 1 68 ? 11.812 0.222 -15.172 1 98.44 68 ILE B N 1
ATOM 2975 C CA . ILE B 1 68 ? 12.742 -0.893 -15.055 1 98.44 68 ILE B CA 1
ATOM 2976 C C . ILE B 1 68 ? 12.43 -1.7 -13.797 1 98.44 68 ILE B C 1
ATOM 2978 O O . ILE B 1 68 ? 12.602 -1.207 -12.68 1 98.44 68 ILE B O 1
ATOM 2982 N N . HIS B 1 69 ? 12 -2.883 -14.023 1 97.88 69 HIS B N 1
ATOM 2983 C CA . HIS B 1 69 ? 11.508 -3.76 -12.969 1 97.88 69 HIS B CA 1
ATOM 2984 C C . HIS B 1 69 ? 12.516 -4.863 -12.664 1 97.88 69 HIS B C 1
ATOM 2986 O O . HIS B 1 69 ? 12.695 -5.785 -13.461 1 97.88 69 HIS B O 1
ATOM 2992 N N . LEU B 1 70 ? 13.086 -4.797 -11.461 1 95.62 70 LEU B N 1
ATOM 2993 C CA . LEU B 1 70 ? 14.141 -5.742 -11.094 1 95.62 70 LEU B CA 1
ATOM 2994 C C . LEU B 1 70 ? 13.562 -6.922 -10.32 1 95.62 70 LEU B C 1
ATOM 2996 O O . LEU B 1 70 ? 12.641 -6.754 -9.523 1 95.62 70 LEU B O 1
ATOM 3000 N N . GLY B 1 71 ? 14.07 -8.102 -10.547 1 90 71 GLY B N 1
ATOM 3001 C CA . GLY B 1 71 ? 13.836 -9.25 -9.688 1 90 71 GLY B CA 1
ATOM 3002 C C . GLY B 1 71 ? 12.812 -10.219 -10.266 1 90 71 GLY B C 1
ATOM 3003 O O . GLY B 1 71 ? 12.664 -11.336 -9.773 1 90 71 GLY B O 1
ATOM 3004 N N . HIS B 1 72 ? 12.125 -9.805 -11.297 1 89.06 72 HIS B N 1
ATOM 3005 C CA . HIS B 1 72 ? 11.07 -10.664 -11.82 1 89.06 72 HIS B CA 1
ATOM 3006 C C . HIS B 1 72 ? 11.07 -10.656 -13.352 1 89.06 72 HIS B C 1
ATOM 3008 O O . HIS B 1 72 ? 11.656 -9.773 -13.969 1 89.06 72 HIS B O 1
ATOM 3014 N N . ASN B 1 73 ? 10.383 -11.641 -13.883 1 89.62 73 ASN B N 1
ATOM 3015 C CA . ASN B 1 73 ? 10.141 -11.75 -15.32 1 89.62 73 ASN B CA 1
ATOM 3016 C C . ASN B 1 73 ? 8.742 -11.25 -15.688 1 89.62 73 ASN B C 1
ATOM 3018 O O . ASN B 1 73 ? 7.883 -11.102 -14.82 1 89.62 73 ASN B O 1
ATOM 3022 N N . PRO B 1 74 ? 8.633 -10.992 -16.953 1 92.38 74 PRO B N 1
ATOM 3023 C CA . PRO B 1 74 ? 7.301 -10.547 -17.375 1 92.38 74 PRO B CA 1
ATOM 3024 C C . PRO B 1 74 ? 6.207 -11.555 -17.047 1 92.38 74 PRO B C 1
ATOM 3026 O O . PRO B 1 74 ? 6.43 -12.766 -17.125 1 92.38 74 PRO B O 1
ATOM 3029 N N . TYR B 1 75 ? 5.094 -11.055 -16.656 1 92.81 75 TYR B N 1
ATOM 3030 C CA . TYR B 1 75 ? 3.898 -11.852 -16.391 1 92.81 75 TYR B CA 1
ATOM 3031 C C . TYR B 1 75 ? 3.199 -12.227 -17.703 1 92.81 75 TYR B C 1
ATOM 3033 O O . TYR B 1 75 ? 2.961 -11.367 -18.547 1 92.81 75 TYR B O 1
ATOM 3041 N N . PRO B 1 76 ? 2.889 -13.43 -17.844 1 90.06 76 PRO B N 1
ATOM 3042 C CA . PRO B 1 76 ? 2.404 -13.875 -19.156 1 90.06 76 PRO B CA 1
ATOM 3043 C C . PRO B 1 76 ? 1.028 -13.312 -19.5 1 90.06 76 PRO B C 1
ATOM 3045 O O . PRO B 1 76 ? 0.688 -13.18 -20.672 1 90.06 76 PRO B O 1
ATOM 3048 N N . TRP B 1 77 ? 0.228 -12.914 -18.531 1 90.12 77 TRP B N 1
ATOM 3049 C CA . TRP B 1 77 ? -1.175 -12.617 -18.797 1 90.12 77 TRP B CA 1
ATOM 3050 C C . TRP B 1 77 ? -1.441 -11.117 -18.703 1 90.12 77 TRP B C 1
ATOM 3052 O O . TRP B 1 77 ? -2.598 -10.688 -18.703 1 90.12 77 TRP B O 1
ATOM 3062 N N . TRP B 1 78 ? -0.393 -10.32 -18.578 1 93.44 78 TRP B N 1
ATOM 3063 C CA . TRP B 1 78 ? -0.554 -8.875 -18.453 1 93.44 78 TRP B CA 1
ATOM 3064 C C . TRP B 1 78 ? 0.755 -8.156 -18.75 1 93.44 78 TRP B C 1
ATOM 3066 O O . TRP B 1 78 ? 1.83 -8.617 -18.359 1 93.44 78 TRP B O 1
ATOM 3076 N N . THR B 1 79 ? 0.668 -7.117 -19.453 1 95.06 79 THR B N 1
ATOM 3077 C CA . THR B 1 79 ? 1.803 -6.25 -19.75 1 95.06 79 THR B CA 1
ATOM 3078 C C . THR B 1 79 ? 1.485 -4.805 -19.391 1 95.06 79 THR B C 1
ATOM 3080 O O . THR B 1 79 ? 0.418 -4.289 -19.734 1 95.06 79 THR B O 1
ATOM 3083 N N . PRO B 1 80 ? 2.424 -4.113 -18.703 1 96.75 80 PRO B N 1
ATOM 3084 C CA . PRO B 1 80 ? 2.191 -2.699 -18.391 1 96.75 80 PRO B CA 1
ATOM 3085 C C . PRO B 1 80 ? 2.027 -1.843 -19.641 1 96.75 80 PRO B C 1
ATOM 3087 O O . PRO B 1 80 ? 2.559 -2.186 -20.703 1 96.75 80 PRO B O 1
ATOM 3090 N N . LYS B 1 81 ? 1.264 -0.78 -19.516 1 96.19 81 LYS B N 1
ATOM 3091 C CA . LYS B 1 81 ? 1.122 0.171 -20.625 1 96.19 81 LYS B CA 1
ATOM 3092 C C . LYS B 1 81 ? 2.426 0.924 -20.875 1 96.19 81 LYS B C 1
ATOM 3094 O O . LYS B 1 81 ? 2.814 1.144 -22.016 1 96.19 81 LYS B O 1
ATOM 3099 N N . LYS B 1 82 ? 3.121 1.329 -19.781 1 97.69 82 LYS B N 1
ATOM 3100 C CA . LYS B 1 82 ? 4.441 1.938 -19.906 1 97.69 82 LYS B CA 1
ATOM 3101 C C . LYS B 1 82 ? 5.465 0.933 -20.422 1 97.69 82 LYS B C 1
ATOM 3103 O O . LYS B 1 82 ? 5.449 -0.235 -20.031 1 97.69 82 LYS B O 1
ATOM 3108 N N . PRO B 1 83 ? 6.355 1.428 -21.344 1 98.38 83 PRO B N 1
ATOM 3109 C CA . PRO B 1 83 ? 7.492 0.554 -21.641 1 98.38 83 PRO B CA 1
ATOM 3110 C C . PRO B 1 83 ? 8.211 0.07 -20.391 1 98.38 83 PRO B C 1
ATOM 3112 O O . PRO B 1 83 ? 8.602 0.88 -19.547 1 98.38 83 PRO B O 1
ATOM 3115 N N . THR B 1 84 ? 8.32 -1.257 -20.281 1 98.31 84 THR B N 1
ATOM 3116 C CA . THR B 1 84 ? 8.867 -1.823 -19.062 1 98.31 84 THR B CA 1
ATOM 3117 C C . THR B 1 84 ? 9.938 -2.863 -19.375 1 98.31 84 THR B C 1
ATOM 3119 O O . THR B 1 84 ? 9.711 -3.773 -20.172 1 98.31 84 THR B O 1
ATOM 3122 N N . LEU B 1 85 ? 11.07 -2.695 -18.781 1 98.12 85 LEU B N 1
ATOM 3123 C CA . LEU B 1 85 ? 12.141 -3.678 -18.859 1 98.12 85 LEU B CA 1
ATOM 3124 C C . LEU B 1 85 ? 12.188 -4.531 -17.594 1 98.12 85 LEU B C 1
ATOM 3126 O O . LEU B 1 85 ? 12.438 -4.02 -16.5 1 98.12 85 LEU B O 1
ATOM 3130 N N . TYR B 1 86 ? 11.992 -5.793 -17.766 1 96.31 86 TYR B N 1
ATOM 3131 C CA . TYR B 1 86 ? 12.133 -6.734 -16.656 1 96.31 86 TYR B CA 1
ATOM 3132 C C . TYR B 1 86 ? 13.539 -7.316 -16.625 1 96.31 86 TYR B C 1
ATOM 3134 O O . TYR B 1 86 ? 14.047 -7.805 -17.641 1 96.31 86 TYR B O 1
ATOM 3142 N N . LEU B 1 87 ? 14.125 -7.164 -15.391 1 93.75 87 LEU B N 1
ATOM 3143 C CA . LEU B 1 87 ? 15.461 -7.727 -15.188 1 93.75 87 LEU B CA 1
ATOM 3144 C C . LEU B 1 87 ? 15.469 -8.672 -13.992 1 93.75 87 LEU B C 1
ATOM 3146 O O . LEU B 1 87 ? 15.195 -8.25 -12.859 1 93.75 87 LEU B O 1
ATOM 3150 N N . GLU B 1 88 ? 15.766 -9.898 -14.109 1 83.75 88 GLU B N 1
ATOM 3151 C CA . GLU B 1 88 ? 15.75 -10.906 -13.055 1 83.75 88 GLU B CA 1
ATOM 3152 C C . GLU B 1 88 ? 16.859 -10.664 -12.039 1 83.75 88 GLU B C 1
ATOM 3154 O O . GLU B 1 88 ? 16.656 -10.852 -10.836 1 83.75 88 GLU B O 1
ATOM 3159 N N . VAL B 1 89 ? 17.953 -10.172 -12.273 1 82.44 89 VAL B N 1
ATOM 3160 C CA . VAL B 1 89 ? 19.141 -9.945 -11.469 1 82.44 89 VAL B CA 1
ATOM 3161 C C . VAL B 1 89 ? 19.484 -11.211 -10.688 1 82.44 89 VAL B C 1
ATOM 3163 O O . VAL B 1 89 ? 19.391 -11.234 -9.453 1 82.44 89 VAL B O 1
ATOM 3166 N N . PRO B 1 90 ? 19.953 -12.211 -11.398 1 76.81 90 PRO B N 1
ATOM 3167 C CA . PRO B 1 90 ? 20.219 -13.492 -10.75 1 76.81 90 PRO B CA 1
ATOM 3168 C C . PRO B 1 90 ? 21.453 -13.445 -9.836 1 76.81 90 PRO B C 1
ATOM 3170 O O . PRO B 1 90 ? 22.281 -12.547 -9.969 1 76.81 90 PRO B O 1
ATOM 3173 N N . VAL B 1 91 ? 21.359 -14.305 -8.805 1 72 91 VAL B N 1
ATOM 3174 C CA . VAL B 1 91 ? 22.547 -14.539 -7.996 1 72 91 VAL B CA 1
ATOM 3175 C C . VAL B 1 91 ? 23.297 -15.773 -8.516 1 72 91 VAL B C 1
ATOM 3177 O O . VAL B 1 91 ? 22.672 -16.797 -8.8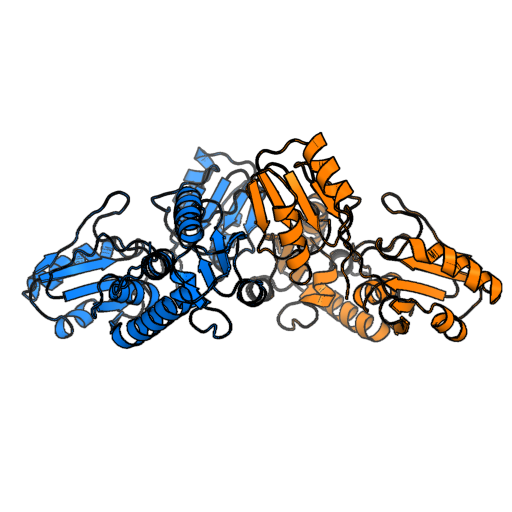28 1 72 91 VAL B O 1
ATOM 3180 N N . GLU B 1 92 ? 24.5 -15.594 -8.781 1 72.62 92 GLU B N 1
ATOM 3181 C CA . GLU B 1 92 ? 25.281 -16.734 -9.25 1 72.62 92 GLU B CA 1
ATOM 3182 C C . GLU B 1 92 ? 25.594 -17.703 -8.102 1 72.62 92 GLU B C 1
ATOM 3184 O O . GLU B 1 92 ? 26.25 -17.312 -7.133 1 72.62 92 GLU B O 1
ATOM 3189 N N . VAL B 1 93 ? 24.984 -18.859 -8.117 1 75.94 93 VAL B N 1
ATOM 3190 C CA . VAL B 1 93 ? 25.281 -19.859 -7.102 1 75.94 93 VAL B CA 1
ATOM 3191 C C . VAL B 1 93 ? 25.594 -21.203 -7.777 1 75.94 93 VAL B C 1
ATOM 3193 O O . VAL B 1 93 ? 25.172 -21.438 -8.914 1 75.94 93 VAL B O 1
ATOM 3196 N N . GLU B 1 94 ? 26.469 -21.938 -7.145 1 83.06 94 GLU B N 1
ATOM 3197 C CA . GLU B 1 94 ? 26.688 -23.297 -7.602 1 83.06 94 GLU B CA 1
ATOM 3198 C C . GLU B 1 94 ? 25.562 -24.219 -7.172 1 83.06 94 GLU B C 1
ATOM 3200 O O . GLU B 1 94 ? 25.25 -24.328 -5.98 1 83.06 94 GLU B O 1
ATOM 3205 N N . THR B 1 95 ? 24.859 -24.844 -8.125 1 87.5 95 THR B N 1
ATOM 3206 C CA . THR B 1 95 ? 23.719 -25.703 -7.859 1 87.5 95 THR B CA 1
ATOM 3207 C C . THR B 1 95 ? 24.109 -27.172 -8.016 1 87.5 95 THR B C 1
ATOM 3209 O O . THR B 1 95 ? 24.656 -27.562 -9.047 1 87.5 95 THR B O 1
ATOM 3212 N N . ASP B 1 96 ? 23.906 -27.906 -6.969 1 92.5 96 ASP B N 1
ATOM 3213 C CA . ASP B 1 96 ? 24.125 -29.359 -7.023 1 92.5 96 ASP B CA 1
ATOM 3214 C C . ASP B 1 96 ? 22.812 -30.094 -7.25 1 92.5 96 ASP B C 1
ATOM 3216 O O . ASP B 1 96 ? 22.078 -30.375 -6.301 1 92.5 96 ASP B O 1
ATOM 3220 N N . VAL B 1 97 ? 22.672 -30.609 -8.461 1 93.31 97 VAL B N 1
ATOM 3221 C CA . VAL B 1 97 ? 21.406 -31.25 -8.82 1 93.31 97 VAL B CA 1
ATOM 3222 C C . VAL B 1 97 ? 21.422 -32.719 -8.391 1 93.31 97 VAL B C 1
ATOM 3224 O O . VAL B 1 97 ? 20.375 -33.375 -8.391 1 93.31 97 VAL B O 1
ATOM 3227 N N . GLU B 1 98 ? 22.516 -33.25 -7.922 1 94 98 GLU B N 1
ATOM 3228 C CA . GLU B 1 98 ? 22.656 -34.656 -7.57 1 94 98 GLU B CA 1
ATOM 3229 C C . GLU B 1 98 ? 21.812 -35 -6.34 1 94 98 GLU B C 1
ATOM 3231 O O . GLU B 1 98 ? 21.422 -36.156 -6.152 1 94 98 GLU B O 1
ATOM 3236 N N . VAL B 1 99 ? 21.516 -34.031 -5.645 1 95 99 VAL B N 1
ATOM 3237 C CA . VAL B 1 99 ? 20.812 -34.219 -4.379 1 95 99 VAL B CA 1
ATOM 3238 C C . VAL B 1 99 ? 19.406 -34.719 -4.645 1 95 99 VAL B C 1
ATOM 3240 O O . VAL B 1 99 ? 18.75 -35.281 -3.752 1 95 99 VAL B O 1
ATOM 3243 N N . VAL B 1 100 ? 18.953 -34.594 -5.895 1 95.69 100 VAL B N 1
ATOM 3244 C CA . VAL B 1 100 ? 17.578 -34.969 -6.234 1 95.69 100 VAL B CA 1
ATOM 3245 C C . VAL B 1 100 ? 17.5 -36.469 -6.488 1 95.69 100 VAL B C 1
ATOM 3247 O O . VAL B 1 100 ? 16.438 -37.062 -6.355 1 95.69 100 VAL B O 1
ATOM 3250 N N . LYS B 1 101 ? 18.516 -37.062 -6.836 1 94.62 101 LYS B N 1
ATOM 3251 C CA . LYS B 1 101 ? 18.578 -38.438 -7.387 1 94.62 101 LYS B CA 1
ATOM 3252 C C . LYS B 1 101 ? 17.922 -39.438 -6.449 1 94.62 101 LYS B C 1
ATOM 3254 O O . LYS B 1 101 ? 16.984 -40.156 -6.844 1 94.62 101 LYS B O 1
ATOM 3259 N N . ASP B 1 102 ? 18.281 -39.406 -5.223 1 94 102 ASP B N 1
ATOM 3260 C CA . ASP B 1 102 ? 17.859 -40.469 -4.301 1 94 102 ASP B CA 1
ATOM 3261 C C . ASP B 1 102 ? 16.516 -40.125 -3.656 1 94 102 ASP B C 1
ATOM 3263 O O . ASP B 1 102 ? 16 -40.906 -2.846 1 94 102 ASP B O 1
ATOM 3267 N N . LYS B 1 103 ? 15.93 -39.062 -4.055 1 96.44 103 LYS B N 1
ATOM 3268 C CA . LYS B 1 103 ? 14.703 -38.625 -3.406 1 96.44 103 LYS B CA 1
ATOM 3269 C C . LYS B 1 103 ? 13.5 -38.812 -4.324 1 96.44 103 LYS B C 1
ATOM 3271 O O . LYS B 1 103 ? 12.352 -38.688 -3.885 1 96.44 103 LYS B O 1
ATOM 3276 N N . LEU B 1 104 ? 13.75 -39.125 -5.547 1 96.62 104 LEU B N 1
ATOM 3277 C CA . LEU B 1 104 ? 12.688 -39.25 -6.535 1 96.62 104 LEU B CA 1
ATOM 3278 C C . LEU B 1 104 ? 12.016 -40.625 -6.414 1 96.62 104 LEU B C 1
ATOM 3280 O O . LEU B 1 104 ? 12.672 -41.625 -6.062 1 96.62 104 LEU B O 1
ATOM 3284 N N . LYS B 1 105 ? 10.75 -40.562 -6.672 1 93 105 LYS B N 1
ATOM 3285 C CA . LYS B 1 105 ? 9.945 -41.781 -6.664 1 93 105 LYS B CA 1
ATOM 3286 C C . LYS B 1 105 ? 9.383 -42.094 -8.055 1 93 105 LYS B C 1
ATOM 3288 O O . LYS B 1 105 ? 8.844 -41.188 -8.719 1 93 105 LYS B O 1
ATOM 3293 N N . GLY B 1 106 ? 9.461 -43.344 -8.43 1 90.69 106 GLY B N 1
ATOM 3294 C CA . GLY B 1 106 ? 8.883 -43.75 -9.703 1 90.69 106 GLY B CA 1
ATOM 3295 C C . GLY B 1 106 ? 9.711 -43.344 -10.898 1 90.69 106 GLY B C 1
ATOM 3296 O O . GLY B 1 106 ? 10.719 -42.656 -10.75 1 90.69 106 GLY B O 1
ATOM 3297 N N . LYS B 1 107 ? 9.281 -43.75 -12.078 1 96.44 107 LYS B N 1
ATOM 3298 C CA . LYS B 1 107 ? 10.07 -43.594 -13.289 1 96.44 107 LYS B CA 1
ATOM 3299 C C . LYS B 1 107 ? 9.703 -42.281 -14.008 1 96.44 107 LYS B C 1
ATOM 3301 O O . LYS B 1 107 ? 10.578 -41.531 -14.445 1 96.44 107 LYS B O 1
ATOM 3306 N N . ARG B 1 108 ? 8.391 -41.969 -14.219 1 98.31 108 ARG B N 1
ATOM 3307 C CA . ARG B 1 108 ? 7.918 -40.812 -14.93 1 98.31 108 ARG B CA 1
ATOM 3308 C C . ARG B 1 108 ? 7.836 -39.594 -13.992 1 98.31 108 ARG B C 1
ATOM 3310 O O . ARG B 1 108 ? 6.957 -39.531 -13.133 1 98.31 108 ARG B O 1
ATOM 3317 N N . VAL B 1 109 ? 8.75 -38.656 -14.18 1 98.38 109 VAL B N 1
ATOM 3318 C CA . VAL B 1 109 ? 8.844 -37.5 -13.289 1 98.38 109 VAL B CA 1
ATOM 3319 C C . VAL B 1 109 ? 8.523 -36.219 -14.062 1 98.38 109 VAL B C 1
ATOM 3321 O O . VAL B 1 109 ? 9.195 -35.875 -15.039 1 98.38 109 VAL B O 1
ATOM 3324 N N . VAL B 1 110 ? 7.5 -35.5 -13.617 1 98.75 110 VAL B N 1
ATOM 3325 C CA . VAL B 1 110 ? 7.164 -34.219 -14.234 1 98.75 110 VAL B CA 1
ATOM 3326 C C . VAL B 1 110 ? 7.977 -33.094 -13.586 1 98.75 110 VAL B C 1
ATOM 3328 O O . VAL B 1 110 ? 8.047 -33 -12.359 1 98.75 110 VAL B O 1
ATOM 3331 N N . LEU B 1 111 ? 8.578 -32.281 -14.414 1 98.62 111 LEU B N 1
ATOM 3332 C CA . LEU B 1 111 ? 9.406 -31.203 -13.93 1 98.62 111 LEU B CA 1
ATOM 3333 C C . LEU B 1 111 ? 8.695 -29.859 -14.094 1 98.62 111 LEU B C 1
ATOM 3335 O O . LEU B 1 111 ? 8.039 -29.625 -15.109 1 98.62 111 LEU B O 1
ATOM 3339 N N . GLY B 1 112 ? 8.742 -29.062 -13.078 1 98.12 112 GLY B N 1
ATOM 3340 C CA . GLY B 1 112 ? 8.305 -27.672 -13.094 1 98.12 112 GLY B CA 1
ATOM 3341 C C . GLY B 1 112 ? 9.32 -26.719 -12.484 1 98.12 112 GLY B C 1
ATOM 3342 O O . GLY B 1 112 ? 10.023 -27.078 -11.539 1 98.12 112 GLY B O 1
ATOM 3343 N N . ALA B 1 113 ? 9.367 -25.5 -13.016 1 96.5 113 ALA B N 1
ATOM 3344 C CA . ALA B 1 113 ? 10.305 -24.516 -12.492 1 96.5 113 ALA B CA 1
ATOM 3345 C C . ALA B 1 113 ? 9.758 -23.109 -12.617 1 96.5 113 ALA B C 1
ATOM 3347 O O . ALA B 1 113 ? 8.93 -22.828 -13.492 1 96.5 113 ALA B O 1
ATOM 3348 N N . VAL B 1 114 ? 10.188 -22.25 -11.68 1 91.88 114 VAL B N 1
ATOM 3349 C CA . VAL B 1 114 ? 9.922 -20.828 -11.867 1 91.88 114 VAL B CA 1
ATOM 3350 C C . VAL B 1 114 ? 10.797 -20.281 -13 1 91.88 114 VAL B C 1
ATOM 3352 O O . VAL B 1 114 ? 11.797 -20.906 -13.367 1 91.88 114 VAL B O 1
ATOM 3355 N N . VAL B 1 115 ? 10.438 -19.219 -13.516 1 86.75 115 VAL B N 1
ATOM 3356 C CA . VAL B 1 115 ? 11.039 -18.672 -14.734 1 86.75 115 VAL B CA 1
ATOM 3357 C C . VAL B 1 115 ? 12.539 -18.5 -14.531 1 86.75 115 VAL B C 1
ATOM 3359 O O . VAL B 1 115 ? 13.32 -18.656 -15.477 1 86.75 115 VAL B O 1
ATOM 3362 N N . GLN B 1 116 ? 12.953 -18.156 -13.344 1 83.38 116 GLN B N 1
ATOM 3363 C CA . GLN B 1 116 ? 14.352 -17.891 -13.039 1 83.38 116 GLN B CA 1
ATOM 3364 C C . GLN B 1 116 ? 15.195 -19.156 -13.188 1 83.38 116 GLN B C 1
ATOM 3366 O O . GLN B 1 116 ? 16.406 -19.062 -13.43 1 83.38 116 GLN B O 1
ATOM 3371 N N . HIS B 1 117 ? 14.516 -20.297 -13.133 1 89.69 117 HIS B N 1
ATOM 3372 C CA . HIS B 1 117 ? 15.281 -21.547 -13.078 1 89.69 117 HIS B CA 1
ATOM 3373 C C . HIS B 1 117 ? 14.891 -22.469 -14.219 1 89.69 117 HIS B C 1
ATOM 3375 O O . HIS B 1 117 ? 15.203 -23.672 -14.18 1 89.69 117 HIS B O 1
ATOM 3381 N N . LEU B 1 118 ? 14.281 -21.953 -15.211 1 90.06 118 LEU B N 1
ATOM 3382 C CA . LEU B 1 118 ? 13.844 -22.766 -16.328 1 90.06 118 LEU B CA 1
ATOM 3383 C C . LEU B 1 118 ? 15.039 -23.375 -17.062 1 90.06 118 LEU B C 1
ATOM 3385 O O . LEU B 1 118 ? 14.969 -24.5 -17.547 1 90.06 118 LEU B O 1
ATOM 3389 N N . ASN B 1 119 ? 16.094 -22.656 -17.062 1 87.06 119 ASN B N 1
ATOM 3390 C CA . ASN B 1 119 ? 17.281 -23.109 -17.781 1 87.06 119 ASN B CA 1
ATOM 3391 C C . ASN B 1 119 ? 17.875 -24.359 -17.125 1 87.06 119 ASN B C 1
ATOM 3393 O O . ASN B 1 119 ? 18.625 -25.094 -17.766 1 87.06 119 ASN B O 1
ATOM 3397 N N . LEU B 1 120 ? 17.594 -24.562 -15.922 1 91.56 120 LEU B N 1
ATOM 3398 C CA . LEU B 1 120 ? 18.125 -25.703 -15.188 1 91.56 120 LEU B CA 1
ATOM 3399 C C . LEU B 1 120 ? 17.422 -26.984 -15.594 1 91.56 120 LEU B C 1
ATOM 3401 O O . LEU B 1 120 ? 17.891 -28.078 -15.305 1 91.56 120 LEU B O 1
ATOM 3405 N N . LEU B 1 121 ? 16.25 -26.828 -16.188 1 94.81 121 LEU B N 1
ATOM 3406 C CA . LEU B 1 121 ? 15.422 -28 -16.469 1 94.81 121 LEU B CA 1
ATOM 3407 C C . LEU B 1 121 ? 16.094 -28.906 -17.5 1 94.81 121 LEU B C 1
ATOM 3409 O O . LEU B 1 121 ? 16 -30.125 -17.406 1 94.81 121 LEU B O 1
ATOM 3413 N N . ASP B 1 122 ? 16.828 -28.281 -18.422 1 93.44 122 ASP B N 1
ATOM 3414 C CA . ASP B 1 122 ? 17.5 -29.078 -19.438 1 93.44 122 ASP B CA 1
ATOM 3415 C C . ASP B 1 122 ? 18.578 -29.969 -18.812 1 93.44 122 ASP B C 1
ATOM 3417 O O . ASP B 1 122 ? 18.672 -31.156 -19.109 1 93.44 122 ASP B O 1
ATOM 3421 N N . GLU B 1 123 ? 19.312 -29.344 -18.016 1 93.25 123 GLU B N 1
ATOM 3422 C CA . GLU B 1 123 ? 20.328 -30.109 -17.297 1 93.25 123 GLU B CA 1
ATOM 3423 C C . GLU B 1 123 ? 19.703 -31.219 -16.453 1 93.25 123 GLU B C 1
ATOM 3425 O O . GLU B 1 123 ? 20.203 -32.344 -16.422 1 93.25 123 GLU B O 1
ATOM 3430 N N . LEU B 1 124 ? 18.688 -30.922 -15.805 1 96.38 124 LEU B N 1
ATOM 3431 C CA . LEU B 1 124 ? 17.984 -31.875 -14.953 1 96.38 124 LEU B CA 1
ATOM 3432 C C . LEU B 1 124 ? 17.438 -33.031 -15.766 1 96.38 124 LEU B C 1
ATOM 3434 O O . LEU B 1 124 ? 17.531 -34.188 -15.352 1 96.38 124 LEU B O 1
ATOM 3438 N N . LYS B 1 125 ? 16.875 -32.719 -16.906 1 97.38 125 LYS B N 1
ATOM 3439 C CA . LYS B 1 125 ? 16.359 -33.781 -17.797 1 97.38 125 LYS B CA 1
ATOM 3440 C C . LYS B 1 125 ? 17.453 -34.75 -18.172 1 97.38 125 LYS B C 1
ATOM 3442 O O . LYS B 1 125 ? 17.25 -35.969 -18.109 1 97.38 125 LYS B O 1
ATOM 3447 N N . GLU B 1 126 ? 18.562 -34.188 -18.531 1 97.12 126 GLU B N 1
ATOM 3448 C CA . GLU B 1 126 ? 19.688 -35.031 -18.938 1 97.12 126 GLU B CA 1
ATOM 3449 C C . GLU B 1 126 ? 20.156 -35.906 -17.781 1 97.12 126 GLU B C 1
ATOM 3451 O O . GLU B 1 126 ? 20.359 -37.125 -17.953 1 97.12 126 GLU B O 1
ATOM 3456 N N . ARG B 1 127 ? 20.312 -35.344 -16.672 1 96.81 127 ARG B N 1
ATOM 3457 C CA . ARG B 1 127 ? 20.781 -36.094 -15.5 1 96.81 127 ARG B CA 1
ATOM 3458 C C . ARG B 1 127 ? 19.781 -37.156 -15.094 1 96.81 127 ARG B C 1
ATOM 3460 O O . ARG B 1 127 ? 20.172 -38.281 -14.773 1 96.81 127 ARG B O 1
ATOM 3467 N N . LEU B 1 128 ? 18.562 -36.844 -15.07 1 97.56 128 LEU B N 1
ATOM 3468 C CA . LEU B 1 128 ? 17.516 -37.781 -14.664 1 97.56 128 LEU B CA 1
ATOM 3469 C C . LEU B 1 128 ? 17.453 -38.969 -15.617 1 97.56 128 LEU B C 1
ATOM 3471 O O . LEU B 1 128 ? 17.312 -40.125 -15.18 1 97.56 128 LEU B O 1
ATOM 3475 N N . ARG B 1 129 ? 17.562 -38.688 -16.906 1 97.69 129 ARG B N 1
ATOM 3476 C CA . ARG B 1 129 ? 17.609 -39.781 -17.875 1 97.69 129 ARG B CA 1
ATOM 3477 C C . ARG B 1 129 ? 18.781 -40.719 -17.609 1 97.69 129 ARG B C 1
ATOM 3479 O O . ARG B 1 129 ? 18.641 -41.938 -17.656 1 97.69 129 ARG B O 1
ATOM 3486 N N . GLY B 1 130 ? 19.875 -40.094 -17.281 1 97.19 130 GLY B N 1
ATOM 3487 C CA . GLY B 1 130 ? 21.047 -40.875 -16.938 1 97.19 130 GLY B CA 1
ATOM 3488 C C . GLY B 1 130 ? 20.859 -41.75 -15.711 1 97.19 130 GLY B C 1
ATOM 3489 O O . GLY B 1 130 ? 21.469 -42.812 -15.594 1 97.19 130 GLY B O 1
ATOM 3490 N N . TRP B 1 131 ? 20.031 -41.312 -14.805 1 96.81 131 TRP B N 1
ATOM 3491 C CA . TRP B 1 131 ? 19.781 -42.031 -13.562 1 96.81 131 TRP B CA 1
ATOM 3492 C C . TRP B 1 131 ? 18.672 -43.062 -13.75 1 96.81 131 TRP B C 1
ATOM 3494 O O . TRP B 1 131 ? 18.297 -43.75 -12.805 1 96.81 131 TRP B O 1
ATOM 3504 N N . GLY B 1 132 ? 18.094 -43.125 -14.969 1 96.38 132 GLY B N 1
ATOM 3505 C CA . GLY B 1 132 ? 17.094 -44.125 -15.258 1 96.38 132 GLY B CA 1
ATOM 3506 C C . GLY B 1 132 ? 15.68 -43.625 -15.125 1 96.38 132 GLY B C 1
ATOM 3507 O O . GLY B 1 132 ? 14.727 -44.406 -15.156 1 96.38 132 GLY B O 1
ATOM 3508 N N . PHE B 1 133 ? 15.492 -42.344 -14.961 1 97.94 133 PHE B N 1
ATOM 3509 C CA . PHE B 1 133 ? 14.164 -41.75 -14.883 1 97.94 133 PHE B CA 1
ATOM 3510 C C . PHE B 1 133 ? 13.703 -41.25 -16.25 1 97.94 133 PHE B C 1
ATOM 3512 O O . PHE B 1 133 ? 14.484 -41.25 -17.203 1 97.94 133 PHE B O 1
ATOM 3519 N N . GLU B 1 134 ? 12.453 -41 -16.375 1 98.25 134 GLU B N 1
ATOM 3520 C CA . GLU B 1 134 ? 11.844 -40.375 -17.562 1 98.25 134 GLU B CA 1
ATOM 3521 C C . GLU B 1 134 ? 11.289 -39 -17.219 1 98.25 134 GLU B C 1
ATOM 3523 O O . GLU B 1 134 ? 10.125 -38.844 -16.859 1 98.25 134 GLU B O 1
ATOM 3528 N N . PRO B 1 135 ? 12.109 -37.969 -17.359 1 98.31 135 PRO B N 1
ATOM 3529 C CA . PRO B 1 135 ? 11.648 -36.594 -17.062 1 98.31 135 PRO B CA 1
ATOM 3530 C C . PRO B 1 135 ? 10.695 -36.062 -18.125 1 98.31 135 PRO B C 1
ATOM 3532 O O . PRO B 1 135 ? 10.922 -36.281 -19.328 1 98.31 135 PRO B O 1
ATOM 3535 N N . LEU B 1 136 ? 9.648 -35.438 -17.703 1 98.38 136 LEU B N 1
ATOM 3536 C CA . LEU B 1 136 ? 8.648 -34.844 -18.594 1 98.38 136 LEU B CA 1
ATOM 3537 C C . LEU B 1 136 ? 8.422 -33.375 -18.25 1 98.38 136 LEU B C 1
ATOM 3539 O O . LEU B 1 136 ? 8.445 -33 -17.078 1 98.38 136 LEU B O 1
ATOM 3543 N N . THR B 1 137 ? 8.25 -32.562 -19.234 1 98.31 137 THR B N 1
ATOM 3544 C CA . THR B 1 137 ? 7.801 -31.188 -19.125 1 98.31 137 THR B CA 1
ATOM 3545 C C . THR B 1 137 ? 6.645 -30.906 -20.078 1 98.31 137 THR B C 1
ATOM 3547 O O . THR B 1 137 ? 6.551 -31.531 -21.141 1 98.31 137 THR B O 1
ATOM 3550 N N . PHE B 1 138 ? 5.816 -30.062 -19.641 1 98.06 138 PHE B N 1
ATOM 3551 C CA . PHE B 1 138 ? 4.648 -29.734 -20.438 1 98.06 138 PHE B CA 1
ATOM 3552 C C . PHE B 1 138 ? 4.547 -28.219 -20.656 1 98.06 138 PHE B C 1
ATOM 3554 O O . PHE B 1 138 ? 5.289 -27.453 -20.047 1 98.06 138 PHE B O 1
ATOM 3561 N N . THR B 1 139 ? 3.74 -27.844 -21.641 1 95.75 139 THR B N 1
ATOM 3562 C CA . THR B 1 139 ? 3.494 -26.438 -21.922 1 95.75 139 THR B CA 1
ATOM 3563 C C . THR B 1 139 ? 1.996 -26.156 -21.984 1 95.75 139 THR B C 1
ATOM 3565 O O . THR B 1 139 ? 1.205 -27.031 -22.328 1 95.75 139 THR B O 1
ATOM 3568 N N . SER B 1 140 ? 1.668 -25.016 -21.484 1 93.88 140 SER B N 1
ATOM 3569 C CA . SER B 1 140 ? 0.305 -24.5 -21.547 1 93.88 140 SER B CA 1
ATOM 3570 C C . SER B 1 140 ? 0.281 -23.078 -22.078 1 93.88 140 SER B C 1
ATOM 3572 O O . SER B 1 140 ? 1.316 -22.406 -22.125 1 93.88 140 SER B O 1
ATOM 3574 N N . LYS B 1 141 ? -0.856 -22.719 -22.547 1 92 141 LYS B N 1
ATOM 3575 C CA . LYS B 1 141 ? -1.002 -21.375 -23.078 1 92 141 LYS B CA 1
ATOM 3576 C C . LYS B 1 141 ? -0.497 -20.312 -22.094 1 92 141 LYS B C 1
ATOM 3578 O O . LYS B 1 141 ? -0.913 -20.297 -20.938 1 92 141 LYS B O 1
ATOM 3583 N N . GLY B 1 142 ? 0.475 -19.547 -22.578 1 90.06 142 GLY B N 1
ATOM 3584 C CA . GLY B 1 142 ? 0.958 -18.438 -21.781 1 90.06 142 GLY B CA 1
ATOM 3585 C C . GLY B 1 142 ? 2.17 -18.797 -20.938 1 90.06 142 GLY B C 1
ATOM 3586 O O . GLY B 1 142 ? 2.834 -17.906 -20.391 1 90.06 142 GLY B O 1
ATOM 3587 N N . LEU B 1 143 ? 2.432 -20.062 -20.906 1 93.31 143 LEU B N 1
ATOM 3588 C CA . LEU B 1 143 ? 3.559 -20.516 -20.094 1 93.31 143 LEU B CA 1
ATOM 3589 C C . LEU B 1 143 ? 4.629 -21.172 -20.953 1 93.31 143 LEU B C 1
ATOM 3591 O O . LEU B 1 143 ? 4.312 -21.859 -21.922 1 93.31 143 LEU B O 1
ATOM 3595 N N . LYS B 1 144 ? 5.785 -20.922 -20.516 1 93.12 144 LYS B N 1
ATOM 3596 C CA . LYS B 1 144 ? 6.887 -21.656 -21.141 1 93.12 144 LYS B CA 1
ATOM 3597 C C . LYS B 1 144 ? 6.883 -23.109 -20.688 1 93.12 144 LYS B C 1
ATOM 3599 O O . LYS B 1 144 ? 6.23 -23.469 -19.703 1 93.12 144 LYS B O 1
ATOM 3604 N N . GLU B 1 145 ? 7.617 -23.812 -21.469 1 96.38 145 GLU B N 1
ATOM 3605 C CA . GLU B 1 145 ? 7.699 -25.234 -21.125 1 96.38 145 GLU B CA 1
ATOM 3606 C C . GLU B 1 145 ? 8.242 -25.422 -19.719 1 96.38 145 GLU B C 1
ATOM 3608 O O . GLU B 1 145 ? 9.305 -24.891 -19.375 1 96.38 145 GLU B O 1
ATOM 3613 N N . GLY B 1 146 ? 7.527 -26.125 -18.938 1 97.44 146 GLY B N 1
ATOM 3614 C CA . GLY B 1 146 ? 7.949 -26.453 -17.594 1 97.44 146 GLY B CA 1
ATOM 3615 C C . GLY B 1 146 ? 7.727 -25.328 -16.594 1 97.44 146 GLY B C 1
ATOM 3616 O O . GLY B 1 146 ? 7.953 -25.484 -15.398 1 97.44 146 GLY B O 1
ATOM 3617 N N . GLN B 1 147 ? 7.188 -24.25 -17.031 1 95.56 147 GLN B N 1
ATOM 3618 C CA . GLN B 1 147 ? 7.066 -23.078 -16.188 1 95.56 147 GLN B CA 1
ATOM 3619 C C . GLN B 1 147 ? 5.898 -23.219 -15.211 1 95.56 147 GLN B C 1
ATOM 3621 O O . GLN B 1 147 ? 4.82 -23.672 -15.594 1 95.56 147 GLN B O 1
ATOM 3626 N N . VAL B 1 148 ? 6.199 -22.875 -13.953 1 95 148 VAL B N 1
ATOM 3627 C CA . VAL B 1 148 ? 5.125 -22.766 -12.969 1 95 148 VAL B CA 1
ATOM 3628 C C . VAL B 1 148 ? 5.133 -21.375 -12.352 1 95 148 VAL B C 1
ATOM 3630 O O . VAL B 1 148 ? 6.172 -20.703 -12.305 1 95 148 VAL B O 1
ATOM 3633 N N . LEU B 1 149 ? 3.988 -20.906 -12.008 1 91.38 149 LEU B N 1
ATOM 3634 C CA . LEU B 1 149 ? 3.797 -19.672 -11.258 1 91.38 149 LEU B CA 1
ATOM 3635 C C . LEU B 1 149 ? 3.084 -19.953 -9.938 1 91.38 149 LEU B C 1
ATOM 3637 O O . LEU B 1 149 ? 2.52 -21.031 -9.742 1 91.38 149 LEU B O 1
ATOM 3641 N N . GLY B 1 150 ? 3.186 -18.984 -9.07 1 88.88 150 GLY B N 1
ATOM 3642 C CA . GLY B 1 150 ? 2.436 -19.125 -7.828 1 88.88 150 GLY B CA 1
ATOM 3643 C C . GLY B 1 150 ? 0.937 -19.219 -8.047 1 88.88 150 GLY B C 1
ATOM 3644 O O . GLY B 1 150 ? 0.215 -19.75 -7.195 1 88.88 150 GLY B O 1
ATOM 3645 N N . CYS B 1 151 ? 0.53 -18.828 -9.234 1 90.75 151 CYS B N 1
ATOM 3646 C CA . CYS B 1 151 ? -0.906 -18.766 -9.484 1 90.75 151 CYS B CA 1
ATOM 3647 C C . CYS B 1 151 ? -1.283 -19.672 -10.656 1 90.75 151 CYS B C 1
ATOM 3649 O O . CYS B 1 151 ? -2.443 -19.703 -11.07 1 90.75 151 CYS B O 1
ATOM 3651 N N . ASP B 1 152 ? -0.351 -20.422 -11.211 1 92.12 152 ASP B N 1
ATOM 3652 C CA . ASP B 1 152 ? -0.632 -21.219 -12.398 1 92.12 152 ASP B CA 1
ATOM 3653 C C . ASP B 1 152 ? 0.256 -22.469 -12.438 1 92.12 152 ASP B C 1
ATOM 3655 O O . ASP B 1 152 ? 1.467 -22.359 -12.641 1 92.12 152 ASP B O 1
ATOM 3659 N N . TYR B 1 153 ? -0.358 -23.594 -12.281 1 94.69 153 TYR B N 1
ATOM 3660 C CA . TYR B 1 153 ? 0.367 -24.844 -12.203 1 94.69 153 TYR B CA 1
ATOM 3661 C C . TYR B 1 153 ? -0.065 -25.797 -13.32 1 94.69 153 TYR B C 1
ATOM 3663 O O . TYR B 1 153 ? 0.189 -27 -13.258 1 94.69 153 TYR B O 1
ATOM 3671 N N . ARG B 1 154 ? -0.677 -25.344 -14.438 1 94.81 154 ARG B N 1
ATOM 3672 C CA . ARG B 1 154 ? -1.326 -26.156 -15.469 1 94.81 154 ARG B CA 1
ATOM 3673 C C . ARG B 1 154 ? -0.313 -27.031 -16.203 1 94.81 154 ARG B C 1
ATOM 3675 O O . ARG B 1 154 ? -0.677 -28.047 -16.781 1 94.81 154 ARG B O 1
ATOM 3682 N N . ASN B 1 155 ? 0.967 -26.578 -16.094 1 97.62 155 ASN B N 1
ATOM 3683 C CA . ASN B 1 155 ? 2.004 -27.375 -16.734 1 97.62 155 ASN B CA 1
ATOM 3684 C C . ASN B 1 155 ? 2.279 -28.656 -15.953 1 97.62 155 ASN B C 1
ATOM 3686 O O . ASN B 1 155 ? 2.959 -29.562 -16.453 1 97.62 155 ASN B O 1
ATOM 3690 N N . LEU B 1 156 ? 1.823 -28.781 -14.773 1 97.88 156 LEU B N 1
ATOM 3691 C CA . LEU B 1 156 ? 1.979 -30 -13.984 1 97.88 156 LEU B CA 1
ATOM 3692 C C . LEU B 1 156 ? 0.811 -30.953 -14.211 1 97.88 156 LEU B C 1
ATOM 3694 O O . LEU B 1 156 ? -0.081 -31.062 -13.367 1 97.88 156 LEU B O 1
ATOM 3698 N N . ARG B 1 157 ? 0.935 -31.656 -15.266 1 97.25 157 ARG B N 1
ATOM 3699 C CA . ARG B 1 157 ? -0.124 -32.594 -15.617 1 97.25 157 ARG B CA 1
ATOM 3700 C C . ARG B 1 157 ? -0.196 -33.75 -14.609 1 97.25 157 ARG B C 1
ATOM 3702 O O . ARG B 1 157 ? 0.833 -34.188 -14.117 1 97.25 157 ARG B O 1
ATOM 3709 N N . ARG B 1 158 ? -1.401 -34.188 -14.391 1 96 158 ARG B N 1
ATOM 3710 C CA . ARG B 1 158 ? -1.621 -35.281 -13.414 1 96 158 ARG B CA 1
ATOM 3711 C C . ARG B 1 158 ? -1.37 -36.625 -14.031 1 96 158 ARG B C 1
ATOM 3713 O O . ARG B 1 158 ? -1.375 -36.781 -15.258 1 96 158 ARG B O 1
ATOM 3720 N N . GLY B 1 159 ? -1.121 -37.594 -13.164 1 95.75 159 GLY B N 1
ATOM 3721 C CA . GLY B 1 159 ? -1.084 -38.938 -13.641 1 95.75 159 GLY B CA 1
ATOM 3722 C C . GLY B 1 159 ? 0.326 -39.469 -13.82 1 95.75 159 GLY B C 1
ATOM 3723 O O . GLY B 1 159 ? 0.536 -40.469 -14.523 1 95.75 159 GLY B O 1
ATOM 3724 N N . TYR B 1 160 ? 1.241 -38.875 -13.25 1 97.94 160 TYR B N 1
ATOM 3725 C CA . TYR B 1 160 ? 2.629 -39.312 -13.352 1 97.94 160 TYR B CA 1
ATOM 3726 C C . TYR B 1 160 ? 3.162 -39.75 -11.992 1 97.94 160 TYR B C 1
ATOM 3728 O O . TYR B 1 160 ? 2.477 -39.625 -10.977 1 97.94 160 TYR B O 1
ATOM 3736 N N . ASP B 1 161 ? 4.34 -40.344 -12 1 97.88 161 ASP B N 1
ATOM 3737 C CA . ASP B 1 161 ? 4.828 -41.031 -10.812 1 97.88 161 ASP B CA 1
ATOM 3738 C C . ASP B 1 161 ? 5.32 -40.031 -9.766 1 97.88 161 ASP B C 1
ATOM 3740 O O . ASP B 1 161 ? 5.176 -40.25 -8.562 1 97.88 161 ASP B O 1
ATOM 3744 N N . ASP B 1 162 ? 5.965 -39 -10.227 1 98.44 162 ASP B N 1
ATOM 3745 C CA . ASP B 1 162 ? 6.527 -38.031 -9.297 1 98.44 162 ASP B CA 1
ATOM 3746 C C . ASP B 1 162 ? 6.605 -36.625 -9.938 1 98.44 162 ASP B C 1
ATOM 3748 O O . ASP B 1 162 ? 6.398 -36.5 -11.141 1 98.44 162 ASP B O 1
ATOM 3752 N N . TYR B 1 163 ? 6.793 -35.656 -9.078 1 98.62 163 TYR B N 1
ATOM 3753 C CA . TYR B 1 163 ? 6.879 -34.25 -9.508 1 98.62 163 TYR B CA 1
ATOM 3754 C C . TYR B 1 163 ? 8.047 -33.562 -8.836 1 98.62 163 TYR B C 1
ATOM 3756 O O . TYR B 1 163 ? 8.242 -33.656 -7.621 1 98.62 163 TYR B O 1
ATOM 3764 N N . LEU B 1 164 ? 8.828 -32.875 -9.578 1 98.5 164 LEU B N 1
ATOM 3765 C CA . LEU B 1 164 ? 9.961 -32.094 -9.086 1 98.5 164 LEU B CA 1
ATOM 3766 C C . LEU B 1 164 ? 9.789 -30.625 -9.414 1 98.5 164 LEU B C 1
ATOM 3768 O O . LEU B 1 164 ? 9.719 -30.25 -10.586 1 98.5 164 LEU B O 1
ATOM 3772 N N . ILE B 1 165 ? 9.695 -29.812 -8.391 1 98.44 165 ILE B N 1
ATOM 3773 C CA . ILE B 1 165 ? 9.523 -28.375 -8.547 1 98.44 165 ILE B CA 1
ATOM 3774 C C . ILE B 1 165 ? 10.82 -27.656 -8.195 1 98.44 165 ILE B C 1
ATOM 3776 O O . ILE B 1 165 ? 11.312 -27.766 -7.07 1 98.44 165 ILE B O 1
ATOM 3780 N N . VAL B 1 166 ? 11.297 -26.938 -9.148 1 96.81 166 VAL B N 1
ATOM 3781 C CA . VAL B 1 166 ? 12.547 -26.203 -8.977 1 96.81 166 VAL B CA 1
ATOM 3782 C C . VAL B 1 166 ? 12.25 -24.734 -8.711 1 96.81 166 VAL B C 1
ATOM 3784 O O . VAL B 1 166 ? 11.891 -23.984 -9.625 1 96.81 166 VAL B O 1
ATOM 3787 N N . ALA B 1 167 ? 12.422 -24.297 -7.531 1 94.06 167 ALA B N 1
ATOM 3788 C CA . ALA B 1 167 ? 12.148 -22.922 -7.121 1 94.06 167 ALA B CA 1
ATOM 3789 C C . ALA B 1 167 ? 12.844 -22.609 -5.805 1 94.06 167 ALA B C 1
ATOM 3791 O O . ALA B 1 167 ? 13.18 -23.5 -5.031 1 94.06 167 ALA B O 1
ATOM 3792 N N . GLY B 1 168 ? 13.086 -21.375 -5.656 1 87.81 168 GLY B N 1
ATOM 3793 C CA . GLY B 1 168 ? 13.547 -20.953 -4.344 1 87.81 168 GLY B CA 1
ATOM 3794 C C . GLY B 1 168 ? 12.461 -21 -3.285 1 87.81 168 GLY B C 1
ATOM 3795 O O . GLY B 1 168 ? 11.375 -20.453 -3.477 1 87.81 168 GLY B O 1
ATOM 3796 N N . GLY B 1 169 ? 12.75 -21.719 -2.121 1 84.94 169 GLY B N 1
ATOM 3797 C CA . GLY B 1 169 ? 11.789 -21.766 -1.033 1 84.94 169 GLY B CA 1
ATOM 3798 C C . GLY B 1 169 ? 10.703 -22.797 -1.244 1 84.94 169 GLY B C 1
ATOM 3799 O O . GLY B 1 169 ? 10.766 -23.594 -2.18 1 84.94 169 GLY B O 1
ATOM 3800 N N . ARG B 1 170 ? 9.719 -22.766 -0.427 1 89.38 170 ARG B N 1
ATOM 3801 C CA . ARG B 1 170 ? 8.695 -23.812 -0.397 1 89.38 170 ARG B CA 1
ATOM 3802 C C . ARG B 1 170 ? 7.41 -23.328 -1.059 1 89.38 170 ARG B C 1
ATOM 3804 O O . ARG B 1 170 ? 6.523 -24.125 -1.362 1 89.38 170 ARG B O 1
ATOM 3811 N N . PHE B 1 171 ? 7.324 -22.062 -1.362 1 88.19 171 PHE B N 1
ATOM 3812 C CA . PHE B 1 171 ? 6.09 -21.406 -1.768 1 88.19 171 PHE B CA 1
ATOM 3813 C C . PHE B 1 171 ? 5.512 -22.062 -3.016 1 88.19 171 PHE B C 1
ATOM 3815 O O . PHE B 1 171 ? 4.363 -22.516 -3.01 1 88.19 171 PHE B O 1
ATOM 3822 N N . HIS B 1 172 ? 6.289 -22.156 -4.035 1 92.56 172 HIS B N 1
ATOM 3823 C CA . HIS B 1 172 ? 5.816 -22.688 -5.309 1 92.56 172 HIS B CA 1
ATOM 3824 C C . HIS B 1 172 ? 5.547 -24.188 -5.227 1 92.56 172 HIS B C 1
ATOM 3826 O O . HIS B 1 172 ? 4.547 -24.672 -5.758 1 92.56 172 HIS B O 1
ATOM 3832 N N . ALA B 1 173 ? 6.391 -24.828 -4.484 1 95.44 173 ALA B N 1
ATOM 3833 C CA . ALA B 1 173 ? 6.238 -26.281 -4.367 1 95.44 173 ALA B CA 1
ATOM 3834 C C . ALA B 1 173 ? 5 -26.625 -3.555 1 95.44 173 ALA B C 1
ATOM 3836 O O . ALA B 1 173 ? 4.293 -27.594 -3.877 1 95.44 173 ALA B O 1
ATOM 3837 N N . LEU B 1 174 ? 4.742 -25.891 -2.566 1 92.94 174 LEU B N 1
ATOM 3838 C CA . LEU B 1 174 ? 3.545 -26.141 -1.772 1 92.94 174 LEU B CA 1
ATOM 3839 C C . LEU B 1 174 ? 2.287 -25.891 -2.6 1 92.94 174 LEU B C 1
ATOM 3841 O O . LEU B 1 174 ? 1.331 -26.672 -2.529 1 92.94 174 LEU B O 1
ATOM 3845 N N . GLY B 1 175 ? 2.322 -24.828 -3.316 1 92.88 175 GLY B N 1
ATOM 3846 C CA . GLY B 1 175 ? 1.213 -24.578 -4.223 1 92.88 175 GLY B CA 1
ATOM 3847 C C . GLY B 1 175 ? 0.992 -25.703 -5.215 1 92.88 175 GLY B C 1
ATOM 3848 O O . GLY B 1 175 ? -0.149 -26.078 -5.484 1 92.88 175 GLY B O 1
ATOM 3849 N N . ALA B 1 176 ? 2.078 -26.234 -5.727 1 95.94 176 ALA B N 1
ATOM 3850 C CA . ALA B 1 176 ? 2.002 -27.344 -6.66 1 95.94 176 ALA B CA 1
ATOM 3851 C C . ALA B 1 176 ? 1.401 -28.578 -5.992 1 95.94 176 ALA B C 1
ATOM 3853 O O . ALA B 1 176 ? 0.566 -29.281 -6.582 1 95.94 176 ALA B O 1
ATOM 3854 N N . ALA B 1 177 ? 1.829 -28.828 -4.77 1 95.81 177 ALA B N 1
ATOM 3855 C CA . ALA B 1 177 ? 1.312 -29.969 -4.02 1 95.81 177 ALA B CA 1
ATOM 3856 C C . ALA B 1 177 ? -0.192 -29.844 -3.799 1 95.81 177 ALA B C 1
ATOM 3858 O O . ALA B 1 177 ? -0.929 -30.828 -3.93 1 95.81 177 ALA B O 1
ATOM 3859 N N . LEU B 1 178 ? -0.609 -28.703 -3.475 1 91.94 178 LEU B N 1
ATOM 3860 C CA . LEU B 1 178 ? -2.031 -28.453 -3.266 1 91.94 178 LEU B CA 1
ATOM 3861 C C . LEU B 1 178 ? -2.807 -28.609 -4.57 1 91.94 178 LEU B C 1
ATOM 3863 O O . LEU B 1 178 ? -3.883 -29.219 -4.586 1 91.94 178 LEU B O 1
ATOM 3867 N N . TYR B 1 179 ? -2.258 -28.094 -5.594 1 92.88 179 TYR B N 1
ATOM 3868 C CA . TYR B 1 179 ? -2.869 -28.203 -6.914 1 92.88 179 TYR B CA 1
ATOM 3869 C C . TYR B 1 179 ? -3.027 -29.656 -7.332 1 92.88 179 TYR B C 1
ATOM 3871 O O . TYR B 1 179 ? -4.086 -30.062 -7.828 1 92.88 179 TYR B O 1
ATOM 3879 N N . LEU B 1 180 ? -2.002 -30.422 -7.066 1 95 180 LEU B N 1
ATOM 3880 C CA . LEU B 1 180 ? -1.961 -31.828 -7.492 1 95 180 LEU B CA 1
ATOM 3881 C C . LEU B 1 180 ? -2.625 -32.719 -6.461 1 95 180 LEU B C 1
ATOM 3883 O O . LEU B 1 180 ? -2.932 -33.875 -6.75 1 95 180 LEU B O 1
ATOM 3887 N N . LYS B 1 181 ? -2.785 -32.25 -5.289 1 92.81 181 LYS B N 1
ATOM 3888 C CA . LYS B 1 181 ? -3.312 -33 -4.164 1 92.81 181 LYS B CA 1
ATOM 3889 C C . LYS B 1 181 ? -2.447 -34.219 -3.873 1 92.81 181 LYS B C 1
ATOM 3891 O O . LYS B 1 181 ? -2.967 -35.344 -3.676 1 92.81 181 LYS B O 1
ATOM 3896 N N . ARG B 1 182 ? -1.206 -34.094 -3.926 1 95 182 ARG B N 1
ATOM 3897 C CA . ARG B 1 182 ? -0.225 -35.125 -3.611 1 95 182 ARG B CA 1
ATOM 3898 C C . ARG B 1 182 ? 1.129 -34.5 -3.271 1 95 182 ARG B C 1
ATOM 3900 O O . ARG B 1 182 ? 1.352 -33.312 -3.504 1 95 182 ARG B O 1
ATOM 3907 N N . ASP B 1 183 ? 1.98 -35.281 -2.727 1 97.19 183 ASP B N 1
ATOM 3908 C CA . ASP B 1 183 ? 3.299 -34.75 -2.373 1 97.19 183 ASP B CA 1
ATOM 3909 C C . ASP B 1 183 ? 4.125 -34.469 -3.621 1 97.19 183 ASP B C 1
ATOM 3911 O O . ASP B 1 183 ? 3.955 -35.125 -4.656 1 97.19 183 ASP B O 1
ATOM 3915 N N . VAL B 1 184 ? 4.961 -33.531 -3.523 1 98.19 184 VAL B N 1
ATOM 3916 C CA . VAL B 1 184 ? 5.898 -33.188 -4.582 1 98.19 184 VAL B CA 1
ATOM 3917 C C . VAL B 1 184 ? 7.293 -33 -3.994 1 98.19 184 VAL B C 1
ATOM 3919 O O . VAL B 1 184 ? 7.445 -32.812 -2.783 1 98.19 184 VAL B O 1
ATOM 3922 N N . LEU B 1 185 ? 8.305 -33.156 -4.832 1 98.19 185 LEU B N 1
ATOM 3923 C CA . LEU B 1 185 ? 9.672 -32.875 -4.43 1 98.19 185 LEU B CA 1
ATOM 3924 C C . LEU B 1 185 ? 10.062 -31.438 -4.77 1 98.19 185 LEU B C 1
ATOM 3926 O O . LEU B 1 185 ? 9.977 -31.016 -5.926 1 98.19 185 LEU B O 1
ATOM 3930 N N . ALA B 1 186 ? 10.43 -30.688 -3.725 1 98 186 ALA B N 1
ATOM 3931 C CA . ALA B 1 186 ? 10.898 -29.312 -3.896 1 98 186 ALA B CA 1
ATOM 3932 C C . ALA B 1 186 ? 12.422 -29.25 -3.943 1 98 186 ALA B C 1
ATOM 3934 O O . ALA B 1 186 ? 13.094 -29.797 -3.066 1 98 186 ALA B O 1
ATOM 3935 N N . PHE B 1 187 ? 12.953 -28.641 -4.969 1 97.31 187 PHE B N 1
ATOM 3936 C CA . PHE B 1 187 ? 14.391 -28.453 -5.105 1 97.31 187 PHE B CA 1
ATOM 3937 C C . PHE B 1 187 ? 14.734 -26.969 -5.152 1 97.31 187 PHE B C 1
ATOM 3939 O O . PHE B 1 187 ? 14.289 -26.25 -6.051 1 97.31 187 PHE B O 1
ATOM 3946 N N . ASP B 1 188 ? 15.5 -26.484 -4.18 1 95.06 188 ASP B N 1
ATOM 3947 C CA . ASP B 1 188 ? 15.992 -25.109 -4.137 1 95.06 188 ASP B CA 1
ATOM 3948 C C . ASP B 1 188 ? 17.406 -25.016 -4.723 1 95.06 188 ASP B C 1
ATOM 3950 O O . ASP B 1 188 ? 18.375 -25.406 -4.074 1 95.06 188 ASP B O 1
ATOM 3954 N N . PRO B 1 189 ? 17.516 -24.422 -5.867 1 91.5 189 PRO B N 1
ATOM 3955 C CA . PRO B 1 189 ? 18.812 -24.375 -6.527 1 91.5 189 PRO B CA 1
ATOM 3956 C C . PRO B 1 189 ? 19.828 -23.5 -5.785 1 91.5 189 PRO B C 1
ATOM 3958 O O . PRO B 1 189 ? 21.031 -23.656 -5.969 1 91.5 189 PRO B O 1
ATOM 3961 N N . TYR B 1 190 ? 19.391 -22.562 -5.004 1 87.38 190 TYR B N 1
ATOM 3962 C CA . TYR B 1 190 ? 20.297 -21.656 -4.297 1 87.38 190 TYR B CA 1
ATOM 3963 C C . TYR B 1 190 ? 21 -22.391 -3.152 1 87.38 190 TYR B C 1
ATOM 3965 O O . TYR B 1 190 ? 22.188 -22.172 -2.912 1 87.38 190 TYR B O 1
ATOM 3973 N N . SER B 1 191 ? 20.297 -23.203 -2.471 1 89.88 191 SER B N 1
ATOM 3974 C CA . SER B 1 191 ? 20.859 -23.922 -1.334 1 89.88 191 SER B CA 1
ATOM 3975 C C . SER B 1 191 ? 21.188 -25.359 -1.702 1 89.88 191 SER B C 1
ATOM 3977 O O . SER B 1 191 ? 21.844 -26.078 -0.933 1 89.88 191 SER B O 1
ATOM 3979 N N . SER B 1 192 ? 20.734 -25.797 -2.83 1 93.06 192 SER B N 1
ATOM 3980 C CA . SER B 1 192 ? 20.875 -27.172 -3.277 1 93.06 192 SER B CA 1
ATOM 3981 C C . SER B 1 192 ? 20.234 -28.141 -2.285 1 93.06 192 SER B C 1
ATOM 3983 O O . SER B 1 192 ? 20.797 -29.188 -1.985 1 93.06 192 SER B O 1
ATOM 3985 N N . ARG B 1 193 ? 19.188 -27.719 -1.753 1 94.25 193 ARG B N 1
ATOM 3986 C CA . ARG B 1 193 ? 18.438 -28.547 -0.824 1 94.25 193 ARG B CA 1
ATOM 3987 C C . ARG B 1 193 ? 17.172 -29.094 -1.473 1 94.25 193 ARG B C 1
ATOM 3989 O O . ARG B 1 193 ? 16.594 -28.453 -2.354 1 94.25 193 ARG B O 1
ATOM 3996 N N . VAL B 1 194 ? 16.797 -30.297 -1.084 1 96.31 194 VAL B N 1
ATOM 3997 C CA . VAL B 1 194 ? 15.602 -30.953 -1.595 1 96.31 194 VAL B CA 1
ATOM 3998 C C . VAL B 1 194 ? 14.703 -31.359 -0.432 1 96.31 194 VAL B C 1
ATOM 4000 O O . VAL B 1 194 ? 15.188 -31.781 0.621 1 96.31 194 VAL B O 1
ATOM 4003 N N . GLU B 1 195 ? 13.406 -31.141 -0.585 1 96.88 195 GLU B N 1
ATOM 4004 C CA . GLU B 1 195 ? 12.43 -31.484 0.444 1 96.88 195 GLU B CA 1
ATOM 4005 C C . GLU B 1 195 ? 11.133 -32 -0.176 1 96.88 195 GLU B C 1
ATOM 4007 O O . GLU B 1 195 ? 10.656 -31.453 -1.174 1 96.88 195 GLU B O 1
ATOM 4012 N N . ARG B 1 196 ? 10.68 -33.094 0.391 1 97.31 196 ARG B N 1
ATOM 4013 C CA . ARG B 1 196 ? 9.367 -33.594 -0.033 1 97.31 196 ARG B CA 1
ATOM 4014 C C . ARG B 1 196 ? 8.25 -32.875 0.718 1 97.31 196 ARG B C 1
ATOM 4016 O O . ARG B 1 196 ? 8.242 -32.844 1.951 1 97.31 196 ARG B O 1
ATOM 4023 N N . LEU B 1 197 ? 7.34 -32.281 0.032 1 97 197 LEU B N 1
ATOM 4024 C CA . LEU B 1 197 ? 6.25 -31.516 0.643 1 97 197 LEU B CA 1
ATOM 4025 C C . LEU B 1 197 ? 4.934 -32.281 0.53 1 97 197 LEU B C 1
ATOM 4027 O O . LEU B 1 197 ? 4.461 -32.562 -0.576 1 97 197 LEU B O 1
ATOM 4031 N N . ASP B 1 198 ? 4.41 -32.625 1.631 1 95.69 198 ASP B N 1
ATOM 4032 C CA . ASP B 1 198 ? 3.111 -33.281 1.741 1 95.69 198 ASP B CA 1
ATOM 4033 C C . ASP B 1 198 ? 2.004 -32.281 2.037 1 95.69 198 ASP B C 1
ATOM 4035 O O . ASP B 1 198 ? 2.014 -31.625 3.086 1 95.69 198 ASP B O 1
ATOM 4039 N N . PRO B 1 199 ? 1.03 -32.188 1.148 1 94.31 199 PRO B N 1
ATOM 4040 C CA . PRO B 1 199 ? 0.006 -31.172 1.326 1 94.31 199 PRO B CA 1
ATOM 4041 C C . PRO B 1 199 ? -1.136 -31.625 2.234 1 94.31 199 PRO B C 1
ATOM 4043 O O . PRO B 1 199 ? -2.08 -30.859 2.469 1 94.31 199 PRO B O 1
ATOM 4046 N N . THR B 1 200 ? -1.129 -32.781 2.803 1 94.81 200 THR B N 1
ATOM 4047 C CA . THR B 1 200 ? -2.271 -33.406 3.471 1 94.81 200 THR B CA 1
ATOM 4048 C C . THR B 1 200 ? -2.811 -32.469 4.57 1 94.81 200 THR B C 1
ATOM 4050 O O . THR B 1 200 ? -4.004 -32.188 4.602 1 94.81 200 THR B O 1
ATOM 4053 N N . LYS B 1 201 ? -1.941 -32.062 5.477 1 92.81 201 LYS B N 1
ATOM 4054 C CA . LYS B 1 201 ? -2.373 -31.219 6.578 1 92.81 201 LYS B CA 1
ATOM 4055 C C . LYS B 1 201 ? -2.941 -29.891 6.059 1 92.81 201 LYS B C 1
ATOM 4057 O O . LYS B 1 201 ? -4 -29.453 6.512 1 92.81 201 LYS B O 1
ATOM 4062 N N . ALA B 1 202 ? -2.203 -29.312 5.133 1 91.44 202 ALA B N 1
ATOM 4063 C CA . ALA B 1 202 ? -2.656 -28.062 4.547 1 91.44 202 ALA B CA 1
ATOM 4064 C C . ALA B 1 202 ? -3.994 -28.234 3.834 1 91.44 202 ALA B C 1
ATOM 4066 O O . ALA B 1 202 ? -4.887 -27.391 3.961 1 91.44 202 ALA B O 1
ATOM 4067 N N . LEU B 1 203 ? -4.152 -29.312 3.148 1 92.12 203 LEU B N 1
ATOM 4068 C CA . LEU B 1 203 ? -5.379 -29.594 2.416 1 92.12 203 LEU B CA 1
ATOM 4069 C C . LEU B 1 203 ? -6.555 -29.766 3.371 1 92.12 203 LEU B C 1
ATOM 4071 O O . LEU B 1 203 ? -7.656 -29.281 3.104 1 92.12 203 LEU B O 1
ATOM 4075 N N . ALA B 1 204 ? -6.34 -30.469 4.438 1 92.69 204 ALA B N 1
ATOM 4076 C CA . ALA B 1 204 ? -7.395 -30.672 5.43 1 92.69 204 ALA B CA 1
ATOM 4077 C C . ALA B 1 204 ? -7.879 -29.344 6 1 92.69 204 ALA B C 1
ATOM 4079 O O . ALA B 1 204 ? -9.086 -29.125 6.133 1 92.69 204 ALA B O 1
ATOM 4080 N N . ARG B 1 205 ? -6.957 -28.562 6.324 1 92.44 205 ARG B N 1
ATOM 4081 C CA . ARG B 1 205 ? -7.297 -27.25 6.859 1 92.44 205 ARG B CA 1
ATOM 4082 C C . ARG B 1 205 ? -8.07 -26.422 5.836 1 92.44 205 ARG B C 1
ATOM 4084 O O . ARG B 1 205 ? -9.07 -25.781 6.176 1 92.44 205 ARG B O 1
ATOM 4091 N N . ARG B 1 206 ? -7.59 -26.453 4.648 1 92.69 206 ARG B N 1
ATOM 4092 C CA . ARG B 1 206 ? -8.25 -25.688 3.588 1 92.69 206 ARG B CA 1
ATOM 4093 C C . ARG B 1 206 ? -9.664 -26.203 3.352 1 92.69 206 ARG B C 1
ATOM 4095 O O . ARG B 1 206 ? -10.594 -25.406 3.158 1 92.69 206 ARG B O 1
ATOM 4102 N N . MET B 1 207 ? -9.867 -27.469 3.41 1 91.88 207 MET B N 1
ATOM 4103 C CA . MET B 1 207 ? -11.188 -28.062 3.217 1 91.88 207 MET B CA 1
ATOM 4104 C C . MET B 1 207 ? -12.125 -27.672 4.355 1 91.88 207 MET B C 1
ATOM 4106 O O . MET B 1 207 ? -13.32 -27.469 4.141 1 91.88 207 MET B O 1
ATOM 4110 N N . TRP B 1 208 ? -11.578 -27.641 5.477 1 92.81 208 TRP B N 1
ATOM 4111 C CA . TRP B 1 208 ? -12.367 -27.172 6.617 1 92.81 208 TRP B CA 1
ATOM 4112 C C . TRP B 1 208 ? -12.859 -25.75 6.402 1 92.81 208 TRP B C 1
ATOM 4114 O O . TRP B 1 208 ? -14.023 -25.438 6.668 1 92.81 208 TRP B O 1
ATOM 4124 N N . LEU B 1 209 ? -12.039 -24.891 5.91 1 93.5 209 LEU B N 1
ATOM 4125 C CA . LEU B 1 209 ? -12.406 -23.5 5.648 1 93.5 209 LEU B CA 1
ATOM 4126 C C . LEU B 1 209 ? -13.469 -23.422 4.555 1 93.5 209 LEU B C 1
ATOM 4128 O O . LEU B 1 209 ? -14.383 -22.594 4.641 1 93.5 209 LEU B O 1
ATOM 4132 N N . VAL B 1 210 ? -13.289 -24.234 3.588 1 93.5 210 VAL B N 1
ATOM 4133 C CA . VAL B 1 210 ? -14.273 -24.297 2.512 1 93.5 210 VAL B CA 1
ATOM 4134 C C . VAL B 1 210 ? -15.641 -24.672 3.074 1 93.5 210 VAL B C 1
ATOM 4136 O O . VAL B 1 210 ? -16.656 -24.047 2.734 1 93.5 210 VAL B O 1
ATOM 4139 N N . LYS B 1 211 ? -15.68 -25.594 3.928 1 92.69 211 LYS B N 1
ATOM 4140 C CA . LYS B 1 211 ? -16.938 -26.031 4.547 1 92.69 211 LYS B CA 1
ATOM 4141 C C . LYS B 1 211 ? -17.531 -24.922 5.41 1 92.69 211 LYS B C 1
ATOM 4143 O O . LYS B 1 211 ? -18.734 -24.703 5.391 1 92.69 211 LYS B O 1
ATOM 4148 N N . GLU B 1 212 ? -16.719 -24.312 6.094 1 92.44 212 GLU B N 1
ATOM 4149 C CA . GLU B 1 212 ? -17.172 -23.203 6.93 1 92.44 212 GLU B CA 1
ATOM 4150 C C . GLU B 1 212 ? -17.812 -22.094 6.086 1 92.44 212 GLU B C 1
ATOM 4152 O O . GLU B 1 212 ? -18.812 -21.5 6.492 1 92.44 212 GLU B O 1
ATOM 4157 N N . ALA B 1 213 ? -17.234 -21.844 5 1 93.62 213 ALA B N 1
ATOM 4158 C CA . ALA B 1 213 ? -17.719 -20.781 4.117 1 93.62 213 ALA B CA 1
ATOM 4159 C C . ALA B 1 213 ? -19.094 -21.125 3.551 1 93.62 213 ALA B C 1
ATOM 4161 O O . ALA B 1 213 ? -19.906 -20.219 3.277 1 93.62 213 ALA B O 1
ATOM 4162 N N . SER B 1 214 ? -19.375 -22.328 3.418 1 89.94 214 SER B N 1
ATOM 4163 C CA . SER B 1 214 ? -20.641 -22.781 2.846 1 89.94 214 SER B CA 1
ATOM 4164 C C . SER B 1 214 ? -21.812 -22.422 3.754 1 89.94 214 SER B C 1
ATOM 4166 O O . SER B 1 214 ? -22.953 -22.359 3.301 1 89.94 214 SER B O 1
ATOM 4168 N N . ASN B 1 215 ? -21.578 -22.094 4.941 1 87.06 215 ASN B N 1
ATOM 4169 C CA . ASN B 1 215 ? -22.625 -21.797 5.922 1 87.06 215 ASN B CA 1
ATOM 4170 C C . ASN B 1 215 ? -22.75 -20.297 6.172 1 87.06 215 ASN B C 1
ATOM 4172 O O . ASN B 1 215 ? -23.469 -19.875 7.074 1 87.06 215 ASN B O 1
ATOM 4176 N N . THR B 1 216 ? -22 -19.578 5.398 1 85.19 216 THR B N 1
ATOM 4177 C CA . THR B 1 216 ? -21.969 -18.156 5.703 1 85.19 216 THR B CA 1
ATOM 4178 C C . THR B 1 216 ? -22.812 -17.375 4.703 1 85.19 216 THR B C 1
ATOM 4180 O O . THR B 1 216 ? -23.094 -17.859 3.604 1 85.19 216 THR B O 1
ATOM 4183 N N . LYS B 1 217 ? -23.062 -16.047 5.184 1 89.38 217 LYS B N 1
ATOM 4184 C CA . LYS B 1 217 ? -24.016 -15.281 4.395 1 89.38 217 LYS B CA 1
ATOM 4185 C C . LYS B 1 217 ? -23.375 -14.055 3.771 1 89.38 217 LYS B C 1
ATOM 4187 O O . LYS B 1 217 ? -23.891 -13.484 2.807 1 89.38 217 LYS B O 1
ATOM 4192 N N . THR B 1 218 ? -22.219 -13.617 4.25 1 95.88 218 THR B N 1
ATOM 4193 C CA 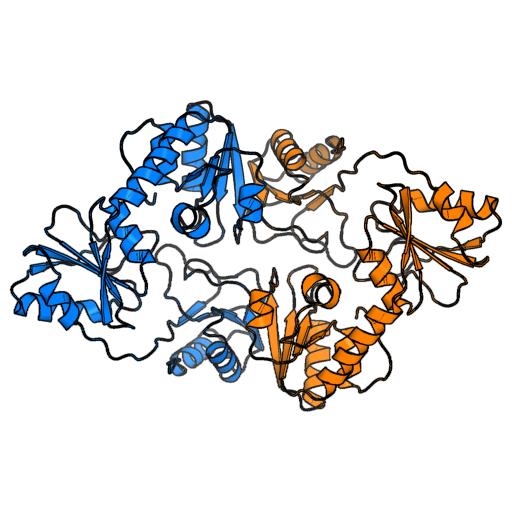. THR B 1 218 ? -21.625 -12.383 3.746 1 95.88 218 THR B CA 1
ATOM 4194 C C . THR B 1 218 ? -20.219 -12.633 3.211 1 95.88 218 THR B C 1
ATOM 4196 O O . THR B 1 218 ? -19.406 -13.289 3.863 1 95.88 218 THR B O 1
ATOM 4199 N N . VAL B 1 219 ? -19.984 -12.141 1.979 1 97.88 219 VAL B N 1
ATOM 4200 C CA . VAL B 1 219 ? -18.734 -12.43 1.287 1 97.88 219 VAL B CA 1
ATOM 4201 C C . VAL B 1 219 ? -18.125 -11.141 0.766 1 97.88 219 VAL B C 1
ATOM 4203 O O . VAL B 1 219 ? -18.812 -10.32 0.152 1 97.88 219 VAL B O 1
ATOM 4206 N N . ALA B 1 220 ? -16.906 -10.945 1.069 1 97.81 220 ALA B N 1
ATOM 4207 C CA . ALA B 1 220 ? -16.109 -9.898 0.446 1 97.81 220 ALA B CA 1
ATOM 4208 C C . ALA B 1 220 ? -15.242 -10.461 -0.675 1 97.81 220 ALA B C 1
ATOM 4210 O O . ALA B 1 220 ? -14.383 -11.312 -0.434 1 97.81 220 ALA B O 1
ATOM 4211 N N . LEU B 1 221 ? -15.484 -10.086 -1.889 1 98.06 221 LEU B N 1
ATOM 4212 C CA . LEU B 1 221 ? -14.57 -10.344 -2.992 1 98.06 221 LEU B CA 1
ATOM 4213 C C . LEU B 1 221 ? -13.539 -9.227 -3.117 1 98.06 221 LEU B C 1
ATOM 4215 O O . LEU B 1 221 ? -13.898 -8.078 -3.402 1 98.06 221 LEU B O 1
ATOM 4219 N N . VAL B 1 222 ? -12.266 -9.523 -2.936 1 97.62 222 VAL B N 1
ATOM 4220 C CA . VAL B 1 222 ? -11.227 -8.5 -2.98 1 97.62 222 VAL B CA 1
ATOM 4221 C C . VAL B 1 222 ? -10.406 -8.656 -4.258 1 97.62 222 VAL B C 1
ATOM 4223 O O . VAL B 1 222 ? -9.586 -9.57 -4.363 1 97.62 222 VAL B O 1
ATOM 4226 N N . ASP B 1 223 ? -10.609 -7.789 -5.156 1 97.19 223 ASP B N 1
ATOM 4227 C CA . ASP B 1 223 ? -9.906 -7.797 -6.434 1 97.19 223 ASP B CA 1
ATOM 4228 C C . ASP B 1 223 ? -8.656 -6.922 -6.375 1 97.19 223 ASP B C 1
ATOM 4230 O O . ASP B 1 223 ? -8.492 -6.117 -5.453 1 97.19 223 ASP B O 1
ATOM 4234 N N . GLY B 1 224 ? -7.758 -7.215 -7.273 1 95.69 224 GLY B N 1
ATOM 4235 C CA . GLY B 1 224 ? -6.508 -6.48 -7.305 1 95.69 224 GLY B CA 1
ATOM 4236 C C . GLY B 1 224 ? -6.469 -5.406 -8.383 1 95.69 224 GLY B C 1
ATOM 4237 O O . GLY B 1 224 ? -7.512 -4.867 -8.758 1 95.69 224 GLY B O 1
ATOM 4238 N N . HIS B 1 225 ? -5.316 -5.012 -8.719 1 94.56 225 HIS B N 1
ATOM 4239 C CA . HIS B 1 225 ? -5.051 -3.965 -9.695 1 94.56 225 HIS B CA 1
ATOM 4240 C C . HIS B 1 225 ? -4.055 -4.434 -10.75 1 94.56 225 HIS B C 1
ATOM 4242 O O . HIS B 1 225 ? -3.277 -5.363 -10.508 1 94.56 225 HIS B O 1
ATOM 4248 N N . GLU B 1 226 ? -4.191 -3.902 -12.047 1 94.12 226 GLU B N 1
ATOM 4249 C CA . GLU B 1 226 ? -3.287 -4.219 -13.148 1 94.12 226 GLU B CA 1
ATOM 4250 C C . GLU B 1 226 ? -3.289 -5.715 -13.453 1 94.12 226 GLU B C 1
ATOM 4252 O O . GLU B 1 226 ? -4.344 -6.301 -13.703 1 94.12 226 GLU B O 1
ATOM 4257 N N . GLY B 1 227 ? -2.18 -6.367 -13.414 1 92.94 227 GLY B N 1
ATOM 4258 C CA . GLY B 1 227 ? -2.131 -7.781 -13.742 1 92.94 227 GLY B CA 1
ATOM 4259 C C . GLY B 1 227 ? -2.83 -8.656 -12.711 1 92.94 227 GLY B C 1
ATOM 4260 O O . GLY B 1 227 ? -3.129 -9.82 -12.977 1 92.94 227 GLY B O 1
ATOM 4261 N N . GLN B 1 228 ? -3.178 -8.078 -11.594 1 93.62 228 GLN B N 1
ATOM 4262 C CA . GLN B 1 228 ? -3.836 -8.82 -10.523 1 93.62 228 GLN B CA 1
ATOM 4263 C C . GLN B 1 228 ? -5.344 -8.586 -10.539 1 93.62 228 GLN B C 1
ATOM 4265 O O . GLN B 1 228 ? -6.074 -9.156 -9.727 1 93.62 228 GLN B O 1
ATOM 4270 N N . ALA B 1 229 ? -5.828 -7.734 -11.367 1 94.5 229 ALA B N 1
ATOM 4271 C CA . ALA B 1 229 ? -7.262 -7.492 -11.508 1 94.5 229 ALA B CA 1
ATOM 4272 C C . ALA B 1 229 ? -7.934 -8.602 -12.305 1 94.5 229 ALA B C 1
ATOM 4274 O O . ALA B 1 229 ? -7.426 -9.023 -13.352 1 94.5 229 ALA B O 1
ATOM 4275 N N . ARG B 1 230 ? -9.031 -9.055 -11.75 1 93.62 230 ARG B N 1
ATOM 4276 C CA . ARG B 1 230 ? -9.773 -10.133 -12.398 1 93.62 230 ARG B CA 1
ATOM 4277 C C . ARG B 1 230 ? -11.258 -9.812 -12.461 1 93.62 230 ARG B C 1
ATOM 4279 O O . ARG B 1 230 ? -12.078 -10.516 -11.875 1 93.62 230 ARG B O 1
ATOM 4286 N N . PRO B 1 231 ? -11.633 -8.844 -13.312 1 93.69 231 PRO B N 1
ATOM 4287 C CA . PRO B 1 231 ? -13.031 -8.398 -13.328 1 93.69 231 PRO B CA 1
ATOM 4288 C C . PRO B 1 231 ? -13.992 -9.508 -13.773 1 93.69 231 PRO B C 1
ATOM 4290 O O . PRO B 1 231 ? -15.102 -9.602 -13.25 1 93.69 231 PRO B O 1
ATOM 4293 N N . GLY B 1 232 ? -13.555 -10.336 -14.773 1 94.94 232 GLY B N 1
ATOM 4294 C CA . GLY B 1 232 ? -14.398 -11.445 -15.188 1 94.94 232 GLY B CA 1
ATOM 4295 C C . GLY B 1 232 ? -14.664 -12.438 -14.07 1 94.94 232 GLY B C 1
ATOM 4296 O O . GLY B 1 232 ? -15.797 -12.898 -13.898 1 94.94 232 GLY B O 1
ATOM 4297 N N . LEU B 1 233 ? -13.656 -12.703 -13.336 1 95.44 233 LEU B N 1
ATOM 4298 C CA . LEU B 1 233 ? -13.797 -13.625 -12.219 1 95.44 233 LEU B CA 1
ATOM 4299 C C . LEU B 1 233 ? -14.68 -13.039 -11.125 1 95.44 233 LEU B C 1
ATOM 4301 O O . LEU B 1 233 ? -15.469 -13.75 -10.508 1 95.44 233 LEU B O 1
ATOM 4305 N N . VAL B 1 234 ? -14.547 -11.727 -10.867 1 96.69 234 VAL B N 1
ATOM 4306 C CA . VAL B 1 234 ? -15.375 -11.039 -9.883 1 96.69 234 VAL B CA 1
ATOM 4307 C C . VAL B 1 234 ? -16.859 -11.195 -10.242 1 96.69 234 VAL B C 1
ATOM 4309 O O . VAL B 1 234 ? -17.656 -11.602 -9.406 1 96.69 234 VAL B O 1
ATOM 4312 N N . ARG B 1 235 ? -17.156 -10.938 -11.484 1 96.31 235 ARG B N 1
ATOM 4313 C CA . ARG B 1 235 ? -18.547 -11.023 -11.945 1 96.31 235 ARG B CA 1
ATOM 4314 C C . ARG B 1 235 ? -19.094 -12.438 -11.797 1 96.31 235 ARG B C 1
ATOM 4316 O O . ARG B 1 235 ? -20.188 -12.641 -11.289 1 96.31 235 ARG B O 1
ATOM 4323 N N . ALA B 1 236 ? -18.312 -13.391 -12.188 1 96.62 236 ALA B N 1
ATOM 4324 C CA . ALA B 1 236 ? -18.734 -14.789 -12.156 1 96.62 236 ALA B CA 1
ATOM 4325 C C . ALA B 1 236 ? -18.984 -15.25 -10.727 1 96.62 236 ALA B C 1
ATOM 4327 O O . ALA B 1 236 ? -20.031 -15.859 -10.438 1 96.62 236 ALA B O 1
ATOM 4328 N N . LEU B 1 237 ? -18.094 -14.938 -9.875 1 96.88 237 LEU B N 1
ATOM 4329 C CA . LEU B 1 237 ? -18.203 -15.398 -8.492 1 96.88 237 LEU B CA 1
ATOM 4330 C C . LEU B 1 237 ? -19.328 -14.664 -7.77 1 96.88 237 LEU B C 1
ATOM 4332 O O . LEU B 1 237 ? -20.031 -15.25 -6.945 1 96.88 237 LEU B O 1
ATOM 4336 N N . LYS B 1 238 ? -19.406 -13.359 -8.055 1 97 238 LYS B N 1
ATOM 4337 C CA . LYS B 1 238 ? -20.484 -12.578 -7.453 1 97 238 LYS B CA 1
ATOM 4338 C C . LYS B 1 238 ? -21.844 -13.141 -7.824 1 97 238 LYS B C 1
ATOM 4340 O O . LYS B 1 238 ? -22.703 -13.352 -6.953 1 97 238 LYS B O 1
ATOM 4345 N N . GLU B 1 239 ? -22.047 -13.406 -9.094 1 97.06 239 GLU B N 1
ATOM 4346 C CA . GLU B 1 239 ? -23.312 -13.945 -9.57 1 97.06 239 GLU B CA 1
ATOM 4347 C C . GLU B 1 239 ? -23.609 -15.305 -8.945 1 97.06 239 GLU B C 1
ATOM 4349 O O . GLU B 1 239 ? -24.734 -15.562 -8.492 1 97.06 239 GLU B O 1
ATOM 4354 N N . MET B 1 240 ? -22.625 -16.109 -8.93 1 95.69 240 MET B N 1
ATOM 4355 C CA . MET B 1 240 ? -22.766 -17.453 -8.367 1 95.69 240 MET B CA 1
ATOM 4356 C C . MET B 1 240 ? -23.156 -17.375 -6.895 1 95.69 240 MET B C 1
ATOM 4358 O O . MET B 1 240 ? -24.062 -18.078 -6.453 1 95.69 240 MET B O 1
ATOM 4362 N N . ALA B 1 241 ? -22.484 -16.547 -6.16 1 96.44 241 ALA B N 1
ATOM 4363 C CA . ALA B 1 241 ? -22.719 -16.422 -4.727 1 96.44 241 ALA B CA 1
ATOM 4364 C C . ALA B 1 241 ? -24.094 -15.844 -4.449 1 96.44 241 ALA B C 1
ATOM 4366 O O . ALA B 1 241 ? -24.812 -16.312 -3.564 1 96.44 241 ALA B O 1
ATOM 4367 N N . GLU B 1 242 ? -24.438 -14.828 -5.199 1 96.31 242 GLU B N 1
ATOM 4368 C CA . GLU B 1 242 ? -25.734 -14.195 -5.012 1 96.31 242 GLU B CA 1
ATOM 4369 C C . GLU B 1 242 ? -26.875 -15.156 -5.352 1 96.31 242 GLU B C 1
ATOM 4371 O O . GLU B 1 242 ? -27.906 -15.164 -4.68 1 96.31 242 GLU B O 1
ATOM 4376 N N . LYS B 1 243 ? -26.719 -15.961 -6.367 1 95.75 243 LYS B N 1
ATOM 4377 C CA . LYS B 1 243 ? -27.703 -17 -6.707 1 95.75 243 LYS B CA 1
ATOM 4378 C C . LYS B 1 243 ? -27.859 -18 -5.57 1 95.75 243 LYS B C 1
ATOM 4380 O O . LYS B 1 243 ? -28.938 -18.547 -5.367 1 95.75 243 LYS B O 1
ATOM 4385 N N . ALA B 1 244 ? -26.812 -18.172 -4.852 1 94.44 244 ALA B N 1
ATOM 4386 C CA . ALA B 1 244 ? -26.844 -19.109 -3.729 1 94.44 244 ALA B CA 1
ATOM 4387 C C . ALA B 1 244 ? -27.359 -18.438 -2.465 1 94.44 244 ALA B C 1
ATOM 4389 O O . ALA B 1 244 ? -27.391 -19.047 -1.393 1 94.44 244 ALA B O 1
ATOM 4390 N N . GLY B 1 245 ? -27.703 -17.141 -2.539 1 94.19 245 GLY B N 1
ATOM 4391 C CA . GLY B 1 245 ? -28.328 -16.453 -1.423 1 94.19 245 GLY B CA 1
ATOM 4392 C C . GLY B 1 245 ? -27.328 -15.695 -0.558 1 94.19 245 GLY B C 1
ATOM 4393 O O . GLY B 1 245 ? -27.672 -15.242 0.535 1 94.19 245 GLY B O 1
ATOM 4394 N N . MET B 1 246 ? -26.125 -15.586 -1.01 1 95.44 246 MET B N 1
ATOM 4395 C CA . MET B 1 246 ? -25.109 -14.852 -0.254 1 95.44 246 MET B CA 1
ATOM 4396 C C . MET B 1 246 ? -25.125 -13.367 -0.616 1 95.44 246 MET B C 1
ATOM 4398 O O . MET B 1 246 ? -25.484 -13.008 -1.738 1 95.44 246 MET B O 1
ATOM 4402 N N . ARG B 1 247 ? -24.828 -12.484 0.345 1 95.38 247 ARG B N 1
ATOM 4403 C CA . ARG B 1 247 ? -24.609 -11.062 0.1 1 95.38 247 ARG B CA 1
ATOM 4404 C C . ARG B 1 247 ? -23.156 -10.766 -0.198 1 95.38 247 ARG B C 1
ATOM 4406 O O . ARG B 1 247 ? -22.281 -11.062 0.617 1 95.38 247 ARG B O 1
ATOM 4413 N N . VAL B 1 248 ? -22.891 -10.195 -1.38 1 96.81 248 VAL B N 1
ATOM 4414 C CA . VAL B 1 248 ? -21.516 -10.031 -1.827 1 96.81 248 VAL B CA 1
ATOM 4415 C C . VAL B 1 248 ? -21.156 -8.547 -1.903 1 96.81 248 VAL B C 1
ATOM 4417 O O . VAL B 1 248 ? -21.953 -7.742 -2.393 1 96.81 248 VAL B O 1
ATOM 4420 N N . ARG B 1 249 ? -20.078 -8.203 -1.352 1 96.5 249 ARG B N 1
ATOM 4421 C CA . ARG B 1 249 ? -19.469 -6.887 -1.54 1 96.5 249 ARG B CA 1
ATOM 4422 C C . ARG B 1 249 ? -18.109 -6.996 -2.223 1 96.5 249 ARG B C 1
ATOM 4424 O O . ARG B 1 249 ? -17.312 -7.867 -1.879 1 96.5 249 ARG B O 1
ATOM 4431 N N . VAL B 1 250 ? -17.906 -6.137 -3.201 1 97.31 250 VAL B N 1
ATOM 4432 C CA . VAL B 1 250 ? -16.656 -6.172 -3.947 1 97.31 250 VAL B CA 1
ATOM 4433 C C . VAL B 1 250 ? -15.719 -5.074 -3.438 1 97.31 250 VAL B C 1
ATOM 4435 O O . VAL B 1 250 ? -16.125 -3.924 -3.281 1 97.31 250 VAL B O 1
ATOM 4438 N N . TYR B 1 251 ? -14.523 -5.434 -3.184 1 97.38 251 TYR B N 1
ATOM 4439 C CA . TYR B 1 251 ? -13.461 -4.531 -2.752 1 97.38 251 TYR B CA 1
ATOM 4440 C C . TYR B 1 251 ? -12.312 -4.516 -3.76 1 97.38 251 TYR B C 1
ATOM 4442 O O . TYR B 1 251 ? -12.125 -5.477 -4.512 1 97.38 251 TYR B O 1
ATOM 4450 N N . LYS B 1 252 ? -11.602 -3.455 -3.836 1 97 252 LYS B N 1
ATOM 4451 C CA . LYS B 1 252 ? -10.398 -3.295 -4.645 1 97 252 LYS B CA 1
ATOM 4452 C C . LYS B 1 252 ? -9.195 -2.943 -3.777 1 97 252 LYS B C 1
ATOM 4454 O O . LYS B 1 252 ? -9.297 -2.129 -2.857 1 97 252 LYS B O 1
ATOM 4459 N N . SER B 1 253 ? -8.125 -3.59 -4.035 1 95.88 253 SER B N 1
ATOM 4460 C CA . SER B 1 253 ? -6.926 -3.309 -3.254 1 95.88 253 SER B CA 1
ATOM 4461 C C . SER B 1 253 ? -5.668 -3.434 -4.105 1 95.88 253 SER B C 1
ATOM 4463 O O . SER B 1 253 ? -5.512 -4.402 -4.852 1 95.88 253 SER B O 1
ATOM 4465 N N . LEU B 1 254 ? -4.789 -2.459 -4.016 1 95.25 254 LEU B N 1
ATOM 4466 C CA . LEU B 1 254 ? -3.457 -2.584 -4.598 1 95.25 254 LEU B CA 1
ATOM 4467 C C . LEU B 1 254 ? -2.58 -3.51 -3.764 1 95.25 254 LEU B C 1
ATOM 4469 O O . LEU B 1 254 ? -1.901 -4.383 -4.305 1 95.25 254 LEU B O 1
ATOM 4473 N N . ILE B 1 255 ? -2.611 -3.27 -2.502 1 92.88 255 ILE B N 1
ATOM 4474 C CA . ILE B 1 255 ? -1.911 -4.078 -1.51 1 92.88 255 ILE B CA 1
ATOM 4475 C C . ILE B 1 255 ? -2.869 -4.461 -0.385 1 92.88 255 ILE B C 1
ATOM 4477 O O . ILE B 1 255 ? -3.297 -3.604 0.393 1 92.88 255 ILE B O 1
ATOM 4481 N N . LEU B 1 256 ? -3.189 -5.727 -0.27 1 93.56 256 LEU B N 1
ATOM 4482 C CA . LEU B 1 256 ? -4.094 -6.199 0.775 1 93.56 256 LEU B CA 1
ATOM 4483 C C . LEU B 1 256 ? -3.318 -6.562 2.037 1 93.56 256 LEU B C 1
ATOM 4485 O O . LEU B 1 256 ? -2.406 -7.391 1.994 1 93.56 256 LEU B O 1
ATOM 4489 N N . THR B 1 257 ? -3.699 -5.961 3.129 1 91.56 257 THR B N 1
ATOM 4490 C CA . THR B 1 257 ? -3 -6.211 4.383 1 91.56 257 THR B CA 1
ATOM 4491 C C . THR B 1 257 ? -3.877 -7.012 5.344 1 91.56 257 THR B C 1
ATOM 4493 O O . THR B 1 257 ? -5.094 -7.09 5.16 1 91.56 257 THR B O 1
ATOM 4496 N N . ARG B 1 258 ? -3.205 -7.582 6.285 1 93.06 258 ARG B N 1
ATOM 4497 C CA . ARG B 1 258 ? -3.912 -8.32 7.328 1 93.06 258 ARG B CA 1
ATOM 4498 C C . ARG B 1 258 ? -4.902 -7.418 8.055 1 93.06 258 ARG B C 1
ATOM 4500 O O . ARG B 1 258 ? -6.027 -7.832 8.352 1 93.06 258 ARG B O 1
ATOM 4507 N N . GLU B 1 259 ? -4.504 -6.234 8.312 1 90.31 259 GLU B N 1
ATOM 4508 C CA . GLU B 1 259 ? -5.363 -5.27 8.992 1 90.31 259 GLU B CA 1
ATOM 4509 C C . GLU B 1 259 ? -6.676 -5.07 8.242 1 90.31 259 GLU B C 1
ATOM 4511 O O . GLU B 1 259 ? -7.75 -5.074 8.852 1 90.31 259 GLU B O 1
ATOM 4516 N N . PHE B 1 260 ? -6.617 -4.969 7.008 1 92.12 260 PHE B N 1
ATOM 4517 C CA . PHE B 1 260 ? -7.824 -4.75 6.219 1 92.12 260 PHE B CA 1
ATOM 4518 C C . PHE B 1 260 ? -8.695 -5.996 6.207 1 92.12 260 PHE B C 1
ATOM 4520 O O . PHE B 1 260 ? -9.914 -5.91 6.371 1 92.12 260 PHE B O 1
ATOM 4527 N N . VAL B 1 261 ? -8.078 -7.105 6.039 1 95.12 261 VAL B N 1
ATOM 4528 C CA . VAL B 1 261 ? -8.82 -8.359 6.012 1 95.12 261 VAL B CA 1
ATOM 4529 C C . VAL B 1 261 ? -9.602 -8.531 7.312 1 95.12 261 VAL B C 1
ATOM 4531 O O . VAL B 1 261 ? -10.797 -8.852 7.289 1 95.12 261 VAL B O 1
ATOM 4534 N N . LEU B 1 262 ? -8.961 -8.203 8.406 1 94.69 262 LEU B N 1
ATOM 4535 C CA . LEU B 1 262 ? -9.562 -8.414 9.727 1 94.69 262 LEU B CA 1
ATOM 4536 C C . LEU B 1 262 ? -10.68 -7.41 9.984 1 94.69 262 LEU B C 1
ATOM 4538 O O . LEU B 1 262 ? -11.594 -7.684 10.758 1 94.69 262 LEU B O 1
ATOM 4542 N N . ASN B 1 263 ? -10.656 -6.277 9.297 1 92.81 263 ASN B N 1
ATOM 4543 C CA . ASN B 1 263 ? -11.617 -5.219 9.602 1 92.81 263 ASN B CA 1
ATOM 4544 C C . ASN B 1 263 ? -12.789 -5.227 8.625 1 92.81 263 ASN B C 1
ATOM 4546 O O . ASN B 1 263 ? -13.734 -4.449 8.773 1 92.81 263 ASN B O 1
ATOM 4550 N N . LEU B 1 264 ? -12.719 -6.051 7.633 1 93.75 264 LEU B N 1
ATOM 4551 C CA . LEU B 1 264 ? -13.867 -6.164 6.73 1 93.75 264 LEU B CA 1
ATOM 4552 C C . LEU B 1 264 ? -15.086 -6.691 7.473 1 93.75 264 LEU B C 1
ATOM 4554 O O . LEU B 1 264 ? -14.969 -7.566 8.336 1 93.75 264 LEU B O 1
ATOM 4558 N N . PRO B 1 265 ? -16.25 -6.148 7.188 1 92.56 265 PRO B N 1
ATOM 4559 C CA . PRO B 1 265 ? -17.453 -6.57 7.906 1 92.56 265 PRO B CA 1
ATOM 4560 C C . PRO B 1 265 ? -17.891 -7.98 7.531 1 92.56 265 PRO B C 1
ATOM 4562 O O . PRO B 1 265 ? -18.656 -8.609 8.273 1 92.56 265 PRO B O 1
ATOM 4565 N N . GLU B 1 266 ? -17.469 -8.492 6.383 1 95.88 266 GLU B N 1
ATOM 4566 C CA . GLU B 1 266 ? -17.906 -9.805 5.898 1 95.88 266 GLU B CA 1
ATOM 4567 C C . GLU B 1 266 ? -17.188 -10.93 6.625 1 95.88 266 GLU B C 1
ATOM 4569 O O . GLU B 1 266 ? -16.047 -10.766 7.059 1 95.88 266 GLU B O 1
ATOM 4574 N N . GLU B 1 267 ? -17.781 -12.07 6.672 1 95.19 267 GLU B N 1
ATOM 4575 C CA . GLU B 1 267 ? -17.219 -13.234 7.355 1 95.19 267 GLU B CA 1
ATOM 4576 C C . GLU B 1 267 ? -16.25 -14 6.449 1 95.19 267 GLU B C 1
ATOM 4578 O O . GLU B 1 267 ? -15.273 -14.562 6.926 1 95.19 267 GLU B O 1
ATOM 4583 N N . VAL B 1 268 ? -16.578 -14.023 5.219 1 97.25 268 VAL B N 1
ATOM 4584 C CA . VAL B 1 268 ? -15.742 -14.711 4.238 1 97.25 268 VAL B CA 1
ATOM 4585 C C . VAL B 1 268 ? -15.047 -13.688 3.344 1 97.25 268 VAL B C 1
ATOM 4587 O O . VAL B 1 268 ? -15.68 -12.742 2.865 1 97.25 268 VAL B O 1
ATOM 4590 N N . VAL B 1 269 ? -13.797 -13.883 3.188 1 97.75 269 VAL B N 1
ATOM 4591 C CA . VAL B 1 269 ? -13 -13.023 2.312 1 97.75 269 VAL B CA 1
ATOM 4592 C C . VAL B 1 269 ? -12.359 -13.867 1.213 1 97.75 269 VAL B C 1
ATOM 4594 O O . VAL B 1 269 ? -11.672 -14.844 1.496 1 97.75 269 VAL B O 1
ATOM 4597 N N . VAL B 1 270 ? -12.602 -13.5 -0.012 1 97.38 270 VAL B N 1
ATOM 4598 C CA . VAL B 1 270 ? -12 -14.188 -1.148 1 97.38 270 VAL B CA 1
ATOM 4599 C C . VAL B 1 270 ? -10.977 -13.273 -1.828 1 97.38 270 VAL B C 1
ATOM 4601 O O . VAL B 1 270 ? -11.328 -12.203 -2.32 1 97.38 270 VAL B O 1
ATOM 4604 N N . THR B 1 271 ? -9.781 -13.688 -1.854 1 96.5 271 THR B N 1
ATOM 4605 C CA . THR B 1 271 ? -8.727 -12.906 -2.5 1 96.5 271 THR B CA 1
ATOM 4606 C C . THR B 1 271 ? -8.594 -13.289 -3.971 1 96.5 271 THR B C 1
ATOM 4608 O O . THR B 1 271 ? -8.25 -14.43 -4.289 1 96.5 271 THR B O 1
ATOM 4611 N N . LEU B 1 272 ? -8.742 -12.336 -4.863 1 95.75 272 LEU B N 1
ATOM 4612 C CA . LEU B 1 272 ? -8.75 -12.641 -6.289 1 95.75 272 LEU B CA 1
ATOM 4613 C C . LEU B 1 272 ? -7.438 -12.211 -6.941 1 95.75 272 LEU B C 1
ATOM 4615 O O . LEU B 1 272 ? -7.137 -12.617 -8.07 1 95.75 272 LEU B O 1
ATOM 4619 N N . SER B 1 273 ? -6.652 -11.32 -6.285 1 92.44 273 SER B N 1
ATOM 4620 C CA . SER B 1 273 ? -5.395 -10.844 -6.852 1 92.44 273 SER B CA 1
ATOM 4621 C C . SER B 1 273 ? -4.371 -11.977 -6.945 1 92.44 273 SER B C 1
ATOM 4623 O O . SER B 1 273 ? -4.062 -12.445 -8.039 1 92.44 273 SER B O 1
ATOM 4625 N N . CYS B 1 274 ? -3.787 -12.359 -5.941 1 89.44 274 CYS B N 1
ATOM 4626 C CA . CYS B 1 274 ? -2.93 -13.531 -5.844 1 89.44 274 CYS B CA 1
ATOM 4627 C C . CYS B 1 274 ? -3.57 -14.609 -4.973 1 89.44 274 CYS B C 1
ATOM 4629 O O . CYS B 1 274 ? -3.785 -14.391 -3.775 1 89.44 274 CYS B O 1
ATOM 4631 N N . PRO B 1 275 ? -3.85 -15.727 -5.547 1 86 275 PRO B N 1
ATOM 4632 C CA . PRO B 1 275 ? -4.508 -16.781 -4.773 1 86 275 PRO B CA 1
ATOM 4633 C C . PRO B 1 275 ? -3.67 -17.266 -3.586 1 86 275 PRO B C 1
ATOM 4635 O O . PRO B 1 275 ? -4.219 -17.75 -2.6 1 86 275 PRO B O 1
ATOM 4638 N N . ARG B 1 276 ? -2.447 -17 -3.68 1 87.75 276 ARG B N 1
ATOM 4639 C CA . ARG B 1 276 ? -1.55 -17.469 -2.629 1 87.75 276 ARG B CA 1
ATOM 4640 C C . ARG B 1 276 ? -1.729 -16.656 -1.352 1 87.75 276 ARG B C 1
ATOM 4642 O O . ARG B 1 276 ? -1.283 -17.062 -0.279 1 87.75 276 ARG B O 1
ATOM 4649 N N . LEU B 1 277 ? -2.34 -15.555 -1.48 1 91.44 277 LEU B N 1
ATOM 4650 C CA . LEU B 1 277 ? -2.557 -14.719 -0.303 1 91.44 277 LEU B CA 1
ATOM 4651 C C . LEU B 1 277 ? -3.387 -15.453 0.741 1 91.44 277 LEU B C 1
ATOM 4653 O O . LEU B 1 277 ? -3.123 -15.344 1.94 1 91.44 277 LEU B O 1
ATOM 4657 N N . ALA B 1 278 ? -4.367 -16.188 0.279 1 91.88 278 ALA B N 1
ATOM 4658 C CA . ALA B 1 278 ? -5.25 -16.922 1.183 1 91.88 278 ALA B CA 1
ATOM 4659 C C . ALA B 1 278 ? -4.473 -17.953 1.994 1 91.88 278 ALA B C 1
ATOM 4661 O O . ALA B 1 278 ? -4.82 -18.25 3.143 1 91.88 278 ALA B O 1
ATOM 4662 N N . LEU B 1 279 ? -3.424 -18.438 1.378 1 88.38 279 LEU B N 1
ATOM 4663 C CA . LEU B 1 279 ? -2.65 -19.516 1.999 1 88.38 279 LEU B CA 1
ATOM 4664 C C . LEU B 1 279 ? -1.481 -18.938 2.799 1 88.38 279 LEU B C 1
ATOM 4666 O O . LEU B 1 279 ? -1.293 -19.297 3.965 1 88.38 279 LEU B O 1
ATOM 4670 N N . ASP B 1 280 ? -0.749 -18.094 2.213 1 86.75 280 ASP B N 1
ATOM 4671 C CA . ASP B 1 280 ? 0.547 -17.688 2.752 1 86.75 280 ASP B CA 1
ATOM 4672 C C . ASP B 1 280 ? 0.404 -16.5 3.695 1 86.75 280 ASP B C 1
ATOM 4674 O O . ASP B 1 280 ? 0.946 -16.516 4.801 1 86.75 280 ASP B O 1
ATOM 4678 N N . ASP B 1 281 ? -0.32 -15.547 3.275 1 88.94 281 ASP B N 1
ATOM 4679 C CA . ASP B 1 281 ? -0.371 -14.297 4.039 1 88.94 281 ASP B CA 1
ATOM 4680 C C . ASP B 1 281 ? -1.511 -14.328 5.055 1 88.94 281 ASP B C 1
ATOM 4682 O O . ASP B 1 281 ? -1.396 -13.75 6.137 1 88.94 281 ASP B O 1
ATOM 4686 N N . PHE B 1 282 ? -2.615 -15.016 4.672 1 93.38 282 PHE B N 1
ATOM 4687 C CA . PHE B 1 282 ? -3.803 -14.93 5.516 1 93.38 282 PHE B CA 1
ATOM 4688 C C . PHE B 1 282 ? -4.219 -16.312 6.004 1 93.38 282 PHE B C 1
ATOM 4690 O O . PHE B 1 282 ? -5.324 -16.484 6.52 1 93.38 282 PHE B O 1
ATOM 4697 N N . GLY B 1 283 ? -3.373 -17.25 5.844 1 89.44 283 GLY B N 1
ATOM 4698 C CA . GLY B 1 283 ? -3.684 -18.609 6.223 1 89.44 283 GLY B CA 1
ATOM 4699 C C . GLY B 1 283 ? -3.871 -18.781 7.719 1 89.44 283 GLY B C 1
ATOM 4700 O O . GLY B 1 283 ? -4.535 -19.734 8.156 1 89.44 283 GLY B O 1
ATOM 4701 N N . ASP B 1 284 ? -3.33 -17.938 8.453 1 89.75 284 ASP B N 1
ATOM 4702 C CA . ASP B 1 284 ? -3.365 -18.062 9.906 1 89.75 284 ASP B CA 1
ATOM 4703 C C . ASP B 1 284 ? -4.449 -17.188 10.516 1 89.75 284 ASP B C 1
ATOM 4705 O O . ASP B 1 284 ? -4.586 -17.109 11.734 1 89.75 284 ASP B O 1
ATOM 4709 N N . VAL B 1 285 ? -5.129 -16.5 9.672 1 92.38 285 VAL B N 1
ATOM 4710 C CA . VAL B 1 285 ? -6.234 -15.68 10.156 1 92.38 285 VAL B CA 1
ATOM 4711 C C . VAL B 1 285 ? -7.352 -16.578 10.68 1 92.38 285 VAL B C 1
ATOM 4713 O O . VAL B 1 285 ? -7.801 -17.5 9.984 1 92.38 285 VAL B O 1
ATOM 4716 N N . ARG B 1 286 ? -7.777 -16.344 11.953 1 92.75 286 ARG B N 1
ATOM 4717 C CA . ARG B 1 286 ? -8.789 -17.203 12.578 1 92.75 286 ARG B CA 1
ATOM 4718 C C . ARG B 1 286 ? -10.133 -16.484 12.672 1 92.75 286 ARG B C 1
ATOM 4720 O O . ARG B 1 286 ? -11.172 -17.125 12.805 1 92.75 286 ARG B O 1
ATOM 4727 N N . GLU B 1 287 ? -10.055 -15.18 12.539 1 94.19 287 GLU B N 1
ATOM 4728 C CA . GLU B 1 287 ? -11.258 -14.375 12.742 1 94.19 287 GLU B CA 1
ATOM 4729 C C . GLU B 1 287 ? -12.125 -14.359 11.484 1 94.19 287 GLU B C 1
ATOM 4731 O O . GLU B 1 287 ? -13.305 -14 11.539 1 94.19 287 GLU B O 1
ATOM 4736 N N . LYS B 1 288 ? -11.508 -14.711 10.336 1 94.94 288 LYS B N 1
ATOM 4737 C CA . LYS B 1 288 ? -12.172 -14.727 9.039 1 94.94 288 LYS B CA 1
ATOM 4738 C C . LYS B 1 288 ? -11.914 -16.047 8.305 1 94.94 288 LYS B C 1
ATOM 4740 O O . LYS B 1 288 ? -10.914 -16.719 8.57 1 94.94 288 LYS B O 1
ATOM 4745 N N . VAL B 1 289 ? -12.82 -16.359 7.445 1 96.44 289 VAL B N 1
ATOM 4746 C CA . VAL B 1 289 ? -12.547 -17.422 6.48 1 96.44 289 VAL B CA 1
ATOM 4747 C C . VAL B 1 289 ? -12.016 -16.812 5.184 1 96.44 289 VAL B C 1
ATOM 4749 O O . VAL B 1 289 ? -12.758 -16.172 4.434 1 96.44 289 VAL B O 1
ATOM 4752 N N . VAL B 1 290 ? -10.75 -16.984 4.941 1 97.19 290 VAL B N 1
ATOM 4753 C CA . VAL B 1 290 ? -10.125 -16.406 3.752 1 97.19 290 VAL B CA 1
ATOM 4754 C C . VAL B 1 290 ? -9.883 -17.516 2.721 1 97.19 290 VAL B C 1
ATOM 4756 O O . VAL B 1 290 ? -9.227 -18.516 3.016 1 97.19 290 VAL B O 1
ATOM 4759 N N . LEU B 1 291 ? -10.359 -17.297 1.51 1 96.31 291 LEU B N 1
ATOM 4760 C CA . LEU B 1 291 ? -10.32 -18.344 0.504 1 96.31 291 LEU B CA 1
ATOM 4761 C C . LEU B 1 291 ? -9.719 -17.828 -0.801 1 96.31 291 LEU B C 1
ATOM 4763 O O . LEU B 1 291 ? -9.812 -16.641 -1.104 1 96.31 291 LEU B O 1
ATOM 4767 N N . ALA B 1 292 ? -9.117 -18.781 -1.532 1 95.06 292 ALA B N 1
ATOM 4768 C CA . ALA B 1 292 ? -8.82 -18.562 -2.945 1 95.06 292 ALA B CA 1
ATOM 4769 C C . ALA B 1 292 ? -10.07 -18.734 -3.803 1 95.06 292 ALA B C 1
ATOM 4771 O O . ALA B 1 292 ? -11.062 -19.312 -3.355 1 95.06 292 ALA B O 1
ATOM 4772 N N . PRO B 1 293 ? -10.062 -18.219 -5 1 94.88 293 PRO B N 1
ATOM 4773 C CA . PRO B 1 293 ? -11.258 -18.266 -5.844 1 94.88 293 PRO B CA 1
ATOM 4774 C C . PRO B 1 293 ? -11.758 -19.688 -6.07 1 94.88 293 PRO B C 1
ATOM 4776 O O . PRO B 1 293 ? -12.961 -19.938 -5.996 1 94.88 293 PRO B O 1
ATOM 4779 N N . GLY B 1 294 ? -10.836 -20.562 -6.344 1 92.81 294 GLY B N 1
ATOM 4780 C CA . GLY B 1 294 ? -11.242 -21.938 -6.535 1 92.81 294 GLY B CA 1
ATOM 4781 C C . GLY B 1 294 ? -11.891 -22.547 -5.305 1 92.81 294 GLY B C 1
ATOM 4782 O O . GLY B 1 294 ? -12.852 -23.312 -5.418 1 92.81 294 GLY B O 1
ATOM 4783 N N . GLU B 1 295 ? -11.367 -22.234 -4.172 1 93.62 295 GLU B N 1
ATOM 4784 C CA . GLU B 1 295 ? -11.922 -22.703 -2.91 1 93.62 295 GLU B CA 1
ATOM 4785 C C . GLU B 1 295 ? -13.32 -22.141 -2.676 1 93.62 295 GLU B C 1
ATOM 4787 O O . GLU B 1 295 ? -14.227 -22.859 -2.242 1 93.62 295 GLU B O 1
ATOM 4792 N N . PHE B 1 296 ? -13.523 -20.906 -2.949 1 95.81 296 PHE B N 1
ATOM 4793 C CA . PHE B 1 296 ? -14.812 -20.266 -2.764 1 95.81 296 PHE B CA 1
ATOM 4794 C C . PHE B 1 296 ? -15.859 -20.875 -3.691 1 95.81 296 PHE B C 1
ATOM 4796 O O . PHE B 1 296 ? -17 -21.094 -3.283 1 95.81 296 PHE B O 1
ATOM 4803 N N . ARG B 1 297 ? -15.445 -21.094 -4.91 1 93.5 297 ARG B N 1
ATOM 4804 C CA . ARG B 1 297 ? -16.344 -21.75 -5.852 1 93.5 297 ARG B CA 1
ATOM 4805 C C . ARG B 1 297 ? -16.812 -23.094 -5.312 1 93.5 297 ARG B C 1
ATOM 4807 O O . ARG B 1 297 ? -18 -23.438 -5.391 1 93.5 297 ARG B O 1
ATOM 4814 N N . ALA B 1 298 ? -15.867 -23.812 -4.789 1 92.5 298 ALA B N 1
ATOM 4815 C CA . ALA B 1 298 ? -16.219 -25.109 -4.207 1 92.5 298 ALA B CA 1
ATOM 4816 C C . ALA B 1 298 ? -17.203 -24.953 -3.057 1 92.5 298 ALA B C 1
ATOM 4818 O O . ALA B 1 298 ? -18.125 -25.75 -2.914 1 92.5 298 ALA B O 1
ATOM 4819 N N . ALA B 1 299 ? -17.031 -23.953 -2.273 1 93.38 299 ALA B N 1
ATOM 4820 C CA . ALA B 1 299 ? -17.891 -23.703 -1.126 1 93.38 299 ALA B CA 1
ATOM 4821 C C . ALA B 1 299 ? -19.312 -23.391 -1.574 1 93.38 299 ALA B C 1
ATOM 4823 O O . ALA B 1 299 ? -20.281 -23.906 -1.007 1 93.38 299 ALA B O 1
ATOM 4824 N N . VAL B 1 300 ? -19.391 -22.562 -2.562 1 93.62 300 VAL B N 1
ATOM 4825 C CA . VAL B 1 300 ? -20.703 -22.109 -3.027 1 93.62 300 VAL B CA 1
ATOM 4826 C C . VAL B 1 300 ? -21.453 -23.281 -3.666 1 93.62 300 VAL B C 1
ATOM 4828 O O . VAL B 1 300 ? -22.656 -23.438 -3.457 1 93.62 300 VAL B O 1
ATOM 4831 N N . LEU B 1 301 ? -20.688 -24.094 -4.379 1 89.38 301 LEU B N 1
ATOM 4832 C CA . LEU B 1 301 ? -21.297 -25.188 -5.125 1 89.38 301 LEU B CA 1
ATOM 4833 C C . LEU B 1 301 ? -21.453 -26.438 -4.25 1 89.38 301 LEU B C 1
ATOM 4835 O O . LEU B 1 301 ? -22.078 -27.406 -4.656 1 89.38 301 LEU B O 1
ATOM 4839 N N . GLY B 1 302 ? -20.891 -26.406 -3.131 1 83.88 302 GLY B N 1
ATOM 4840 C CA . GLY B 1 302 ? -20.969 -27.547 -2.242 1 83.88 302 GLY B CA 1
ATOM 4841 C C . GLY B 1 302 ? -20.188 -28.75 -2.746 1 83.88 302 GLY B C 1
ATOM 4842 O O . GLY B 1 302 ? -20.641 -29.891 -2.648 1 83.88 302 GLY B O 1
ATOM 4843 N N . LEU B 1 303 ? -19.078 -28.453 -3.393 1 77.75 303 LEU B N 1
ATOM 4844 C CA . LEU B 1 303 ? -18.266 -29.531 -3.943 1 77.75 303 LEU B CA 1
ATOM 4845 C C . LEU B 1 303 ? -17.344 -30.125 -2.879 1 77.75 303 LEU B C 1
ATOM 4847 O O . LEU B 1 303 ? -16.875 -29.391 -1.997 1 77.75 303 LEU B O 1
ATOM 4851 N N . ASP B 1 304 ? -17.172 -31.391 -2.934 1 73.62 304 ASP B N 1
ATOM 4852 C CA . ASP B 1 304 ? -16.266 -32.094 -2.012 1 73.62 304 ASP B CA 1
ATOM 4853 C C . ASP B 1 304 ? -14.828 -32.062 -2.523 1 73.62 304 ASP B C 1
ATOM 4855 O O . ASP B 1 304 ? -13.953 -32.688 -1.951 1 73.62 304 ASP B O 1
ATOM 4859 N N . SER B 1 305 ? -14.742 -31.25 -3.51 1 72.69 305 SER B N 1
ATOM 4860 C CA . SER B 1 305 ? -13.391 -31.281 -4.059 1 72.69 305 SER B CA 1
ATOM 4861 C C . SER B 1 305 ? -12.711 -29.922 -3.914 1 72.69 305 SER B C 1
ATOM 4863 O O . SER B 1 305 ? -13.367 -28.875 -3.994 1 72.69 305 SER B O 1
ATOM 4865 N N . TYR B 1 306 ? -11.414 -30.047 -3.6 1 76.12 306 TYR B N 1
ATOM 4866 C CA . TYR B 1 306 ? -10.547 -28.875 -3.471 1 76.12 306 TYR B CA 1
ATOM 4867 C C . TYR B 1 306 ? -10.055 -28.406 -4.836 1 76.12 306 TYR B C 1
ATOM 4869 O O . TYR B 1 306 ? -9.75 -29.234 -5.707 1 76.12 306 TYR B O 1
ATOM 4877 N N . ALA B 1 307 ? -10.266 -27.125 -5.074 1 79 307 AL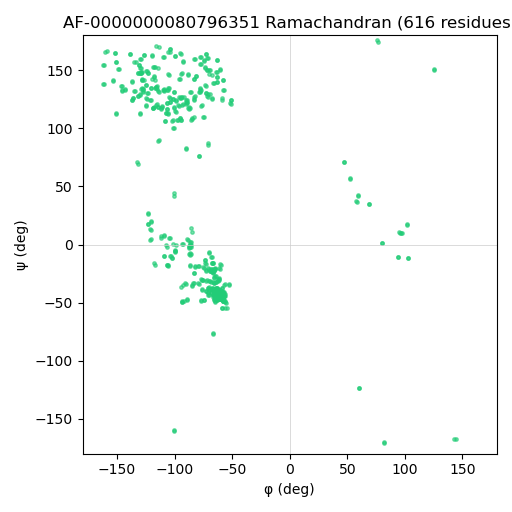A B N 1
ATOM 4878 C CA . ALA B 1 307 ? -9.711 -26.547 -6.297 1 79 307 ALA B CA 1
ATOM 4879 C C . ALA B 1 307 ? -8.828 -25.344 -5.977 1 79 307 ALA B C 1
ATOM 4881 O O . ALA B 1 307 ? -9.203 -24.484 -5.188 1 79 307 ALA B O 1
ATOM 4882 N N . PHE B 1 308 ? -7.699 -25.406 -6.438 1 80.06 308 PHE B N 1
ATOM 4883 C CA . PHE B 1 308 ? -6.699 -24.344 -6.363 1 80.06 308 PHE B CA 1
ATOM 4884 C C . PHE B 1 308 ? -5.984 -24.188 -7.699 1 80.06 308 PHE B C 1
ATOM 4886 O O . PHE B 1 308 ? -5.758 -25.156 -8.414 1 80.06 308 PHE B O 1
ATOM 4893 N N . PRO B 1 309 ? -5.719 -22.938 -8.109 1 80.31 309 PRO B N 1
ATOM 4894 C CA . PRO B 1 309 ? -5.883 -21.625 -7.473 1 80.31 309 PRO B CA 1
ATOM 4895 C C . PRO B 1 309 ? -7.199 -20.953 -7.84 1 80.31 309 PRO B C 1
ATOM 4897 O O . PRO B 1 309 ? -7.738 -20.156 -7.055 1 80.31 309 PRO B O 1
ATOM 4900 N N . PHE B 1 310 ? -7.566 -21.188 -9.125 1 81.44 310 PHE B N 1
ATOM 4901 C CA . PHE B 1 310 ? -8.781 -20.516 -9.578 1 81.44 310 PHE B CA 1
ATOM 4902 C C . PHE B 1 310 ? -9.875 -21.531 -9.891 1 81.44 310 PHE B C 1
ATOM 4904 O O . PHE B 1 310 ? -9.586 -22.656 -10.312 1 81.44 310 PHE B O 1
#